Protein AF-0000000081340442 (afdb_homodimer)

InterPro domains:
  IPR001853 DSBA-like thioredoxin domain [PF01323] (5-209)
  IPR014440 HCCA isomerase/glutathione S-transferase kappa [PIRSF006386] (2-216)
  IPR036249 Thioredoxin-like superfamily [SSF52833] (1-214)
  IPR051924 Glutathione S-transferase Kappa/NadH [PTHR42943] (3-218)

Solvent-accessible surface area (backbone atoms only — not comparable to full-atom values): 23574 Å² total; per-residue (Å²): 135,61,54,34,35,40,41,34,31,28,81,79,35,66,45,14,50,51,26,47,59,51,51,60,55,40,53,77,68,43,86,54,52,67,44,80,40,56,28,47,58,72,58,33,40,65,73,42,63,52,79,51,45,44,84,74,33,72,59,47,35,59,48,44,69,57,43,50,54,56,53,28,55,56,63,70,45,74,66,40,81,52,91,58,44,68,62,48,64,74,72,54,58,56,62,47,47,40,24,40,41,49,23,34,29,71,74,66,30,63,71,52,22,51,53,48,52,51,50,51,38,41,37,38,32,47,64,58,37,78,49,54,43,70,70,42,43,47,51,53,39,57,75,67,62,50,75,68,51,67,57,45,56,55,40,28,70,31,69,68,26,51,49,50,38,50,49,43,32,47,54,42,44,78,66,60,36,54,65,58,14,33,33,39,35,27,36,61,88,77,67,41,74,77,45,68,45,77,48,50,58,46,56,61,51,53,22,54,73,73,74,45,83,65,75,67,62,89,105,133,61,53,33,34,41,39,34,30,29,80,79,35,66,45,15,50,51,26,47,58,52,50,58,55,41,54,76,70,44,86,53,51,66,44,81,40,56,26,46,59,71,58,32,41,65,72,42,63,52,79,51,45,45,86,75,34,71,58,45,36,59,47,44,68,58,42,50,55,55,53,27,56,56,63,69,46,74,65,41,81,52,93,57,45,70,63,46,64,74,73,53,59,54,62,47,47,40,24,41,40,49,24,34,29,72,75,67,29,62,70,53,20,50,54,51,50,51,51,50,39,40,37,38,30,46,65,59,39,78,48,56,43,71,70,44,42,49,52,53,39,56,76,68,61,49,76,68,51,68,57,44,56,54,41,29,70,31,67,67,26,51,49,50,39,49,48,43,34,48,55,42,44,77,67,61,35,54,64,58,14,32,32,39,34,27,35,61,86,77,67,41,74,76,44,68,44,79,48,51,57,45,55,62,52,52,22,55,74,72,75,46,84,65,74,67,63,92,107

pLDDT: mean 95.09, std 5.8, range [53.75, 98.94]

Sequence (438 aa):
MSKSIRFFFDVISPYSYFGFSGITKQKNLWKTPIELKPILFGGIVKGSGNKGMPLAIPVKEKYMKKDLPFSAQYWGIPFRMPKDYTKLMMTTSSIVPQKFLVATKIRDGEDKMIELTSALCHRFYAYNKPIFTIEQVEEVLRDLQISNSEELVKLSKSDEVKEVLKQNTKEALDNGCFGAPWTHIIDDSTGNVIQTVFGSDRFPQIAHFVGEEFHGPKNMSKSIRFFFDVISPYSYFGFSGITKQKNLWKTPIELKPILFGGIVKGSGNKGMPLAIPVKEKYMKKDLPFSAQYWGIPFRMPKDYTKLMMTTSSIVPQKFLVATKIRDGEDKMIELTSALCHRFYAYNKPIFTIEQVEEVLRDLQISNSEELVKLSKSDEVKEVLKQNTKEALDNGCFGAPWTHIIDDSTGNVIQTVFGSDRFPQIAHFVGEEFHGPKN

Organism: NCBI:txid860376

Nearest PDB structures (foldseek):
  1yzx-assembly1_B  TM=9.259E-01  e=6.769E-16  Homo sapiens
  1r4w-assembly2_D  TM=9.282E-01  e=1.841E-15  Rattus norvegicus
  6ghb-assembly1_B  TM=7.391E-01  e=7.670E-07  Geobacillus kaustophilus HTA426
  6ghb-assembly2_D  TM=7.273E-01  e=1.013E-06  Geobacillus kaustophilus HTA426
  3hz8-assembly1_A  TM=7.567E-01  e=2.570E-03  Neisseria meningitidis MC58

Foldseek 3Di:
DAKAKEKEFFLLDLLSVLLLLQVVVVCVVDPHHYHYAYAWFVLLQVLLVDCVPQLNPVVSVVVCVVVSVVSCVQQVHAFDQAPPSSVCSVPAGRLQVSLLLLLCCVPPNNVVSSVLSNLQSCCCGRVVHDCRDLVNSVVSCVVVVPPPVVVSSVSSPDPVSVVRNVVSHVVCVVVNRRGPTKMFMADPVVRDGPDIDDTSPCVCVVQVVNVHDDDTNPD/DAKAKEKEFFLLDLLSVLLLLQVVVVCVVDPHHYHYAYAWFVLLQVLLVDCVPQLNPVVSVVVCVVVSVVSCVQQVHAFDQAPPSSVCSVPAGRLQVSLLLLLCCVPPNNVVSSVLSNLQSCCCGRVVHDCRDLVNSVVSCVVVVPPPVVVSSVSSPDPVSVVSNVVSHVVCVVVNRRGPTKMFMADPVVRDGPDIDDTSPCVCVVQVVNVHHDDTNPD

Radius of gyration: 23.08 Å; Cα contacts (8 Å, |Δi|>4): 719; chains: 2; bounding box: 46×71×48 Å

Structure (mmCIF, N/CA/C/O backbone):
data_AF-0000000081340442-model_v1
#
loop_
_entity.id
_entity.type
_entity.pdbx_description
1 polymer 'Glutathione S-transferase kappa'
#
loop_
_atom_site.group_PDB
_atom_site.id
_atom_site.type_symbol
_atom_site.label_atom_id
_atom_site.label_alt_id
_atom_site.label_comp_id
_atom_site.label_asym_id
_atom_site.label_entity_id
_atom_site.label_seq_id
_atom_site.pdbx_PDB_ins_code
_atom_site.Cartn_x
_atom_site.Cartn_y
_atom_site.Cartn_z
_atom_site.occupancy
_atom_site.B_iso_or_equiv
_atom_site.auth_seq_id
_atom_site.auth_comp_id
_atom_site.auth_asym_id
_atom_site.auth_atom_id
_atom_site.pdbx_PDB_model_num
ATOM 1 N N . MET A 1 1 ? 23.969 4.375 12.609 1 75.06 1 MET A N 1
ATOM 2 C CA . MET A 1 1 ? 23.625 5.793 12.531 1 75.06 1 MET A CA 1
ATOM 3 C C . MET A 1 1 ? 22.188 6.031 12.969 1 75.06 1 MET A C 1
ATOM 5 O O . MET A 1 1 ? 21.344 5.148 12.828 1 75.06 1 MET A O 1
ATOM 9 N N . SER A 1 2 ? 21.922 7.145 13.727 1 92.75 2 SER A N 1
ATOM 10 C CA . SER A 1 2 ? 20.609 7.457 14.25 1 92.75 2 SER A CA 1
ATOM 11 C C . SER A 1 2 ? 19.656 7.914 13.141 1 92.75 2 SER A C 1
ATOM 13 O O . SER A 1 2 ? 20.109 8.492 12.148 1 92.75 2 SER A O 1
ATOM 15 N N . LYS A 1 3 ? 18.438 7.527 13.125 1 97.5 3 LYS A N 1
ATOM 16 C CA . LYS A 1 3 ? 17.438 7.859 12.117 1 97.5 3 LYS A CA 1
ATOM 17 C C . LYS A 1 3 ? 16.266 8.617 12.734 1 97.5 3 LYS A C 1
ATOM 19 O O . LYS A 1 3 ? 16 8.484 13.93 1 97.5 3 LYS A O 1
ATOM 24 N N . SER A 1 4 ? 15.617 9.422 11.93 1 98.62 4 SER A N 1
ATOM 25 C CA . SER A 1 4 ? 14.359 10.07 12.289 1 98.62 4 SER A CA 1
ATOM 26 C C . SER A 1 4 ? 13.344 9.992 11.148 1 98.62 4 SER A C 1
ATOM 28 O O . SER A 1 4 ? 13.695 9.602 10.031 1 98.62 4 SER A O 1
ATOM 30 N N . ILE A 1 5 ? 12.117 10.32 11.469 1 98.75 5 ILE A N 1
ATOM 31 C CA . ILE A 1 5 ? 11.023 10.18 10.508 1 98.75 5 ILE A CA 1
ATOM 32 C C . ILE A 1 5 ? 10.273 11.508 10.383 1 98.75 5 ILE A C 1
ATOM 34 O O . ILE A 1 5 ? 10.031 12.188 11.383 1 98.75 5 ILE A O 1
ATOM 38 N N . ARG A 1 6 ? 10 11.938 9.172 1 98.88 6 ARG A N 1
ATOM 39 C CA . ARG A 1 6 ? 9.031 12.992 8.883 1 98.88 6 ARG A CA 1
ATOM 40 C C . ARG A 1 6 ? 7.816 12.43 8.148 1 98.88 6 ARG A C 1
ATOM 42 O O . ARG A 1 6 ? 7.961 11.75 7.129 1 98.88 6 ARG A O 1
ATOM 49 N N . PHE A 1 7 ? 6.707 12.641 8.727 1 98.88 7 PHE A N 1
ATOM 50 C CA . PHE A 1 7 ? 5.449 12.148 8.18 1 98.88 7 PHE A CA 1
ATOM 51 C C . PHE A 1 7 ? 4.621 13.297 7.605 1 98.88 7 PHE A C 1
ATOM 53 O O . PHE A 1 7 ? 4.211 14.195 8.336 1 98.88 7 PHE A O 1
ATOM 60 N N . PHE A 1 8 ? 4.348 13.289 6.324 1 98.94 8 PHE A N 1
ATOM 61 C CA . PHE A 1 8 ? 3.631 14.336 5.602 1 98.94 8 PHE A CA 1
ATOM 62 C C . PHE A 1 8 ? 2.186 13.922 5.352 1 98.94 8 PHE A C 1
ATOM 64 O O . PHE A 1 8 ? 1.924 12.812 4.879 1 98.94 8 PHE A O 1
ATOM 71 N N . PHE A 1 9 ? 1.266 14.844 5.629 1 98.88 9 PHE A N 1
ATOM 72 C CA . PHE A 1 9 ? -0.134 14.445 5.559 1 98.88 9 PHE A CA 1
ATOM 73 C C . PHE A 1 9 ? -1.025 15.641 5.242 1 98.88 9 PHE A C 1
ATOM 75 O O . PHE A 1 9 ? -0.603 16.781 5.379 1 98.88 9 PHE A O 1
ATOM 82 N N . ASP A 1 10 ? -2.164 15.414 4.746 1 98.56 10 ASP A N 1
ATOM 83 C CA . ASP A 1 10 ? -3.26 16.344 4.508 1 98.56 10 ASP A CA 1
ATOM 84 C C . ASP A 1 10 ? -4.594 15.758 4.949 1 98.56 10 ASP A C 1
ATOM 86 O O . ASP A 1 10 ? -4.93 14.625 4.582 1 98.56 10 ASP A O 1
ATOM 90 N N . VAL A 1 11 ? -5.387 16.531 5.668 1 97 11 VAL A N 1
ATOM 91 C CA . VAL A 1 11 ? -6.609 16.016 6.281 1 97 11 VAL A CA 1
ATOM 92 C C . VAL A 1 11 ? -7.637 15.695 5.199 1 97 11 VAL A C 1
ATOM 94 O O . VAL A 1 11 ? -8.625 15 5.457 1 97 11 VAL A O 1
ATOM 97 N N . ILE A 1 12 ? -7.406 16.125 4.02 1 94.56 12 ILE A N 1
ATOM 98 C CA . ILE A 1 12 ? -8.383 15.875 2.963 1 94.56 12 ILE A CA 1
ATOM 99 C C . ILE A 1 12 ? -8.234 14.445 2.461 1 94.56 12 ILE A C 1
ATOM 101 O O . ILE A 1 12 ? -9.172 13.891 1.876 1 94.56 12 ILE A O 1
ATOM 105 N N . SER A 1 13 ? -7.078 13.852 2.625 1 94.62 13 SER A N 1
ATOM 106 C CA . SER A 1 13 ? -6.828 12.477 2.213 1 94.62 13 SER A CA 1
ATOM 107 C C . SER A 1 13 ? -7.277 11.484 3.285 1 94.62 13 SER A C 1
ATOM 109 O O . SER A 1 13 ? -6.777 11.523 4.414 1 94.62 13 SER A O 1
ATOM 111 N N . PRO A 1 14 ? -8.133 10.586 2.957 1 94.81 14 PRO A N 1
ATOM 112 C CA . PRO A 1 14 ? -8.523 9.578 3.949 1 94.81 14 PRO A CA 1
ATOM 113 C C . PRO A 1 14 ? -7.359 8.688 4.375 1 94.81 14 PRO A C 1
ATOM 115 O O . PRO A 1 14 ? -7.293 8.266 5.531 1 94.81 14 PRO A O 1
ATOM 118 N N . TYR A 1 15 ? -6.492 8.391 3.488 1 96.75 15 TYR A N 1
ATOM 119 C CA . TYR A 1 15 ? -5.344 7.562 3.836 1 96.75 15 TYR A CA 1
ATOM 120 C C . TYR A 1 15 ? -4.406 8.297 4.785 1 96.75 15 TYR A C 1
ATOM 122 O O . TYR A 1 15 ? -3.74 7.68 5.617 1 96.75 15 TYR A O 1
ATOM 130 N N . SER A 1 16 ? -4.375 9.641 4.633 1 97.56 16 SER A N 1
ATOM 131 C CA . SER A 1 16 ? -3.658 10.414 5.645 1 97.56 16 SER A CA 1
ATOM 132 C C . SER A 1 16 ? -4.293 10.25 7.02 1 97.56 16 SER A C 1
ATOM 134 O O . SER A 1 16 ? -3.594 10.211 8.031 1 97.56 16 SER A O 1
ATOM 136 N N . TYR A 1 17 ? -5.648 10.195 7.055 1 96.62 17 TYR A N 1
ATOM 137 C CA . TYR A 1 17 ? -6.359 9.953 8.305 1 96.62 17 TYR A CA 1
ATOM 138 C C . TYR A 1 17 ? -5.926 8.641 8.938 1 96.62 17 TYR A C 1
ATOM 140 O O . TYR A 1 17 ? -5.594 8.594 10.125 1 96.62 17 TYR A O 1
ATOM 148 N N . PHE A 1 18 ? -5.816 7.539 8.148 1 97.38 18 PHE A N 1
ATOM 149 C CA . PHE A 1 18 ? -5.391 6.234 8.633 1 97.38 18 PHE A CA 1
ATOM 150 C C . PHE A 1 18 ? -3.932 6.266 9.07 1 97.38 18 PHE A C 1
ATOM 152 O O . PHE A 1 18 ? -3.592 5.797 10.156 1 97.38 18 PHE A O 1
ATOM 159 N N . GLY A 1 19 ? -3.102 6.84 8.164 1 97.88 19 GLY A N 1
ATOM 160 C CA . GLY A 1 19 ? -1.687 6.949 8.484 1 97.88 19 GLY A CA 1
ATOM 161 C C . GLY A 1 19 ? -1.417 7.75 9.742 1 97.88 19 GLY A C 1
ATOM 162 O O . GLY A 1 19 ? -0.533 7.402 10.531 1 97.88 19 GLY A O 1
ATOM 163 N N . PHE A 1 20 ? -2.152 8.828 9.898 1 97.69 20 PHE A N 1
ATOM 164 C CA . PHE A 1 20 ? -2.006 9.688 11.062 1 97.69 20 PHE A CA 1
ATOM 165 C C . PHE A 1 20 ? -2.373 8.945 12.344 1 97.69 20 PHE A C 1
ATOM 167 O O . PHE A 1 20 ? -1.694 9.078 13.359 1 97.69 20 PHE A O 1
ATOM 174 N N . SER A 1 21 ? -3.424 8.148 12.305 1 95.06 21 SER A N 1
ATOM 175 C CA . SER A 1 21 ? -3.807 7.324 13.445 1 95.06 21 SER A CA 1
ATOM 176 C C . SER A 1 21 ? -2.684 6.371 13.844 1 95.06 21 SER A C 1
ATOM 178 O O . SER A 1 21 ? -2.391 6.203 15.023 1 95.06 21 SER A O 1
ATOM 180 N N . GLY A 1 22 ? -2.074 5.816 12.883 1 96 22 GLY A N 1
ATOM 181 C CA . GLY A 1 22 ? -0.995 4.875 13.133 1 96 22 GLY A CA 1
ATOM 182 C C . GLY A 1 22 ? 0.275 5.539 13.625 1 96 22 GLY A C 1
ATOM 183 O O . GLY A 1 22 ? 0.853 5.117 14.625 1 96 22 GLY A O 1
ATOM 184 N N . 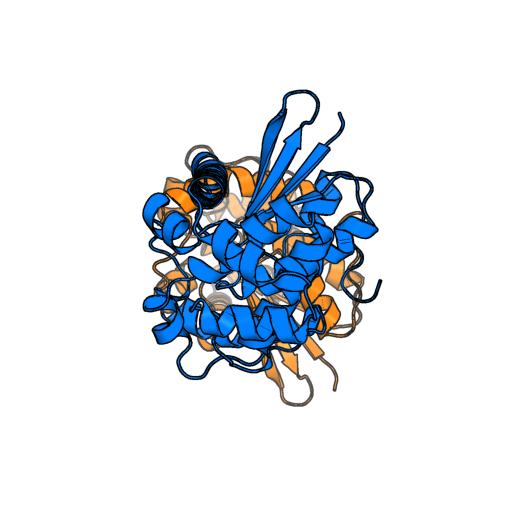ILE A 1 23 ? 0.661 6.625 12.961 1 97.81 23 ILE A N 1
ATOM 185 C CA . ILE A 1 23 ? 1.971 7.219 13.219 1 97.81 23 ILE A CA 1
ATOM 186 C C . ILE A 1 23 ? 1.973 7.902 14.578 1 97.81 23 ILE A C 1
ATOM 188 O O . ILE A 1 23 ? 2.996 7.93 15.266 1 97.81 23 ILE A O 1
ATOM 192 N N . THR A 1 24 ? 0.855 8.484 14.992 1 96.94 24 THR A N 1
ATOM 193 C CA . THR A 1 24 ? 0.795 9.164 16.281 1 96.94 24 THR A CA 1
ATOM 194 C C . THR A 1 24 ? 0.896 8.156 17.422 1 96.94 24 THR A C 1
ATOM 196 O O . THR A 1 24 ? 1.453 8.453 18.484 1 96.94 24 THR A O 1
ATOM 199 N N . LYS A 1 25 ? 0.346 6.965 17.203 1 94.56 25 LYS A N 1
ATOM 200 C CA . LYS A 1 25 ? 0.537 5.898 18.188 1 94.56 25 LYS A CA 1
ATOM 201 C C . LYS A 1 25 ? 2.008 5.508 18.297 1 94.56 25 LYS A C 1
ATOM 203 O O . LYS A 1 25 ? 2.523 5.305 19.391 1 94.56 25 LYS A O 1
ATOM 208 N N . GLN A 1 26 ? 2.67 5.43 17.141 1 96 26 GLN A N 1
ATOM 209 C CA . GLN A 1 26 ? 4.07 5.027 17.125 1 96 26 GLN A CA 1
ATOM 210 C C . GLN A 1 26 ? 4.957 6.098 17.766 1 96 26 GLN A C 1
ATOM 212 O O . GLN A 1 26 ? 6 5.785 18.344 1 96 26 GLN A O 1
ATOM 217 N N . LYS A 1 27 ? 4.551 7.348 17.641 1 95.38 27 LYS A N 1
ATOM 218 C CA . LYS A 1 27 ? 5.312 8.453 18.219 1 95.38 27 LYS A CA 1
ATOM 219 C C . LYS A 1 27 ? 5.547 8.234 19.703 1 95.38 27 LYS A C 1
ATOM 221 O O . LYS A 1 27 ? 6.59 8.617 20.234 1 95.38 27 LYS A O 1
ATOM 226 N N . ASN A 1 28 ? 4.652 7.562 20.344 1 91.94 28 ASN A N 1
ATOM 227 C CA . ASN A 1 28 ? 4.746 7.305 21.781 1 91.94 28 ASN A CA 1
ATOM 228 C C . ASN A 1 28 ? 5.465 5.988 22.062 1 91.94 28 ASN A C 1
ATOM 230 O O . ASN A 1 28 ? 5.93 5.762 23.188 1 91.94 28 ASN A O 1
ATOM 234 N N . LEU A 1 29 ? 5.629 5.156 21.109 1 95.12 29 LEU A N 1
ATOM 235 C CA . LEU A 1 29 ? 6.125 3.803 21.328 1 95.12 29 LEU A CA 1
ATOM 236 C C . LEU A 1 29 ? 7.555 3.656 20.812 1 95.12 29 LEU A C 1
ATOM 238 O O . LEU A 1 29 ? 8.359 2.934 21.391 1 95.12 29 LEU A O 1
ATOM 242 N N . TRP A 1 30 ? 7.836 4.336 19.688 1 96.81 30 TRP A N 1
ATOM 243 C CA . TRP A 1 30 ? 9.141 4.191 19.062 1 96.81 30 TRP A CA 1
ATOM 244 C C . TRP A 1 30 ? 10.164 5.117 19.703 1 96.81 30 TRP A C 1
ATOM 246 O O . TRP A 1 30 ? 9.82 6.207 20.172 1 96.81 30 TRP A O 1
ATOM 256 N N . LYS A 1 31 ? 11.406 4.719 19.719 1 97.31 31 LYS A N 1
ATOM 257 C CA . LYS A 1 31 ? 12.523 5.578 20.109 1 97.31 31 LYS A CA 1
ATOM 258 C C . LYS A 1 31 ? 12.906 6.543 19 1 97.31 31 LYS A C 1
ATOM 260 O O . LYS A 1 31 ? 13.43 7.629 19.25 1 97.31 31 LYS A O 1
ATOM 265 N N . THR A 1 32 ? 12.648 6.137 17.812 1 98 32 THR A N 1
ATOM 266 C CA . THR A 1 32 ? 12.93 6.957 16.641 1 98 32 THR A CA 1
ATOM 267 C C . THR A 1 32 ? 12.086 8.227 16.656 1 98 32 THR A C 1
ATOM 269 O O . THR A 1 32 ? 10.859 8.164 16.703 1 98 32 THR A O 1
ATOM 272 N N . PRO A 1 33 ? 12.75 9.43 16.625 1 98.12 33 PRO A N 1
ATOM 273 C CA . PRO A 1 33 ? 11.961 10.664 16.594 1 98.12 33 PRO A CA 1
ATOM 274 C C . PRO A 1 33 ? 11.062 10.758 15.359 1 98.12 33 PRO A C 1
ATOM 276 O O . PRO A 1 33 ? 11.477 10.398 14.258 1 98.12 33 PRO A O 1
ATOM 279 N N . ILE A 1 34 ? 9.867 11.25 15.57 1 98.56 34 ILE A N 1
ATOM 280 C CA . ILE A 1 34 ? 8.883 11.406 14.5 1 98.56 34 ILE A CA 1
ATOM 281 C C . ILE A 1 34 ? 8.367 12.844 14.484 1 98.56 34 ILE A C 1
ATOM 283 O O . ILE A 1 34 ? 7.887 13.352 15.5 1 98.56 34 ILE A O 1
ATOM 287 N N . GLU A 1 35 ? 8.484 13.5 13.359 1 98.62 35 GLU A N 1
ATOM 288 C CA . GLU A 1 35 ? 7.902 14.82 13.148 1 98.62 35 GLU A CA 1
ATOM 289 C C . GLU A 1 35 ? 6.734 14.758 12.172 1 98.62 35 GLU A C 1
ATOM 291 O O . GLU A 1 35 ? 6.84 14.148 11.109 1 98.62 35 GLU A O 1
ATOM 296 N N . LEU A 1 36 ? 5.66 15.344 12.539 1 98.81 36 LEU A N 1
ATOM 297 C CA . LEU A 1 36 ? 4.477 15.414 11.688 1 98.81 36 LEU A CA 1
ATOM 298 C C . LEU A 1 36 ? 4.438 16.734 10.914 1 98.81 36 LEU A C 1
ATOM 300 O O . LEU A 1 36 ? 4.594 17.797 11.508 1 98.81 36 LEU A O 1
ATOM 304 N N . LYS A 1 37 ? 4.223 16.656 9.609 1 98.88 37 LYS A N 1
ATOM 305 C CA . LYS A 1 37 ? 4.309 17.844 8.758 1 98.88 37 LYS A CA 1
ATOM 306 C C . LYS A 1 37 ? 3.078 17.969 7.867 1 98.88 37 LYS A C 1
ATOM 308 O O . LYS A 1 37 ? 2.957 17.25 6.867 1 98.88 37 LYS A O 1
ATOM 313 N N . PRO A 1 38 ? 2.18 18.922 8.156 1 98.94 38 PRO A N 1
ATOM 314 C CA . PRO A 1 38 ? 1.076 19.188 7.227 1 98.94 38 PRO A CA 1
ATOM 315 C C . PRO A 1 38 ? 1.557 19.641 5.855 1 98.94 38 PRO A C 1
ATOM 317 O O . PRO A 1 38 ? 2.484 20.453 5.762 1 98.94 38 PRO A O 1
ATOM 320 N N . ILE A 1 39 ? 0.99 19.078 4.805 1 98.88 39 ILE A N 1
ATOM 321 C CA . ILE A 1 39 ? 1.241 19.516 3.434 1 98.88 39 ILE A CA 1
ATOM 322 C C . ILE A 1 39 ? -0.084 19.828 2.738 1 98.88 39 ILE A C 1
ATOM 324 O O . ILE A 1 39 ? -1.155 19.531 3.275 1 98.88 39 ILE A O 1
ATOM 328 N N . LEU A 1 40 ? 0.087 20.5 1.613 1 98.25 40 LEU A N 1
ATOM 329 C CA . LEU A 1 40 ? -1.094 20.734 0.792 1 98.25 40 LEU A CA 1
ATOM 330 C C . LEU A 1 40 ? -1.199 19.703 -0.326 1 98.25 40 LEU A C 1
ATOM 332 O O . LEU A 1 40 ? -0.481 19.797 -1.325 1 98.25 40 LEU A O 1
ATOM 336 N N . PHE A 1 41 ? -2.207 18.812 -0.234 1 96.44 41 PHE A N 1
ATOM 337 C CA . PHE A 1 41 ? -2.365 17.703 -1.18 1 96.44 41 PHE A CA 1
ATOM 338 C C . PHE A 1 41 ? -2.584 18.234 -2.592 1 96.44 41 PHE A C 1
ATOM 340 O O . PHE A 1 41 ? -2.033 17.703 -3.555 1 96.44 41 PHE A O 1
ATOM 347 N N . GLY A 1 42 ? -3.461 19.266 -2.74 1 94.12 42 GLY A N 1
ATOM 348 C CA . GLY A 1 42 ? -3.65 19.859 -4.051 1 94.12 42 GLY A CA 1
ATOM 349 C C . GLY A 1 42 ? -2.352 20.328 -4.691 1 94.12 42 GLY A C 1
ATOM 350 O O . GLY A 1 42 ? -2.17 20.188 -5.902 1 94.12 42 GLY A O 1
ATOM 351 N N . GLY A 1 43 ? -1.48 20.938 -3.867 1 96 43 GLY A N 1
ATOM 352 C CA . GLY A 1 43 ? -0.166 21.312 -4.359 1 96 43 GLY A CA 1
ATOM 353 C C . GLY A 1 43 ? 0.677 20.141 -4.793 1 96 43 GLY A C 1
ATOM 354 O O . GLY A 1 43 ? 1.419 20.219 -5.773 1 96 43 GLY A O 1
ATOM 355 N N . ILE A 1 44 ? 0.6 19 -4.051 1 97.12 44 ILE A N 1
ATOM 356 C CA . ILE A 1 44 ? 1.331 17.781 -4.395 1 97.12 44 ILE A CA 1
ATOM 357 C C . ILE A 1 44 ? 0.861 17.266 -5.75 1 97.12 44 ILE A C 1
ATOM 359 O O . ILE A 1 44 ? 1.679 16.906 -6.605 1 97.12 44 ILE A O 1
ATOM 363 N N . VAL A 1 45 ? -0.478 17.172 -5.891 1 93.19 45 VAL A N 1
ATOM 364 C CA . VAL A 1 45 ? -1.047 16.656 -7.137 1 93.19 45 VAL A CA 1
ATOM 365 C C . VAL A 1 45 ? -0.587 17.531 -8.305 1 93.19 45 VAL A C 1
ATOM 367 O O . VAL A 1 45 ? -0.13 17.016 -9.328 1 93.19 45 VAL A O 1
ATOM 370 N N . LYS A 1 46 ? -0.653 18.781 -8.195 1 93.44 46 LYS A N 1
ATOM 371 C CA . LYS A 1 46 ? -0.24 19.719 -9.242 1 93.44 46 LYS A CA 1
ATOM 372 C C . LYS A 1 46 ? 1.261 19.609 -9.508 1 93.44 46 LYS A C 1
ATOM 374 O O . LYS A 1 46 ? 1.693 19.578 -10.664 1 93.44 46 LYS A O 1
ATOM 379 N N . GLY A 1 47 ? 2.023 19.625 -8.516 1 96.44 47 GLY A N 1
ATOM 380 C CA . GLY A 1 47 ? 3.471 19.672 -8.633 1 96.44 47 GLY A CA 1
ATOM 381 C C . GLY A 1 47 ? 4.07 18.359 -9.125 1 96.44 47 GLY A C 1
ATOM 382 O O . GLY A 1 47 ? 5.109 18.359 -9.797 1 96.44 47 GLY A O 1
ATOM 383 N N . SER A 1 48 ? 3.488 17.203 -8.734 1 95.44 48 SER A N 1
ATOM 384 C CA . SER A 1 48 ? 4.031 15.898 -9.094 1 95.44 48 SER A CA 1
ATOM 385 C C . SER A 1 48 ? 3.621 15.5 -10.508 1 95.44 48 SER A C 1
ATOM 387 O O . SER A 1 48 ? 4.266 14.656 -11.125 1 95.44 48 SER A O 1
ATOM 389 N N . GLY A 1 49 ? 2.5 16.078 -10.984 1 90.38 49 GLY A N 1
ATOM 390 C CA . GLY A 1 49 ? 1.964 15.672 -12.273 1 90.38 49 GLY A CA 1
ATOM 391 C C . GLY A 1 49 ? 1.404 14.266 -12.273 1 90.38 49 GLY A C 1
ATOM 392 O O . GLY A 1 49 ? 1.359 13.609 -13.32 1 90.38 49 GLY A O 1
ATOM 393 N N . ASN A 1 50 ? 1.063 13.789 -11.117 1 88.94 50 ASN A N 1
ATOM 394 C CA . ASN A 1 50 ? 0.554 12.43 -11.008 1 88.94 50 ASN A CA 1
ATOM 395 C C . ASN A 1 50 ? -0.827 12.289 -11.641 1 88.94 50 ASN A C 1
ATOM 397 O O . ASN A 1 50 ? -1.823 12.742 -11.078 1 88.94 50 ASN A O 1
ATOM 401 N N . LYS A 1 51 ? -0.933 11.633 -12.695 1 83.31 51 LYS A N 1
ATOM 402 C CA . LYS A 1 51 ? -2.199 11.422 -13.391 1 83.31 51 LYS A CA 1
ATOM 403 C C . LYS A 1 51 ? -2.867 10.125 -12.945 1 83.31 51 LYS A C 1
ATOM 405 O O . LYS A 1 51 ? -3.945 9.781 -13.422 1 83.31 51 LYS A O 1
ATOM 410 N N . GLY A 1 52 ? -2.32 9.445 -12.031 1 81.81 52 GLY A N 1
ATOM 411 C CA . GLY A 1 52 ? -2.801 8.125 -11.633 1 81.81 52 GLY A CA 1
ATOM 412 C C . GLY A 1 52 ? -3.484 8.125 -10.281 1 81.81 52 GLY A C 1
ATOM 413 O O . GLY A 1 52 ? -3.498 7.102 -9.586 1 81.81 52 GLY A O 1
ATOM 414 N N . MET A 1 53 ? -3.971 9.305 -9.906 1 85.94 53 MET A N 1
ATOM 415 C CA . MET A 1 53 ? -4.703 9.344 -8.641 1 85.94 53 MET A CA 1
ATOM 416 C C . MET A 1 53 ? -5.91 8.414 -8.688 1 85.94 53 MET A C 1
ATOM 418 O O . MET A 1 53 ? -6.602 8.328 -9.703 1 85.94 53 MET A O 1
ATOM 422 N N . PRO A 1 54 ? -6.152 7.738 -7.566 1 85.69 54 PRO A N 1
ATOM 423 C CA . PRO A 1 54 ? -7.238 6.762 -7.555 1 85.69 54 PRO A CA 1
ATOM 424 C C . PRO A 1 54 ? -8.57 7.355 -8 1 85.69 54 PRO A C 1
ATOM 426 O O . PRO A 1 54 ? -9.32 6.715 -8.742 1 85.69 54 PRO A O 1
ATOM 429 N N . LEU A 1 55 ? -8.867 8.539 -7.668 1 84.81 55 LEU A N 1
ATOM 430 C CA . LEU A 1 55 ? -10.156 9.141 -7.98 1 84.81 55 LEU A CA 1
ATOM 431 C C . LEU A 1 55 ? -10.281 9.422 -9.477 1 84.81 55 LEU A C 1
ATOM 433 O O . LEU A 1 55 ? -11.383 9.641 -9.984 1 84.81 55 LEU A O 1
ATOM 437 N N . ALA A 1 56 ? -9.125 9.453 -10.18 1 83.81 56 ALA A N 1
ATOM 438 C CA . ALA A 1 56 ? -9.125 9.727 -11.617 1 83.81 56 ALA A CA 1
ATOM 439 C C . ALA A 1 56 ? -9.203 8.438 -12.43 1 83.81 56 ALA A C 1
ATOM 441 O O . ALA A 1 56 ? -9.289 8.469 -13.656 1 83.81 56 ALA A O 1
ATOM 442 N N . ILE A 1 57 ? -9.148 7.262 -11.789 1 89.12 57 ILE A N 1
ATOM 443 C CA . ILE A 1 57 ? -9.148 5.945 -12.422 1 89.12 57 ILE A CA 1
ATOM 444 C C . ILE A 1 57 ? -10.344 5.137 -11.922 1 89.12 57 ILE A C 1
ATOM 446 O O . ILE A 1 57 ? -10.344 4.656 -10.781 1 89.12 57 ILE A O 1
ATOM 450 N N . PRO A 1 58 ? -11.312 4.867 -12.828 1 90.88 58 PRO A N 1
ATOM 451 C CA . PRO A 1 58 ? -12.594 4.297 -12.383 1 90.88 58 PRO A CA 1
ATOM 452 C C . PRO A 1 58 ? -12.414 3.016 -11.578 1 90.88 58 PRO A C 1
ATOM 454 O O . PRO A 1 58 ? -13.023 2.869 -10.508 1 90.88 58 PRO A O 1
ATOM 457 N N . VAL A 1 59 ? -11.594 2.082 -12 1 93.38 59 VAL A N 1
ATOM 458 C CA . VAL A 1 59 ? -11.445 0.805 -11.305 1 93.38 59 VAL A CA 1
ATOM 459 C C . VAL A 1 59 ? -10.805 1.029 -9.938 1 93.38 59 VAL A C 1
ATOM 461 O O . VAL A 1 59 ? -11.117 0.33 -8.977 1 93.38 59 VAL A O 1
ATOM 464 N N . LYS A 1 60 ? -9.898 1.984 -9.844 1 93.75 60 LYS A N 1
ATOM 465 C CA . LYS A 1 60 ? -9.258 2.291 -8.57 1 93.75 60 LYS A CA 1
ATOM 466 C C . LYS A 1 60 ? -10.211 3.045 -7.648 1 93.75 60 LYS A C 1
ATOM 468 O O . LYS A 1 60 ? -10.188 2.85 -6.43 1 93.75 60 LYS A O 1
ATOM 473 N N . GLU A 1 61 ? -11.016 3.939 -8.211 1 92.25 61 GLU A N 1
ATOM 474 C CA . GLU A 1 61 ? -12.031 4.633 -7.422 1 92.25 61 GLU A CA 1
ATOM 475 C C . GLU A 1 61 ? -13 3.645 -6.785 1 92.25 61 GLU A C 1
ATOM 477 O O . GLU A 1 61 ? -13.344 3.773 -5.605 1 92.25 61 GLU A O 1
ATOM 482 N N . LYS A 1 62 ? -13.469 2.709 -7.621 1 93.25 62 LYS A N 1
ATOM 483 C CA . LYS A 1 62 ? -14.375 1.679 -7.121 1 93.25 62 LYS A CA 1
ATOM 484 C C . LYS A 1 62 ? -13.719 0.877 -5.996 1 93.25 62 LYS A C 1
ATOM 486 O O . LYS A 1 62 ? -14.359 0.585 -4.984 1 93.25 62 LYS A O 1
ATOM 491 N N . TYR A 1 63 ? -12.461 0.505 -6.137 1 95.88 63 TYR A N 1
ATOM 492 C CA . TYR A 1 63 ? -11.727 -0.231 -5.113 1 95.88 63 TYR A CA 1
ATOM 493 C C . TYR A 1 63 ? -11.617 0.583 -3.832 1 95.88 63 TYR A C 1
ATOM 495 O O . TYR A 1 63 ? -11.734 0.038 -2.73 1 95.88 63 TYR A O 1
ATOM 503 N N . MET A 1 64 ? -11.336 1.886 -3.996 1 94.12 64 MET A N 1
ATOM 504 C CA . MET A 1 64 ? -11.141 2.771 -2.854 1 94.12 64 MET A CA 1
ATOM 505 C C . MET A 1 64 ? -12.359 2.766 -1.941 1 94.12 64 MET A C 1
ATOM 507 O O . MET A 1 64 ? -12.227 2.828 -0.718 1 94.12 64 MET A O 1
ATOM 511 N N . LYS A 1 65 ? -13.523 2.699 -2.494 1 91.88 65 LYS A N 1
ATOM 512 C CA . LYS A 1 65 ? -14.758 2.719 -1.714 1 91.88 65 LYS A CA 1
ATOM 513 C C . LYS A 1 65 ? -14.82 1.529 -0.762 1 91.88 65 LYS A C 1
ATOM 515 O O . LYS A 1 65 ? -15.391 1.631 0.328 1 91.88 65 LYS A O 1
ATOM 520 N N . LYS A 1 66 ? -14.203 0.41 -1.129 1 94.38 66 LYS A N 1
ATOM 521 C CA . LYS A 1 66 ? -14.164 -0.778 -0.282 1 94.38 66 LYS A CA 1
ATOM 522 C C . LYS A 1 66 ? -12.953 -0.751 0.648 1 94.38 66 LYS A C 1
ATOM 524 O O . LYS A 1 66 ? -13.031 -1.219 1.786 1 94.38 66 LYS A O 1
ATOM 529 N N . ASP A 1 67 ? -11.922 -0.197 0.151 1 96.94 67 ASP A N 1
ATOM 530 C CA . ASP A 1 67 ? -10.664 -0.216 0.883 1 96.94 67 ASP A CA 1
ATOM 531 C C . ASP A 1 67 ? -10.703 0.751 2.064 1 96.94 67 ASP A C 1
ATOM 533 O O . ASP A 1 67 ? -10.055 0.513 3.088 1 96.94 67 ASP A O 1
ATOM 537 N N . LEU A 1 68 ? -11.422 1.879 1.947 1 95.88 68 LEU A N 1
ATOM 538 C CA . LEU A 1 68 ? -11.406 2.916 2.973 1 95.88 68 LEU A CA 1
ATOM 539 C C . LEU A 1 68 ? -12.016 2.404 4.273 1 95.88 68 LEU A C 1
ATOM 541 O O . LEU A 1 68 ? -11.375 2.439 5.324 1 95.88 68 LEU A O 1
ATOM 545 N N . PRO A 1 69 ? -13.242 1.827 4.223 1 95.44 69 PRO A N 1
ATOM 546 C CA . PRO A 1 69 ? -13.75 1.263 5.473 1 95.44 69 PRO A CA 1
ATOM 547 C C . PRO A 1 69 ? -12.891 0.123 6.004 1 95.44 69 PRO A C 1
ATOM 549 O O . PRO A 1 69 ? -12.75 -0.038 7.219 1 95.44 69 PRO A O 1
ATOM 552 N N . PHE A 1 70 ? -12.305 -0.708 5.148 1 97.38 70 PHE A N 1
ATOM 553 C CA . PHE A 1 70 ? -11.406 -1.793 5.527 1 97.38 70 PHE A CA 1
ATOM 554 C C . PHE A 1 70 ? -10.219 -1.259 6.312 1 97.38 70 PHE A C 1
ATOM 556 O O . PHE A 1 70 ? -9.859 -1.812 7.355 1 97.38 70 PHE A O 1
ATOM 563 N N . SER A 1 71 ? -9.617 -0.151 5.832 1 97.12 71 SER A N 1
ATOM 564 C CA . SER A 1 71 ? -8.461 0.475 6.469 1 97.12 71 SER A CA 1
ATOM 565 C C . SER A 1 71 ? -8.852 1.132 7.789 1 97.12 71 SER A C 1
ATOM 567 O O . SER A 1 71 ? -8.094 1.063 8.766 1 97.12 71 SER A O 1
ATOM 569 N N . ALA A 1 72 ? -10.008 1.77 7.844 1 96.25 72 ALA A N 1
ATOM 570 C CA . ALA A 1 72 ? -10.484 2.393 9.07 1 96.25 72 ALA A CA 1
ATOM 571 C C . ALA A 1 72 ? -10.742 1.348 10.156 1 96.25 72 ALA A C 1
ATOM 573 O O . ALA A 1 72 ? -10.445 1.574 11.328 1 96.25 72 ALA A O 1
ATOM 574 N N . GLN A 1 73 ? -11.273 0.221 9.719 1 95.75 73 GLN A N 1
ATOM 575 C CA . GLN A 1 73 ? -11.57 -0.861 10.648 1 95.75 73 GLN A CA 1
ATOM 576 C C . GLN A 1 73 ? -10.305 -1.366 11.328 1 95.75 73 GLN A C 1
ATOM 578 O O . GLN A 1 73 ? -10.32 -1.714 12.516 1 95.75 73 GLN A O 1
ATOM 583 N N . TYR A 1 74 ? -9.242 -1.442 10.609 1 96.88 74 TYR A N 1
ATOM 584 C CA . TYR A 1 74 ? -7.973 -1.918 11.148 1 96.88 74 TYR A CA 1
ATOM 585 C C . TYR A 1 74 ? -7.543 -1.084 12.344 1 96.88 74 TYR A C 1
ATOM 587 O O . TYR A 1 74 ? -7.094 -1.627 13.359 1 96.88 74 TYR A O 1
ATOM 595 N N . TRP A 1 75 ? -7.723 0.226 12.25 1 96.06 75 TRP A N 1
ATOM 596 C CA . TRP A 1 75 ? -7.258 1.123 13.305 1 96.06 75 TRP A CA 1
ATOM 597 C C . TRP A 1 75 ? -8.352 1.364 14.336 1 96.06 75 TRP A C 1
ATOM 599 O O . TRP A 1 75 ? -8.125 2.035 15.344 1 96.06 75 TRP A O 1
ATOM 609 N N . GLY A 1 76 ? -9.539 0.87 14.062 1 95.5 76 GLY A N 1
ATOM 610 C CA . GLY A 1 76 ? -10.648 1.071 14.977 1 95.5 76 GLY A CA 1
ATOM 611 C C . GLY A 1 76 ? -11.125 2.51 15.031 1 95.5 76 GLY A C 1
ATOM 612 O O . GLY A 1 76 ? -11.492 3.01 16.094 1 95.5 76 GLY A O 1
ATOM 613 N N . ILE A 1 77 ? -11.031 3.195 13.953 1 94.31 77 ILE A N 1
ATOM 614 C CA . ILE A 1 77 ? -11.469 4.586 13.945 1 94.31 77 ILE A CA 1
ATOM 615 C C . ILE A 1 77 ? -12.766 4.719 13.156 1 94.31 77 ILE A C 1
ATOM 617 O O . ILE A 1 77 ? -13.008 3.955 12.219 1 94.31 77 ILE A O 1
ATOM 621 N N . PRO A 1 78 ? -13.562 5.648 13.531 1 94.12 78 PRO A N 1
ATOM 622 C CA . PRO A 1 78 ? -14.82 5.836 12.805 1 94.12 78 PRO A CA 1
ATOM 623 C C . PRO A 1 78 ? -14.609 6.383 11.398 1 94.12 78 PRO A C 1
ATOM 625 O O . PRO A 1 78 ? -13.742 7.23 11.18 1 94.12 78 PRO A O 1
ATOM 628 N N . PHE A 1 79 ? -15.336 5.844 10.477 1 95.38 79 PHE A N 1
ATOM 629 C CA . PHE A 1 79 ? -15.219 6.277 9.094 1 95.38 79 PHE A CA 1
ATOM 630 C C . PHE A 1 79 ? -16.547 6.098 8.352 1 95.38 79 PHE A C 1
ATOM 632 O O . PHE A 1 79 ? -17.109 5 8.328 1 95.38 79 PHE A O 1
ATOM 639 N N . ARG A 1 80 ? -17.078 7.16 7.848 1 91.75 80 ARG A N 1
ATOM 640 C CA . ARG A 1 80 ? -18.219 7.176 6.949 1 91.75 80 ARG A CA 1
ATOM 641 C C . ARG A 1 80 ? -17.891 7.906 5.648 1 91.75 80 ARG A C 1
ATOM 643 O O . ARG A 1 80 ? -17.453 9.062 5.676 1 91.75 80 ARG A O 1
ATOM 650 N N . MET A 1 81 ? -18.047 7.238 4.594 1 83.25 81 MET A N 1
ATOM 651 C CA . MET A 1 81 ? -17.781 7.867 3.303 1 83.25 81 MET A CA 1
ATOM 652 C C . MET A 1 81 ? -18.734 9.023 3.049 1 83.25 81 MET A C 1
ATOM 654 O O . MET A 1 81 ? -19.953 8.852 3.121 1 83.25 81 MET A O 1
ATOM 658 N N . PRO A 1 82 ? -18.125 10.078 2.822 1 77.56 82 PRO A N 1
ATOM 659 C CA . PRO A 1 82 ? -19.047 11.148 2.453 1 77.56 82 PRO A CA 1
ATOM 660 C C . PRO A 1 82 ? -19.844 10.828 1.189 1 77.56 82 PRO A C 1
ATOM 662 O O . PRO A 1 82 ? -19.344 10.117 0.308 1 77.56 82 PRO A O 1
ATOM 665 N N . LYS A 1 83 ? -21.156 11.18 1.034 1 75.12 83 LYS A N 1
ATOM 666 C CA . LYS A 1 83 ? -22.031 10.883 -0.091 1 75.12 83 LYS A CA 1
ATOM 667 C C . LYS A 1 83 ? -21.406 11.336 -1.41 1 75.12 83 LYS A C 1
ATOM 669 O O . LYS A 1 83 ? -21.438 10.594 -2.398 1 75.12 83 LYS A O 1
ATOM 674 N N . ASP A 1 84 ? -20.953 12.5 -1.623 1 82.06 84 ASP A N 1
ATOM 675 C CA . ASP A 1 84 ? -20.344 13.031 -2.836 1 82.06 84 ASP A CA 1
ATOM 676 C C . ASP A 1 84 ? -18.828 13.219 -2.656 1 82.06 84 ASP A C 1
ATOM 678 O O . ASP A 1 84 ? -18.297 14.289 -2.93 1 82.06 84 ASP A O 1
ATOM 682 N N . TYR A 1 85 ? -18.266 12.055 -2.32 1 83.31 85 TYR A N 1
ATOM 683 C CA . TYR A 1 85 ? -16.859 12.086 -1.943 1 83.31 85 TYR A CA 1
ATOM 684 C C . TYR A 1 85 ? -15.992 12.57 -3.1 1 83.31 85 TYR A C 1
ATOM 686 O O . TYR A 1 85 ? -15.188 13.492 -2.938 1 83.31 85 TYR A O 1
ATOM 694 N N . THR A 1 86 ? -16.188 11.945 -4.273 1 79.5 86 THR A N 1
ATOM 695 C CA . THR A 1 86 ? -15.375 12.297 -5.43 1 79.5 86 THR A CA 1
ATOM 696 C C . THR A 1 86 ? -15.555 13.766 -5.797 1 79.5 86 THR A C 1
ATOM 698 O O . THR A 1 86 ? -14.578 14.492 -5.984 1 79.5 86 THR A O 1
ATOM 701 N N . LYS A 1 87 ? -16.75 14.219 -5.863 1 81.94 87 LYS A N 1
ATOM 702 C CA . LYS A 1 87 ? -17.031 15.617 -6.176 1 81.94 87 LYS A CA 1
ATOM 703 C C . LYS A 1 87 ? -16.453 16.547 -5.113 1 81.94 87 LYS A C 1
ATOM 705 O O . LYS A 1 87 ? -15.867 17.578 -5.441 1 81.94 87 LYS A O 1
ATOM 710 N N . LEU A 1 88 ? -16.578 16.156 -3.91 1 83.19 88 LEU A N 1
ATOM 711 C CA . LEU A 1 88 ? -16.094 16.953 -2.795 1 83.19 88 LEU A CA 1
ATOM 712 C C . LEU A 1 88 ? -14.57 17.109 -2.865 1 83.19 88 LEU A C 1
ATOM 714 O O . LEU A 1 88 ? -14.047 18.219 -2.727 1 83.19 88 LEU A O 1
ATOM 718 N N . MET A 1 89 ? -13.93 16 -3.162 1 82.06 89 MET A N 1
ATOM 719 C CA . MET A 1 89 ? -12.469 15.992 -3.197 1 82.06 89 MET A CA 1
ATOM 720 C C . MET A 1 89 ? -11.945 16.797 -4.383 1 82.06 89 MET A C 1
ATOM 722 O O . MET A 1 89 ? -10.867 17.391 -4.309 1 82.06 89 MET A O 1
ATOM 726 N N . MET A 1 90 ? -12.711 16.922 -5.395 1 79.44 90 MET A N 1
ATOM 727 C CA . MET A 1 90 ? -12.281 17.594 -6.613 1 79.44 90 MET A CA 1
ATOM 728 C C . MET A 1 90 ? -12.602 19.078 -6.547 1 79.44 90 MET A C 1
ATOM 730 O O . MET A 1 90 ? -12.023 19.891 -7.285 1 79.44 90 MET A O 1
ATOM 734 N N . THR A 1 91 ? -13.406 19.5 -5.613 1 84.88 91 THR A N 1
ATOM 735 C CA . THR A 1 91 ? -13.883 20.891 -5.656 1 84.88 91 THR A CA 1
ATOM 736 C C . THR A 1 91 ? -13.523 21.625 -4.371 1 84.88 91 THR A C 1
ATOM 738 O O . THR A 1 91 ? -13.758 22.828 -4.25 1 84.88 91 THR A O 1
ATOM 741 N N . THR A 1 92 ? -13 20.922 -3.479 1 89.62 92 THR A N 1
ATOM 742 C CA . THR A 1 92 ? -12.703 21.547 -2.191 1 89.62 92 THR A CA 1
ATOM 743 C C . THR A 1 92 ? -11.195 21.656 -1.978 1 89.62 92 THR A C 1
ATOM 745 O O . THR A 1 92 ? -10.43 20.859 -2.504 1 89.62 92 THR A O 1
ATOM 748 N N . SER A 1 93 ? -10.867 22.75 -1.272 1 94.94 93 SER A N 1
ATOM 749 C CA . SER A 1 93 ? -9.469 22.953 -0.917 1 94.94 93 SER A CA 1
ATOM 750 C C . SER A 1 93 ? -9.242 22.766 0.579 1 94.94 93 SER A C 1
ATOM 752 O O . SER A 1 93 ? -10.039 23.234 1.397 1 94.94 93 SER A O 1
ATOM 754 N N . SER A 1 94 ? -8.195 22.031 0.871 1 97.44 94 SER A N 1
ATOM 755 C CA . SER A 1 94 ? -7.848 21.828 2.273 1 97.44 94 SER A CA 1
ATOM 756 C C . SER A 1 94 ? -6.938 22.922 2.791 1 97.44 94 SER A C 1
ATOM 758 O O . SER A 1 94 ? -6.355 22.812 3.871 1 97.44 94 SER A O 1
ATOM 760 N N . ILE A 1 95 ? -6.785 24.031 2.084 1 98.38 95 ILE A N 1
ATOM 761 C CA . ILE A 1 95 ? -5.812 25.062 2.424 1 98.38 95 ILE A CA 1
ATOM 762 C C . ILE A 1 95 ? -6.121 25.625 3.809 1 98.38 95 ILE A C 1
ATOM 764 O O . ILE A 1 95 ? -5.211 25.844 4.609 1 98.38 95 ILE A O 1
ATOM 768 N N . VAL A 1 96 ? -7.312 25.797 4.164 1 98.62 96 VAL A N 1
ATOM 769 C CA . VAL A 1 96 ? -7.691 26.438 5.426 1 98.62 96 VAL A CA 1
ATOM 770 C C . VAL A 1 96 ? -7.344 25.516 6.594 1 98.62 96 VAL A C 1
ATOM 772 O O . VAL A 1 96 ? -6.559 25.875 7.469 1 98.62 96 VAL A O 1
ATOM 775 N N . PRO A 1 97 ? -7.875 24.266 6.609 1 98.75 97 PRO A N 1
ATOM 776 C CA . PRO A 1 97 ? -7.508 23.406 7.746 1 98.75 97 PRO A CA 1
ATOM 777 C C . PRO A 1 97 ? -6.008 23.156 7.828 1 98.75 97 PRO A C 1
ATOM 779 O O . PRO A 1 97 ? -5.445 23.078 8.922 1 98.75 97 PRO A O 1
ATOM 782 N N . GLN A 1 98 ? -5.344 23.031 6.73 1 98.88 98 GLN A N 1
ATOM 783 C CA . GLN A 1 98 ? -3.906 22.781 6.758 1 98.88 98 GLN A CA 1
ATOM 784 C C . GLN A 1 98 ? -3.154 23.953 7.355 1 98.88 98 GLN A C 1
ATOM 786 O O . GLN A 1 98 ? -2.186 23.781 8.094 1 98.88 98 GLN A O 1
ATOM 791 N N . LYS A 1 99 ? -3.576 25.172 7.012 1 98.94 99 LYS A N 1
ATOM 792 C CA . LYS A 1 99 ? -2.963 26.359 7.609 1 98.94 99 LYS A CA 1
ATOM 793 C C . LYS A 1 99 ? -3.209 26.406 9.117 1 98.94 99 LYS A C 1
ATOM 795 O O . LYS A 1 99 ? -2.328 26.812 9.883 1 98.94 99 LYS A O 1
ATOM 800 N N . PHE A 1 100 ? -4.402 26.016 9.531 1 98.88 100 PHE A N 1
ATOM 801 C CA . PHE A 1 100 ? -4.695 25.969 10.961 1 98.88 100 PHE A CA 1
ATOM 802 C C . PHE A 1 100 ? -3.799 24.969 11.672 1 98.88 100 PHE A C 1
ATOM 804 O O . PHE A 1 100 ? -3.387 25.188 12.812 1 98.88 100 PHE A O 1
ATOM 811 N N . LEU A 1 101 ? -3.516 23.844 11.062 1 98.88 101 LEU A N 1
ATOM 812 C CA . LEU A 1 101 ? -2.627 22.844 11.672 1 98.88 101 LEU A CA 1
ATOM 813 C C . LEU A 1 101 ? -1.228 23.422 11.859 1 98.88 101 LEU A C 1
ATOM 815 O O . LEU A 1 101 ? -0.632 23.266 12.93 1 98.88 101 LEU A O 1
ATOM 819 N N . VAL A 1 102 ? -0.703 24.078 10.805 1 98.88 102 VAL A N 1
ATOM 820 C CA . VAL A 1 102 ? 0.612 24.703 10.906 1 98.88 102 VAL A CA 1
ATOM 821 C C . VAL A 1 102 ? 0.597 25.766 12 1 98.88 102 VAL A C 1
ATOM 823 O O . VAL A 1 102 ? 1.502 25.812 12.836 1 98.88 102 VAL A O 1
ATOM 826 N N . ALA A 1 103 ? -0.434 26.609 12 1 98.88 103 ALA A N 1
ATOM 827 C CA . ALA A 1 103 ? -0.559 27.672 13.008 1 98.88 103 ALA A CA 1
ATOM 828 C C . ALA A 1 103 ? -0.581 27.094 14.414 1 98.88 103 ALA A C 1
ATOM 830 O O . ALA A 1 103 ? 0.095 27.594 15.312 1 98.88 103 ALA A O 1
ATOM 831 N N . THR A 1 104 ? -1.369 26.031 14.609 1 98.69 104 THR A N 1
ATOM 832 C CA . THR A 1 104 ? -1.49 25.391 15.914 1 98.69 104 THR A CA 1
ATOM 833 C C . THR A 1 104 ? -0.148 24.812 16.359 1 98.69 104 THR A C 1
ATOM 835 O O . THR A 1 104 ? 0.222 24.922 17.531 1 98.69 104 THR A O 1
ATOM 838 N N . LYS A 1 105 ? 0.537 24.219 15.414 1 98.56 105 LYS A N 1
ATOM 839 C CA . LYS A 1 105 ? 1.853 23.672 15.742 1 98.56 105 LYS A CA 1
ATOM 840 C C . LYS A 1 105 ? 2.811 24.781 16.188 1 98.56 105 LYS A C 1
ATOM 842 O O . LYS A 1 105 ? 3.561 24.609 17.141 1 98.56 105 LYS A O 1
ATOM 847 N N . ILE A 1 106 ? 2.824 25.906 15.5 1 98.38 106 ILE A N 1
ATOM 848 C CA . ILE A 1 106 ? 3.699 27.031 15.789 1 98.38 106 ILE A CA 1
ATOM 849 C C . ILE A 1 106 ? 3.359 27.609 17.172 1 98.38 106 ILE A C 1
ATOM 851 O O . ILE A 1 106 ? 4.246 27.797 18 1 98.38 106 ILE A O 1
ATOM 855 N N . ARG A 1 107 ? 2.123 27.797 17.375 1 98.06 107 ARG A N 1
ATOM 856 C CA . ARG A 1 107 ? 1.705 28.516 18.578 1 98.06 107 ARG A CA 1
ATOM 857 C C . ARG A 1 107 ? 1.684 27.578 19.781 1 98.06 107 ARG A C 1
ATOM 859 O O . ARG A 1 107 ? 2.109 27.969 20.875 1 98.06 107 ARG A O 1
ATOM 866 N N . ASP A 1 108 ? 1.101 26.359 19.672 1 97.75 108 ASP A N 1
ATOM 867 C CA . ASP A 1 108 ? 0.753 25.531 20.828 1 97.75 108 ASP A CA 1
ATOM 868 C C . ASP A 1 108 ? 1.571 24.234 20.859 1 97.75 108 ASP A C 1
ATOM 870 O O . ASP A 1 108 ? 1.494 23.469 21.812 1 97.75 108 ASP A O 1
ATOM 874 N N . GLY A 1 109 ? 2.361 23.969 19.812 1 97.75 109 GLY A N 1
ATOM 875 C CA . GLY A 1 109 ? 3.199 22.766 19.781 1 97.75 109 GLY A CA 1
ATOM 876 C C . GLY A 1 109 ? 2.561 21.625 19.031 1 97.75 109 GLY A C 1
ATOM 877 O O . GLY A 1 109 ? 1.397 21.703 18.625 1 97.75 109 GLY A O 1
ATOM 878 N N . GLU A 1 110 ? 3.328 20.562 18.844 1 97.88 110 GLU A N 1
ATOM 879 C CA . GLU A 1 110 ? 2.928 19.438 17.984 1 97.88 110 GLU A CA 1
ATOM 880 C C . GLU A 1 110 ? 1.802 18.641 18.625 1 97.88 110 GLU A C 1
ATOM 882 O O . GLU A 1 110 ? 0.926 18.125 17.922 1 97.88 110 GLU A O 1
ATOM 887 N N . ASP A 1 111 ? 1.79 18.5 19.922 1 97.06 111 ASP A N 1
ATOM 888 C CA . ASP A 1 111 ? 0.752 17.719 20.594 1 97.06 111 ASP A CA 1
ATOM 889 C C . ASP A 1 111 ? -0.628 18.328 20.359 1 97.06 111 ASP A C 1
ATOM 891 O O . ASP A 1 111 ? -1.604 17.609 20.156 1 97.06 111 ASP A O 1
ATOM 895 N N . LYS A 1 112 ? -0.682 19.641 20.453 1 97.69 112 LYS A N 1
ATOM 896 C CA . LYS A 1 112 ? -1.96 20.297 20.203 1 97.69 112 LYS A CA 1
ATOM 897 C C . LYS A 1 112 ? -2.363 20.172 18.734 1 97.69 112 LYS A C 1
ATOM 899 O O . LYS A 1 112 ? -3.551 20.047 18.422 1 97.69 112 LYS A O 1
ATOM 904 N N . MET A 1 113 ? -1.365 20.266 17.844 1 98.5 113 MET A N 1
ATOM 905 C CA . MET A 1 113 ? -1.646 20.062 16.438 1 98.5 113 MET A CA 1
ATOM 906 C C . MET A 1 113 ? -2.201 18.656 16.203 1 98.5 113 MET A C 1
ATOM 908 O O . MET A 1 113 ? -3.107 18.469 15.383 1 98.5 113 MET A O 1
ATOM 912 N N . ILE A 1 114 ? -1.655 17.641 16.906 1 98.56 114 ILE A N 1
ATOM 913 C CA . ILE A 1 114 ? -2.148 16.266 16.797 1 98.56 114 ILE A CA 1
ATOM 914 C C . ILE A 1 114 ? -3.611 16.219 17.234 1 98.56 114 ILE A C 1
ATOM 916 O O . ILE A 1 114 ? -4.445 15.609 16.547 1 98.56 114 ILE A O 1
ATOM 920 N N . GLU A 1 115 ? -3.932 16.875 18.328 1 98.12 115 GLU A N 1
ATOM 921 C CA . GLU A 1 115 ? -5.309 16.922 18.812 1 98.12 115 GLU A CA 1
ATOM 922 C C . GLU A 1 115 ? -6.234 17.562 17.766 1 98.12 115 GLU A C 1
ATOM 924 O O . GLU A 1 115 ? -7.32 17.031 17.5 1 98.12 115 GLU A O 1
ATOM 929 N N . LEU A 1 116 ? -5.816 18.656 17.25 1 98.56 116 LEU A N 1
ATOM 930 C CA . LEU A 1 116 ? -6.629 19.344 16.25 1 98.56 116 LEU A CA 1
ATOM 931 C C . LEU A 1 116 ? -6.797 18.484 15 1 98.56 116 LEU A C 1
ATOM 933 O O . LEU A 1 116 ? -7.887 18.422 14.43 1 98.56 116 LEU A O 1
ATOM 937 N N . THR A 1 117 ? -5.684 17.859 14.523 1 98.69 117 THR A N 1
ATOM 938 C CA . THR A 1 117 ? -5.746 17 13.344 1 98.69 117 THR A CA 1
ATOM 939 C C . THR A 1 117 ? -6.77 15.883 13.539 1 98.69 117 THR A C 1
ATOM 941 O O . THR A 1 117 ? -7.609 15.641 12.672 1 98.69 117 THR A O 1
ATOM 944 N N . SER A 1 118 ? -6.684 15.234 14.656 1 97.75 118 SER A N 1
ATOM 945 C CA . SER A 1 118 ? -7.617 14.156 14.969 1 97.75 118 SER A CA 1
ATOM 946 C C . SER A 1 118 ? -9.055 14.656 14.961 1 97.75 118 SER A C 1
ATOM 948 O O . SER A 1 118 ? -9.945 13.992 14.422 1 97.75 118 SER A O 1
ATOM 950 N N . ALA A 1 119 ? -9.305 15.781 15.547 1 98.19 119 ALA A N 1
ATOM 951 C CA . ALA A 1 119 ? -10.648 16.344 15.633 1 98.19 119 ALA A CA 1
ATOM 952 C C . ALA A 1 119 ? -11.18 16.703 14.242 1 98.19 119 ALA A C 1
ATOM 954 O O . ALA A 1 119 ? -12.359 16.484 13.953 1 98.19 119 ALA A O 1
ATOM 955 N N . LEU A 1 120 ? -10.352 17.297 13.43 1 98.19 120 LEU A N 1
ATOM 956 C CA . LEU A 1 120 ? -10.758 17.656 12.07 1 98.19 120 LEU A CA 1
ATOM 957 C C . LEU A 1 120 ? -11.086 16.406 11.266 1 98.19 120 LEU A C 1
ATOM 959 O O . LEU A 1 120 ? -12.109 16.359 10.578 1 98.19 120 LEU A O 1
ATOM 963 N N . CYS A 1 121 ? -10.188 15.398 11.344 1 96.56 121 CYS A N 1
ATOM 964 C CA . CYS A 1 121 ? -10.438 14.148 10.633 1 96.56 121 CYS A CA 1
ATOM 965 C C . CYS A 1 121 ? -11.727 13.5 11.109 1 96.56 121 CYS A C 1
ATOM 967 O O . CYS A 1 121 ? -12.516 13 10.297 1 96.56 121 CYS A O 1
ATOM 969 N N . HIS A 1 122 ? -11.922 13.492 12.375 1 95.31 122 HIS A N 1
ATOM 970 C CA . HIS A 1 122 ? -13.141 12.93 12.938 1 95.31 122 HIS A CA 1
ATOM 971 C C . HIS A 1 122 ? -14.383 13.648 12.414 1 95.31 122 HIS A C 1
ATOM 973 O O . HIS A 1 122 ? -15.352 13.008 12.008 1 95.31 122 HIS A O 1
ATOM 979 N N . ARG A 1 123 ? -14.344 14.914 12.492 1 96.12 123 ARG A N 1
ATOM 980 C CA . ARG A 1 123 ? -15.469 15.711 12.008 1 96.12 123 ARG A CA 1
ATOM 981 C C . ARG A 1 123 ? -15.773 15.406 10.547 1 96.12 123 ARG A C 1
ATOM 983 O O . ARG A 1 123 ? -16.938 15.219 10.172 1 96.12 123 ARG A O 1
ATOM 990 N N . PHE A 1 124 ? -14.742 15.359 9.758 1 94.56 124 PHE A N 1
ATOM 991 C CA . PHE A 1 124 ? -14.898 15.211 8.32 1 94.56 124 PHE A CA 1
ATOM 992 C C . PHE A 1 124 ? -15.281 13.781 7.953 1 94.56 124 PHE A C 1
ATOM 994 O O . PHE A 1 124 ? -16.234 13.562 7.199 1 94.56 124 PHE A O 1
ATOM 1001 N N . TYR A 1 125 ? -14.641 12.766 8.516 1 94.56 125 TYR A N 1
ATOM 1002 C CA . TYR A 1 125 ? -14.773 11.391 8.039 1 94.56 125 TYR A CA 1
ATOM 1003 C C . TYR A 1 125 ? -15.742 10.602 8.914 1 94.56 125 TYR A C 1
ATOM 1005 O O . TYR A 1 125 ? -16.312 9.602 8.477 1 94.56 125 TYR A O 1
ATOM 1013 N N . ALA A 1 126 ? -15.867 10.953 10.133 1 92.44 126 ALA A N 1
ATOM 1014 C CA . ALA A 1 126 ? -16.781 10.219 11.016 1 92.44 126 ALA A CA 1
ATOM 1015 C C . ALA A 1 126 ? -18.172 10.828 10.992 1 92.44 126 ALA A C 1
ATOM 1017 O O . ALA A 1 126 ? -19.172 10.109 10.922 1 92.44 126 ALA A O 1
ATOM 1018 N N . TYR A 1 127 ? -18.25 12.18 11 1 92.12 127 TYR A N 1
ATOM 1019 C CA . TYR A 1 127 ? -19.531 12.859 11.133 1 92.12 127 TYR A CA 1
ATOM 1020 C C . TYR A 1 127 ? -19.984 13.445 9.797 1 92.12 127 TYR A C 1
ATOM 1022 O O . TYR A 1 127 ? -21.094 13.953 9.68 1 92.12 127 TYR A O 1
ATOM 1030 N N . ASN A 1 128 ? -19.156 13.398 8.82 1 93.06 128 ASN A N 1
ATOM 1031 C CA . ASN A 1 128 ? -19.453 13.953 7.508 1 93.06 128 ASN A CA 1
ATOM 1032 C C . ASN A 1 128 ? -19.828 15.43 7.59 1 93.06 128 ASN A C 1
ATOM 1034 O O . ASN A 1 128 ? -20.844 15.852 7.02 1 93.06 128 ASN A O 1
ATOM 1038 N N . LYS A 1 129 ? -19.125 16.156 8.406 1 93.94 129 LYS A N 1
ATOM 1039 C CA . LYS A 1 129 ? -19.25 17.609 8.5 1 93.94 129 LYS A CA 1
ATOM 1040 C C . LYS A 1 129 ? -18.047 18.297 7.863 1 93.94 129 LYS A C 1
ATOM 1042 O O . LYS A 1 129 ? -16.906 17.828 7.988 1 93.94 129 LYS A O 1
ATOM 1047 N N . PRO A 1 130 ? -18.297 19.422 7.211 1 94.06 130 PRO A N 1
ATOM 1048 C CA . PRO A 1 130 ? -17.203 20.078 6.469 1 94.06 130 PRO A CA 1
ATOM 1049 C C . PRO A 1 130 ? -16.188 20.75 7.387 1 94.06 130 PRO A C 1
ATOM 1051 O O . PRO A 1 130 ? -16.516 21.109 8.516 1 94.06 130 PRO A O 1
ATOM 1054 N N . ILE A 1 131 ? -14.969 20.906 6.887 1 96.5 131 ILE A N 1
ATOM 1055 C CA . ILE A 1 131 ? -13.867 21.5 7.652 1 96.5 131 ILE A CA 1
ATOM 1056 C C . ILE A 1 131 ? -13.117 22.5 6.785 1 96.5 131 ILE A C 1
ATOM 1058 O O . ILE A 1 131 ? -11.961 22.828 7.062 1 96.5 131 ILE A O 1
ATOM 1062 N N . PHE A 1 132 ? -13.664 23.109 5.754 1 96.5 132 PHE A N 1
ATOM 1063 C CA . PHE A 1 132 ? -12.898 23.719 4.672 1 96.5 132 PHE A CA 1
ATOM 1064 C C . PHE A 1 132 ? -12.953 25.234 4.746 1 96.5 132 PHE A C 1
ATOM 1066 O O . PHE A 1 132 ? -12.273 25.938 3.988 1 96.5 132 PHE A O 1
ATOM 1073 N N . THR A 1 133 ? -13.727 25.828 5.605 1 97.25 133 THR A N 1
ATOM 1074 C CA . THR A 1 133 ? -13.766 27.266 5.816 1 97.25 133 THR A CA 1
ATOM 1075 C C . THR A 1 133 ? -13.273 27.625 7.215 1 97.25 133 THR A C 1
ATOM 1077 O O . THR A 1 133 ? -13.188 26.766 8.086 1 97.25 133 THR A O 1
ATOM 1080 N N . ILE A 1 134 ? -12.93 28.922 7.359 1 98.19 134 ILE A N 1
ATOM 1081 C CA . ILE A 1 134 ? -12.445 29.391 8.656 1 98.19 134 ILE A CA 1
ATOM 1082 C C . ILE A 1 134 ? -13.516 29.156 9.719 1 98.19 134 ILE A C 1
ATOM 1084 O O . ILE A 1 134 ? -13.211 28.672 10.812 1 98.19 134 ILE A O 1
ATOM 1088 N N . GLU A 1 135 ? -14.766 29.438 9.367 1 97.81 135 GLU A N 1
ATOM 1089 C CA . GLU A 1 135 ? -15.875 29.266 10.305 1 97.81 135 GLU A CA 1
ATOM 1090 C C . GLU A 1 135 ? -16.016 27.812 10.734 1 97.81 135 GLU A C 1
ATOM 1092 O O . GLU A 1 135 ? -16.266 27.516 11.906 1 97.81 135 GLU A O 1
ATOM 1097 N N . GLN A 1 136 ? -15.859 26.906 9.836 1 97.88 136 GLN A N 1
ATOM 1098 C CA . GLN A 1 136 ? -15.984 25.484 10.109 1 97.88 136 GLN A CA 1
ATOM 1099 C C . GLN A 1 136 ? -14.859 25 11.023 1 97.88 136 GLN A C 1
ATOM 1101 O O . GLN A 1 136 ? -15.094 24.203 11.945 1 97.88 136 GLN A O 1
ATOM 1106 N N . VAL A 1 137 ? -13.625 25.422 10.812 1 98.56 137 VAL A N 1
ATOM 1107 C CA . VAL A 1 137 ? -12.5 25.047 11.664 1 98.56 137 VAL A CA 1
ATOM 1108 C C . VAL A 1 137 ? -12.68 25.656 13.047 1 98.56 137 VAL A C 1
ATOM 1110 O O . VAL A 1 137 ? -12.352 25.031 14.062 1 98.56 137 VAL A O 1
ATOM 1113 N N . GLU A 1 138 ? -13.195 26.875 13.078 1 97.81 138 GLU A N 1
ATOM 1114 C CA . GLU A 1 138 ? -13.445 27.547 14.352 1 97.81 138 GLU A CA 1
ATOM 1115 C C . GLU A 1 138 ? -14.406 26.734 15.219 1 97.81 138 GLU A C 1
ATOM 1117 O O . GLU A 1 138 ? -14.273 26.703 16.453 1 97.81 138 GLU A O 1
ATOM 1122 N N . GLU A 1 139 ? -15.359 26.109 14.617 1 97.81 139 GLU A N 1
ATOM 1123 C CA . GLU A 1 139 ? -16.266 25.234 15.367 1 97.81 139 GLU A CA 1
ATOM 1124 C C . GLU A 1 139 ? -15.5 24.109 16.047 1 97.81 139 GLU A C 1
ATOM 1126 O O . GLU A 1 139 ? -15.789 23.766 17.203 1 97.81 139 GLU A O 1
ATOM 1131 N N . VAL A 1 140 ? -14.531 23.562 15.359 1 98.12 140 VAL A N 1
ATOM 1132 C CA . VAL A 1 140 ? -13.727 22.484 15.914 1 98.12 140 VAL A CA 1
ATOM 1133 C C . VAL A 1 140 ? -12.867 23.016 17.062 1 98.12 140 VAL A C 1
ATOM 1135 O O . VAL A 1 140 ? -12.719 22.344 18.094 1 98.12 140 VAL A O 1
ATOM 1138 N N . LEU A 1 141 ? -12.312 24.234 16.891 1 97.94 141 LEU A N 1
ATOM 1139 C CA . LEU A 1 141 ? -11.5 24.859 17.938 1 97.94 141 LEU A CA 1
ATOM 1140 C C . LEU A 1 141 ? -12.32 25.078 19.203 1 97.94 141 LEU A C 1
ATOM 1142 O O . LEU A 1 141 ? -11.828 24.859 20.312 1 97.94 141 LEU A O 1
ATOM 1146 N N . ARG A 1 142 ? -13.539 25.484 18.984 1 96.44 142 ARG A N 1
ATOM 1147 C CA . ARG A 1 142 ? -14.438 25.703 20.109 1 96.44 142 ARG A CA 1
ATOM 1148 C C . ARG A 1 142 ? -14.742 24.391 20.828 1 96.44 142 ARG A C 1
ATOM 1150 O O . ARG A 1 142 ? -14.711 24.328 22.047 1 96.44 142 ARG A O 1
ATOM 1157 N N . ASP A 1 143 ? -15.008 23.328 20.062 1 96 143 ASP A N 1
ATOM 1158 C CA . ASP A 1 143 ? -15.297 22.016 20.625 1 96 143 ASP A CA 1
ATOM 1159 C C . ASP A 1 143 ? -14.117 21.5 21.438 1 96 143 ASP A C 1
ATOM 1161 O O . ASP A 1 143 ? -14.305 20.812 22.453 1 96 143 ASP A O 1
ATOM 1165 N N . LEU A 1 144 ? -12.898 21.859 21 1 96.75 144 LEU A N 1
ATOM 1166 C CA . LEU A 1 144 ? -11.68 21.422 21.672 1 96.75 144 LEU A CA 1
ATOM 1167 C C . LEU A 1 144 ? -11.32 22.344 22.812 1 96.75 144 LEU A C 1
ATOM 1169 O O . LEU A 1 144 ? -10.367 22.094 23.547 1 96.75 144 LEU A O 1
ATOM 1173 N N . GLN A 1 145 ? -12.062 23.438 22.953 1 96.12 145 GLN A N 1
ATOM 1174 C CA . GLN A 1 145 ? -11.828 24.453 23.984 1 96.12 145 GLN A CA 1
ATOM 1175 C C . GLN A 1 145 ? -10.414 25.016 23.891 1 96.12 145 GLN A C 1
ATOM 1177 O O . GLN A 1 145 ? -9.727 25.156 24.906 1 96.12 145 GLN A O 1
ATOM 1182 N N . ILE A 1 146 ? -10.023 25.234 22.672 1 94.25 146 ILE A N 1
ATOM 1183 C CA . ILE A 1 146 ? -8.711 25.844 22.469 1 94.25 146 ILE A CA 1
ATOM 1184 C C . ILE A 1 146 ? -8.766 27.312 22.875 1 94.25 146 ILE A C 1
ATOM 1186 O O . ILE A 1 146 ? -9.609 28.078 22.391 1 94.25 146 ILE A O 1
ATOM 1190 N N . SER A 1 147 ? -7.91 27.656 23.75 1 92.12 147 SER A N 1
ATOM 1191 C CA . SER A 1 147 ? -7.875 29.031 24.25 1 92.12 147 SER A CA 1
ATOM 1192 C C . SER A 1 147 ? -7.387 30 23.172 1 92.12 147 SER A C 1
ATOM 1194 O O . SER A 1 147 ? -6.539 29.641 22.359 1 92.12 147 SER A O 1
ATOM 1196 N N . ASN A 1 148 ? -7.867 31.234 23.203 1 93.06 148 ASN A N 1
ATOM 1197 C CA . ASN A 1 148 ? -7.461 32.312 22.312 1 93.06 148 ASN A CA 1
ATOM 1198 C C . ASN A 1 148 ? -7.508 31.875 20.859 1 93.06 148 ASN A C 1
ATOM 1200 O O . ASN A 1 148 ? -6.531 32.031 20.125 1 93.06 148 ASN A O 1
ATOM 1204 N N . SER A 1 149 ? -8.57 31.266 20.484 1 93.62 149 SER A N 1
ATOM 1205 C CA . SER A 1 149 ? -8.742 30.75 19.125 1 93.62 149 SER A CA 1
ATOM 1206 C C . SER A 1 149 ? -8.664 31.875 18.109 1 93.62 149 SER A C 1
ATOM 1208 O O . SER A 1 149 ? -8.281 31.656 16.953 1 93.62 149 SER A O 1
ATOM 1210 N N . GLU A 1 150 ? -9.062 33.094 18.469 1 94.88 150 GLU A N 1
ATOM 1211 C CA . GLU A 1 150 ? -8.977 34.219 17.562 1 94.88 150 GLU A CA 1
ATOM 1212 C C . GLU A 1 150 ? -7.543 34.469 17.109 1 94.88 150 GLU A C 1
ATOM 1214 O O . GLU A 1 150 ? -7.305 34.875 15.961 1 94.88 150 GLU A O 1
ATOM 1219 N N . GLU A 1 151 ? -6.617 34.281 18 1 96.44 151 GLU A N 1
ATOM 1220 C CA . GLU A 1 151 ? -5.207 34.406 17.656 1 96.44 151 GLU A CA 1
ATOM 1221 C C . GLU A 1 151 ? -4.777 33.344 16.656 1 96.44 151 GLU A C 1
ATOM 1223 O O . GLU A 1 151 ? -3.93 33.594 15.805 1 96.44 151 GLU A O 1
ATOM 1228 N N . LEU A 1 152 ? -5.297 32.219 16.875 1 97.31 152 LEU A N 1
ATOM 1229 C CA . LEU A 1 152 ? -4.992 31.125 15.945 1 97.31 152 LEU A CA 1
ATOM 1230 C C . LEU A 1 152 ? -5.547 31.422 14.555 1 97.31 152 LEU A C 1
ATOM 1232 O O . LEU A 1 152 ? -4.914 31.109 13.547 1 97.31 152 LEU A O 1
ATOM 1236 N N . VAL A 1 153 ? -6.738 31.953 14.461 1 97.75 153 VAL A N 1
ATOM 1237 C CA . VAL A 1 153 ? -7.34 32.344 13.195 1 97.75 153 VAL A CA 1
ATOM 1238 C C . VAL A 1 153 ? -6.449 33.375 12.5 1 97.75 153 VAL A C 1
ATOM 1240 O O . VAL A 1 153 ? -6.168 33.25 11.305 1 97.75 153 VAL A O 1
ATOM 1243 N N . LYS A 1 154 ? -6.055 34.406 13.273 1 98.06 154 LYS A N 1
ATOM 1244 C CA . LYS A 1 154 ? -5.18 35.406 12.727 1 98.06 154 LYS A CA 1
ATOM 1245 C C . LYS A 1 154 ? -3.863 34.812 12.242 1 98.06 154 LYS A C 1
ATOM 1247 O O . LYS A 1 154 ? -3.393 35.156 11.148 1 98.06 154 LYS A O 1
ATOM 1252 N N . LEU A 1 155 ? -3.258 33.969 13.062 1 98.44 155 LEU A N 1
ATOM 1253 C CA . LEU A 1 155 ? -1.99 33.312 12.727 1 98.44 155 LEU A CA 1
ATOM 1254 C C . LEU A 1 155 ? -2.135 32.469 11.477 1 98.44 155 LEU A C 1
ATOM 1256 O O . LEU A 1 155 ? -1.226 32.406 10.641 1 98.44 155 LEU A O 1
ATOM 1260 N N . SER A 1 156 ? -3.225 31.781 11.32 1 98.44 156 SER A N 1
ATOM 1261 C CA . SER A 1 156 ? -3.451 30.891 10.18 1 98.44 156 SER A CA 1
ATOM 1262 C C . SER A 1 156 ? -3.441 31.672 8.867 1 98.44 156 SER A C 1
ATOM 1264 O O . SER A 1 156 ? -3.199 31.094 7.805 1 98.44 156 SER A O 1
ATOM 1266 N N . LYS A 1 157 ? -3.684 33 8.922 1 98.25 157 LYS A N 1
ATOM 1267 C CA . LYS A 1 157 ? -3.729 33.844 7.742 1 98.25 157 LYS A CA 1
ATOM 1268 C C . LYS A 1 157 ? -2.383 34.531 7.5 1 98.25 157 LYS A C 1
ATOM 1270 O O . LYS A 1 157 ? -2.213 35.25 6.516 1 98.25 157 LYS A O 1
ATOM 1275 N N . SER A 1 158 ? -1.438 34.281 8.359 1 98.62 158 SER A N 1
ATOM 1276 C CA . SER A 1 158 ? -0.163 35 8.312 1 98.62 158 SER A CA 1
ATOM 1277 C C . SER A 1 158 ? 0.73 34.469 7.199 1 98.62 158 SER A C 1
ATOM 1279 O O . SER A 1 158 ? 0.565 33.312 6.762 1 98.62 158 SER A O 1
ATOM 1281 N N . ASP A 1 159 ? 1.675 35.281 6.781 1 98.44 159 ASP A N 1
ATOM 1282 C CA . ASP A 1 159 ? 2.676 34.875 5.801 1 98.44 159 ASP A CA 1
ATOM 1283 C C . ASP A 1 159 ? 3.574 33.75 6.352 1 98.44 159 ASP A C 1
ATOM 1285 O O . ASP A 1 159 ? 4.027 32.906 5.602 1 98.44 159 ASP A O 1
ATOM 1289 N N . GLU A 1 160 ? 3.822 33.812 7.605 1 98.56 160 GLU A N 1
ATOM 1290 C CA . GLU A 1 160 ? 4.648 32.781 8.242 1 98.56 160 GLU A CA 1
ATOM 1291 C C . GLU A 1 160 ? 4.055 31.391 8.047 1 98.56 160 GLU A C 1
ATOM 1293 O O . GLU A 1 160 ? 4.75 30.469 7.625 1 98.56 160 GLU A O 1
ATOM 1298 N N . VAL A 1 161 ? 2.77 31.266 8.359 1 98.81 161 VAL A N 1
ATOM 1299 C CA . VAL A 1 161 ? 2.08 29.984 8.242 1 98.81 161 VAL A CA 1
ATOM 1300 C C . VAL A 1 161 ? 2.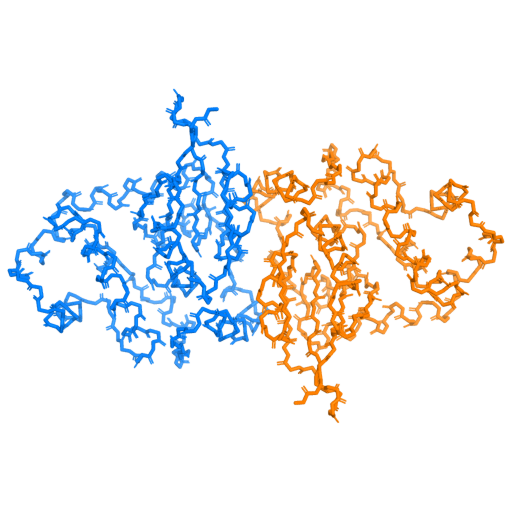035 29.562 6.777 1 98.81 161 VAL A C 1
ATOM 1302 O O . VAL A 1 161 ? 2.291 28.391 6.453 1 98.81 161 VAL A O 1
ATOM 1305 N N . LYS A 1 162 ? 1.671 30.516 5.934 1 98.69 162 LYS A N 1
ATOM 1306 C CA . LYS A 1 162 ? 1.644 30.25 4.5 1 98.69 162 LYS A CA 1
ATOM 1307 C C . LYS A 1 162 ? 2.988 29.719 4.016 1 98.69 162 LYS A C 1
ATOM 1309 O O . LYS A 1 162 ? 3.037 28.75 3.25 1 98.69 162 LYS A O 1
ATOM 1314 N N . GLU A 1 163 ? 4.062 30.328 4.406 1 98.69 163 GLU A N 1
ATOM 1315 C CA . GLU A 1 163 ? 5.398 29.938 3.967 1 98.69 163 GLU A CA 1
ATOM 1316 C C . GLU A 1 163 ? 5.789 28.578 4.516 1 98.69 163 GLU A C 1
ATOM 1318 O O . GLU A 1 163 ? 6.414 27.766 3.812 1 98.69 163 GLU A O 1
ATOM 1323 N N . VAL A 1 164 ? 5.453 28.281 5.766 1 98.88 164 VAL A N 1
ATOM 1324 C CA . VAL A 1 164 ? 5.758 26.984 6.359 1 98.88 164 VAL A CA 1
ATOM 1325 C C . VAL A 1 164 ? 5.035 25.875 5.586 1 98.88 164 VAL A C 1
ATOM 1327 O O . VAL A 1 164 ? 5.633 24.844 5.25 1 98.88 164 VAL A O 1
ATOM 1330 N N . LEU A 1 165 ? 3.732 26.062 5.328 1 98.88 165 LEU A N 1
ATOM 1331 C CA . LEU A 1 165 ? 2.963 25.078 4.586 1 98.88 165 LEU A CA 1
ATOM 1332 C C . LEU A 1 165 ? 3.545 24.875 3.191 1 98.88 165 LEU A C 1
ATOM 1334 O O . LEU A 1 165 ? 3.641 23.734 2.715 1 98.88 165 LEU A O 1
ATOM 1338 N N . LYS A 1 166 ? 3.92 25.984 2.537 1 98.75 166 LYS A N 1
ATOM 1339 C CA . LYS A 1 166 ? 4.551 25.922 1.222 1 98.75 166 LYS A CA 1
ATOM 1340 C C . LYS A 1 166 ? 5.867 25.141 1.275 1 98.75 166 LYS A C 1
ATOM 1342 O O . LYS A 1 166 ? 6.141 24.328 0.404 1 98.75 166 LYS A O 1
ATOM 1347 N N . GLN A 1 167 ? 6.652 25.422 2.242 1 98.81 167 GLN A N 1
ATOM 1348 C CA . GLN A 1 167 ? 7.949 24.766 2.383 1 98.81 167 GLN A CA 1
ATOM 1349 C C . GLN A 1 167 ? 7.785 23.281 2.676 1 98.81 167 GLN A C 1
ATOM 1351 O O . GLN A 1 167 ? 8.547 22.453 2.174 1 98.81 167 GLN A O 1
ATOM 1356 N N . ASN A 1 168 ? 6.844 22.938 3.58 1 98.88 168 ASN A N 1
ATOM 1357 C CA . ASN A 1 168 ? 6.547 21.516 3.812 1 98.88 168 ASN A CA 1
ATOM 1358 C C . ASN A 1 168 ? 6.195 20.797 2.514 1 98.88 168 ASN A C 1
ATOM 1360 O O . ASN A 1 168 ? 6.703 19.703 2.248 1 98.88 168 ASN A O 1
ATOM 1364 N N . THR A 1 169 ? 5.297 21.438 1.756 1 98.88 169 THR A N 1
ATOM 1365 C CA . THR A 1 169 ? 4.824 20.859 0.503 1 98.88 169 THR A CA 1
ATOM 1366 C C . THR A 1 169 ? 5.973 20.719 -0.493 1 98.88 169 THR A C 1
ATOM 1368 O O . THR A 1 169 ? 6.113 19.672 -1.14 1 98.88 169 THR A O 1
ATOM 1371 N N . LYS A 1 170 ? 6.797 21.734 -0.585 1 98.75 170 LYS A N 1
ATOM 1372 C CA . LYS A 1 170 ? 7.953 21.719 -1.477 1 98.75 170 LYS A CA 1
ATOM 1373 C C . LYS A 1 170 ? 8.953 20.641 -1.062 1 98.75 170 LYS A C 1
ATOM 1375 O O . LYS A 1 170 ? 9.539 19.969 -1.914 1 98.75 170 LYS A O 1
ATOM 1380 N N . GLU A 1 171 ? 9.211 20.516 0.232 1 98.75 171 GLU A N 1
ATOM 1381 C CA . GLU A 1 171 ? 10.125 19.5 0.74 1 98.75 171 GLU A CA 1
ATOM 1382 C C . GLU A 1 171 ? 9.68 18.094 0.309 1 98.75 171 GLU A C 1
ATOM 1384 O O . GLU A 1 171 ? 10.5 17.281 -0.124 1 98.75 171 GLU A O 1
ATOM 1389 N N . ALA A 1 172 ? 8.391 17.781 0.471 1 98.81 172 ALA A N 1
ATOM 1390 C CA . ALA A 1 172 ? 7.848 16.484 0.052 1 98.81 172 ALA A CA 1
ATOM 1391 C C . ALA A 1 172 ? 8 16.281 -1.454 1 98.81 172 ALA A C 1
ATOM 1393 O O . ALA A 1 172 ? 8.453 15.234 -1.905 1 98.81 172 ALA A O 1
ATOM 1394 N N . LEU A 1 173 ? 7.633 17.328 -2.242 1 98.62 173 LEU A N 1
ATOM 1395 C CA . LEU A 1 173 ? 7.723 17.266 -3.697 1 98.62 173 LEU A CA 1
ATOM 1396 C C . LEU A 1 173 ? 9.164 17.031 -4.145 1 98.62 173 LEU A C 1
ATOM 1398 O O . LEU A 1 173 ? 9.414 16.219 -5.039 1 98.62 173 LEU A O 1
ATOM 1402 N N . ASP A 1 174 ? 10.094 17.766 -3.525 1 98.38 174 ASP A N 1
ATOM 1403 C CA . ASP A 1 174 ? 11.5 17.672 -3.891 1 98.38 174 ASP A CA 1
ATOM 1404 C C . ASP A 1 174 ? 12.039 16.266 -3.666 1 98.38 174 ASP A C 1
ATOM 1406 O O . ASP A 1 174 ? 13.078 15.898 -4.223 1 98.38 174 ASP A O 1
ATOM 1410 N N . ASN A 1 175 ? 11.328 15.508 -2.875 1 98.19 175 ASN A N 1
ATOM 1411 C CA . ASN A 1 175 ? 11.75 14.141 -2.604 1 98.19 175 ASN A CA 1
ATOM 1412 C C . ASN A 1 175 ? 10.805 13.125 -3.232 1 98.19 175 ASN A C 1
ATOM 1414 O O . ASN A 1 175 ? 10.656 12.008 -2.727 1 98.19 175 ASN A O 1
ATOM 1418 N N . GLY A 1 176 ? 10.102 13.523 -4.277 1 97.75 176 GLY A N 1
ATOM 1419 C CA . GLY A 1 176 ? 9.414 12.594 -5.156 1 97.75 176 GLY A CA 1
ATOM 1420 C C . GLY A 1 176 ? 7.957 12.383 -4.777 1 97.75 176 GLY A C 1
ATOM 1421 O O . GLY A 1 176 ? 7.27 11.555 -5.371 1 97.75 176 GLY A O 1
ATOM 1422 N N . CYS A 1 177 ? 7.422 13.117 -3.857 1 98.5 177 CYS A N 1
ATOM 1423 C CA . CYS A 1 177 ? 6.07 12.922 -3.344 1 98.5 177 CYS A CA 1
ATOM 1424 C C . CYS A 1 177 ? 5.035 13.094 -4.449 1 98.5 177 CYS A C 1
ATOM 1426 O O . CYS A 1 177 ? 5.09 14.062 -5.211 1 98.5 177 CYS A O 1
ATOM 1428 N N . PHE A 1 178 ? 4.055 12.148 -4.512 1 97.44 178 PHE A N 1
ATOM 1429 C CA . PHE A 1 178 ? 3.006 12.227 -5.523 1 97.44 178 PHE A CA 1
ATOM 1430 C C . PHE A 1 178 ? 1.643 11.922 -4.91 1 97.44 178 PHE A C 1
ATOM 1432 O O . PHE A 1 178 ? 0.642 11.828 -5.625 1 97.44 178 PHE A O 1
ATOM 1439 N N . GLY A 1 179 ? 1.582 11.695 -3.66 1 96.44 179 GLY A N 1
ATOM 1440 C CA . GLY A 1 179 ? 0.37 11.359 -2.932 1 96.44 179 GLY A CA 1
ATOM 1441 C C . GLY A 1 179 ? 0.51 11.523 -1.43 1 96.44 179 GLY A C 1
ATOM 1442 O O . GLY A 1 179 ? 1.544 11.984 -0.945 1 96.44 179 GLY A O 1
ATOM 1443 N N . ALA A 1 180 ? -0.513 11.234 -0.685 1 97.38 180 ALA A N 1
ATOM 1444 C CA . ALA A 1 180 ? -0.519 11.359 0.771 1 97.38 180 ALA A CA 1
ATOM 1445 C C . ALA A 1 180 ? -1.151 10.133 1.422 1 97.38 180 ALA A C 1
ATOM 1447 O O . ALA A 1 180 ? -2.119 9.57 0.899 1 97.38 180 ALA A O 1
ATOM 1448 N N . PRO A 1 181 ? -0.629 9.703 2.502 1 98.56 181 PRO A N 1
ATOM 1449 C CA . PRO A 1 181 ? 0.51 10.281 3.223 1 98.56 181 PRO A CA 1
ATOM 1450 C C . PRO A 1 181 ? 1.854 9.875 2.621 1 98.56 181 PRO A C 1
ATOM 1452 O O . PRO A 1 181 ? 1.907 8.992 1.763 1 98.56 181 PRO A O 1
ATOM 1455 N N . TRP A 1 182 ? 2.828 10.562 2.986 1 98.88 182 TRP A N 1
ATOM 1456 C CA . TRP A 1 182 ? 4.207 10.391 2.541 1 98.88 182 TRP A CA 1
ATOM 1457 C C . TRP A 1 182 ? 5.172 10.422 3.723 1 98.88 182 TRP A C 1
ATOM 1459 O O . TRP A 1 182 ? 4.984 11.195 4.664 1 98.88 182 TRP A O 1
ATOM 1469 N N . THR A 1 183 ? 6.227 9.57 3.701 1 98.94 183 THR A N 1
ATOM 1470 C CA . THR A 1 183 ? 7.156 9.492 4.82 1 98.94 183 THR A CA 1
ATOM 1471 C C . THR A 1 183 ? 8.594 9.633 4.336 1 98.94 183 THR A C 1
ATOM 1473 O O . THR A 1 183 ? 8.992 9.008 3.348 1 98.94 183 THR A O 1
ATOM 1476 N N . HIS A 1 184 ? 9.344 10.461 5 1 98.88 184 HIS A N 1
ATOM 1477 C CA . HIS A 1 184 ? 10.797 10.5 4.879 1 98.88 184 HIS A CA 1
ATOM 1478 C C . HIS A 1 184 ? 11.461 9.734 6.023 1 98.88 184 HIS A C 1
ATOM 1480 O O . HIS A 1 184 ? 11.086 9.898 7.184 1 98.88 184 HIS A O 1
ATOM 1486 N N . ILE A 1 185 ? 12.375 8.922 5.73 1 98.81 185 ILE A N 1
ATOM 1487 C CA . ILE A 1 185 ? 13.336 8.422 6.703 1 98.81 185 ILE A CA 1
ATOM 1488 C C . ILE A 1 185 ? 14.68 9.117 6.516 1 98.81 185 ILE A C 1
ATOM 1490 O O . ILE A 1 185 ? 15.242 9.109 5.418 1 98.81 185 ILE A O 1
ATOM 1494 N N . ILE A 1 186 ? 15.109 9.727 7.562 1 98.62 186 ILE A N 1
ATOM 1495 C CA . ILE A 1 186 ? 16.25 10.641 7.484 1 98.62 186 ILE A CA 1
ATOM 1496 C C . ILE A 1 186 ? 17.422 10.062 8.266 1 98.62 186 ILE A C 1
ATOM 1498 O O . ILE A 1 186 ? 17.25 9.523 9.359 1 98.62 186 ILE A O 1
ATOM 1502 N N . ASP A 1 187 ? 18.609 10.109 7.691 1 97.88 187 ASP A N 1
ATOM 1503 C CA . ASP A 1 187 ? 19.859 9.898 8.414 1 97.88 187 ASP A CA 1
ATOM 1504 C C . ASP A 1 187 ? 20.266 11.148 9.195 1 97.88 187 ASP A C 1
ATOM 1506 O O . ASP A 1 187 ? 20.719 12.133 8.609 1 97.88 187 ASP A O 1
ATOM 1510 N N . ASP A 1 188 ? 20.203 11.023 10.5 1 96.56 188 ASP A N 1
ATOM 1511 C CA . ASP A 1 188 ? 20.375 12.203 11.336 1 96.56 188 ASP A CA 1
ATOM 1512 C C . ASP A 1 188 ? 21.812 12.727 11.25 1 96.56 188 ASP A C 1
ATOM 1514 O O . ASP A 1 188 ? 22.062 13.906 11.492 1 96.56 188 ASP A O 1
ATOM 1518 N N . SER A 1 189 ? 22.781 11.883 10.953 1 96.81 189 SER A N 1
ATOM 1519 C CA . SER A 1 189 ? 24.172 12.297 10.867 1 96.81 189 SER A CA 1
ATOM 1520 C C . SER A 1 189 ? 24.406 13.195 9.656 1 96.81 189 SER A C 1
ATOM 1522 O O . SER A 1 189 ? 25.219 14.125 9.719 1 96.81 189 SER A O 1
ATOM 1524 N N . THR A 1 190 ? 23.688 13.062 8.586 1 96.56 190 THR A N 1
ATOM 1525 C CA . THR A 1 190 ? 23.891 13.82 7.355 1 96.56 190 THR A CA 1
ATOM 1526 C C . THR A 1 190 ? 22.734 14.766 7.094 1 96.56 190 THR A C 1
ATOM 1528 O O . THR A 1 190 ? 22.875 15.734 6.348 1 96.56 190 THR A O 1
ATOM 1531 N N . GLY A 1 191 ? 21.609 14.453 7.707 1 96.19 191 GLY A N 1
ATOM 1532 C CA . GLY A 1 191 ? 20.406 15.219 7.434 1 96.19 191 GLY A CA 1
ATOM 1533 C C . GLY A 1 191 ? 19.75 14.844 6.121 1 96.19 191 GLY A C 1
ATOM 1534 O O . GLY A 1 191 ? 18.75 15.445 5.723 1 96.19 191 GLY A O 1
ATOM 1535 N N . ASN A 1 192 ? 20.234 13.805 5.516 1 97.5 192 ASN A N 1
ATOM 1536 C CA . ASN A 1 192 ? 19.734 13.398 4.203 1 97.5 192 ASN A CA 1
ATOM 1537 C C . ASN A 1 192 ? 18.562 12.422 4.316 1 97.5 192 ASN A C 1
ATOM 1539 O O . ASN A 1 192 ? 18.547 11.57 5.207 1 97.5 192 ASN A O 1
ATOM 1543 N N . VAL A 1 193 ? 17.672 12.617 3.428 1 98.5 193 VAL A N 1
ATOM 1544 C CA . VAL A 1 193 ? 16.625 11.609 3.273 1 98.5 193 VAL A CA 1
ATOM 1545 C C . VAL A 1 193 ? 17.203 10.352 2.641 1 98.5 193 VAL A C 1
ATOM 1547 O O . VAL A 1 193 ? 17.734 10.391 1.522 1 98.5 193 VAL A O 1
ATOM 1550 N N . ILE A 1 194 ? 17.078 9.219 3.318 1 97.88 194 ILE A N 1
ATOM 1551 C CA . ILE A 1 194 ? 17.719 8.008 2.812 1 97.88 194 ILE A CA 1
ATOM 1552 C C . ILE A 1 194 ? 16.656 7.051 2.268 1 97.88 194 ILE A C 1
ATOM 1554 O O . ILE A 1 194 ? 16.984 6.082 1.579 1 97.88 194 ILE A O 1
ATOM 1558 N N . GLN A 1 195 ? 15.391 7.27 2.59 1 98.5 195 GLN A N 1
ATOM 1559 C CA . GLN A 1 195 ? 14.266 6.492 2.07 1 98.5 195 GLN A CA 1
ATOM 1560 C C . GLN A 1 195 ? 12.969 7.289 2.148 1 98.5 195 GLN A C 1
ATOM 1562 O O . GLN A 1 195 ? 12.711 7.977 3.141 1 98.5 195 GLN A O 1
ATOM 1567 N N . THR A 1 196 ? 12.195 7.281 1.082 1 98.81 196 THR A N 1
ATOM 1568 C CA . THR A 1 196 ? 10.828 7.777 1.106 1 98.81 196 THR A CA 1
ATOM 1569 C C . THR A 1 196 ? 9.828 6.629 1.008 1 98.81 196 THR A C 1
ATOM 1571 O O . THR A 1 196 ? 10.133 5.59 0.418 1 98.81 196 THR A O 1
ATOM 1574 N N . VAL A 1 197 ? 8.727 6.766 1.645 1 98.81 197 VAL A N 1
ATOM 1575 C CA . VAL A 1 197 ? 7.715 5.715 1.657 1 98.81 197 VAL A CA 1
ATOM 1576 C C . VAL A 1 197 ? 6.336 6.324 1.415 1 98.81 197 VAL A C 1
ATOM 1578 O O . VAL A 1 197 ? 5.918 7.238 2.131 1 98.81 197 VAL A O 1
ATOM 1581 N N . PHE A 1 198 ? 5.656 5.82 0.43 1 98.31 198 PHE A N 1
ATOM 1582 C CA . PHE A 1 198 ? 4.305 6.258 0.107 1 98.31 198 PHE A CA 1
ATOM 1583 C C . PHE A 1 198 ? 3.268 5.355 0.767 1 98.31 198 PHE A C 1
ATOM 1585 O O . PHE A 1 198 ? 3.346 4.129 0.656 1 98.31 198 PHE A O 1
ATOM 1592 N N . GLY A 1 199 ? 2.287 6.027 1.452 1 97.12 199 GLY A N 1
ATOM 1593 C CA . GLY A 1 199 ? 1.117 5.266 1.858 1 97.12 199 GLY A CA 1
ATOM 1594 C C . GLY A 1 199 ? 0.987 5.129 3.363 1 97.12 199 GLY A C 1
ATOM 1595 O O . GLY A 1 199 ? 1.917 5.457 4.105 1 97.12 199 GLY A O 1
ATOM 1596 N N . SER A 1 200 ? -0.19 4.641 3.824 1 97.44 200 SER A N 1
ATOM 1597 C CA . SER A 1 200 ? -0.525 4.512 5.238 1 97.44 200 SER A CA 1
ATOM 1598 C C . SER A 1 200 ? -0.358 3.074 5.719 1 97.44 200 SER A C 1
ATOM 1600 O O . SER A 1 200 ? -0.536 2.785 6.902 1 97.44 200 SER A O 1
ATOM 1602 N N . ASP A 1 201 ? 0.02 2.158 4.844 1 95.81 201 ASP A N 1
ATOM 1603 C CA . ASP A 1 201 ? 0.012 0.729 5.141 1 95.81 201 ASP A CA 1
ATOM 1604 C C . ASP A 1 201 ? 1.434 0.182 5.242 1 95.81 201 ASP A C 1
ATOM 1606 O O . ASP A 1 201 ? 1.64 -1.033 5.215 1 95.81 201 ASP A O 1
ATOM 1610 N N . ARG A 1 202 ? 2.4 1.07 5.363 1 97.75 202 ARG A N 1
ATOM 1611 C CA . ARG A 1 202 ? 3.795 0.666 5.223 1 97.75 202 ARG A CA 1
ATOM 1612 C C . ARG A 1 202 ? 4.508 0.669 6.57 1 97.75 202 ARG A C 1
ATOM 1614 O O . ARG A 1 202 ? 5.73 0.542 6.633 1 97.75 202 ARG A O 1
ATOM 1621 N N . PHE A 1 203 ? 3.787 0.778 7.68 1 97.25 203 PHE A N 1
ATOM 1622 C CA . PHE A 1 203 ? 4.375 0.942 9 1 97.25 203 PHE A CA 1
ATOM 1623 C C . PHE A 1 203 ? 5.246 -0.256 9.359 1 97.25 203 PHE A C 1
ATOM 1625 O O . PHE A 1 203 ? 6.316 -0.099 9.953 1 97.25 203 PHE A O 1
ATOM 1632 N N . PRO A 1 204 ? 4.867 -1.519 9.023 1 97 204 PRO A N 1
ATOM 1633 C CA . PRO A 1 204 ? 5.773 -2.627 9.328 1 97 204 PRO A CA 1
ATOM 1634 C C . PRO A 1 204 ? 7.141 -2.473 8.672 1 97 204 PRO A C 1
ATOM 1636 O O . PRO A 1 204 ? 8.164 -2.717 9.312 1 97 204 PRO A O 1
ATOM 1639 N N . GLN A 1 205 ? 7.145 -2.064 7.438 1 97.69 205 GLN A N 1
ATOM 1640 C CA . GLN A 1 205 ? 8.398 -1.891 6.715 1 97.69 205 GLN A CA 1
ATOM 1641 C C . GLN A 1 205 ? 9.211 -0.735 7.289 1 97.69 205 GLN A C 1
ATOM 1643 O O . GLN A 1 205 ? 10.43 -0.834 7.422 1 97.69 205 GLN A O 1
ATOM 1648 N N . ILE A 1 206 ? 8.508 0.385 7.562 1 98.25 206 ILE A N 1
ATOM 1649 C CA . ILE A 1 206 ? 9.18 1.544 8.148 1 98.25 206 ILE A CA 1
ATOM 1650 C C . ILE A 1 206 ? 9.812 1.155 9.484 1 98.25 206 ILE A C 1
ATOM 1652 O O . ILE A 1 206 ? 10.984 1.441 9.727 1 98.25 206 ILE A O 1
ATOM 1656 N N . ALA A 1 207 ? 9.023 0.476 10.328 1 97.38 207 ALA A N 1
ATOM 1657 C CA . ALA A 1 207 ? 9.516 0.044 11.641 1 97.38 207 ALA A CA 1
ATOM 1658 C C . ALA A 1 207 ? 10.766 -0.822 11.5 1 97.38 207 ALA A C 1
ATOM 1660 O O . ALA A 1 207 ? 11.766 -0.592 12.18 1 97.38 207 ALA A O 1
ATOM 1661 N N . HIS A 1 208 ? 10.68 -1.761 10.648 1 96.88 208 HIS A N 1
ATOM 1662 C CA . HIS A 1 208 ? 11.812 -2.652 10.422 1 96.88 208 HIS A CA 1
ATOM 1663 C C . HIS A 1 208 ? 13.055 -1.873 9.984 1 96.88 208 HIS A C 1
ATOM 1665 O O . HIS A 1 208 ? 14.156 -2.123 10.477 1 96.88 208 HIS A O 1
ATOM 1671 N N . PHE A 1 209 ? 12.859 -0.958 9.062 1 97.25 209 PHE A N 1
ATOM 1672 C CA . PHE A 1 209 ? 13.953 -0.198 8.469 1 97.25 209 PHE A CA 1
ATOM 1673 C C . PHE A 1 209 ? 14.648 0.662 9.516 1 97.25 209 PHE A C 1
ATOM 1675 O O . PHE A 1 209 ? 15.867 0.853 9.469 1 97.25 209 PHE A O 1
ATOM 1682 N N . VAL A 1 210 ? 13.906 1.146 10.492 1 97.69 210 VAL A N 1
ATOM 1683 C CA . VAL A 1 210 ? 14.5 2.066 11.453 1 97.69 210 VAL A CA 1
ATOM 1684 C C . VAL A 1 210 ? 14.812 1.324 12.75 1 97.69 210 VAL A C 1
ATOM 1686 O O . VAL A 1 210 ? 15.18 1.942 13.758 1 97.69 210 VAL A O 1
ATOM 1689 N N . GLY A 1 211 ? 14.656 0.024 12.82 1 95.94 211 GLY A N 1
ATOM 1690 C CA . GLY A 1 211 ? 15.031 -0.788 13.969 1 95.94 211 GLY A CA 1
ATOM 1691 C C . GLY A 1 211 ? 14.016 -0.74 15.094 1 95.94 211 GLY A C 1
ATOM 1692 O O . GLY A 1 211 ? 14.375 -0.791 16.266 1 95.94 211 GLY A O 1
ATOM 1693 N N . GLU A 1 212 ? 12.727 -0.504 14.742 1 96.44 212 GLU A N 1
ATOM 1694 C CA . GLU A 1 212 ? 11.609 -0.49 15.688 1 96.44 212 GLU A CA 1
ATOM 1695 C C . GLU A 1 212 ? 10.703 -1.699 15.492 1 96.44 212 GLU A C 1
ATOM 1697 O O . GLU A 1 212 ? 10.883 -2.473 14.547 1 96.44 212 GLU A O 1
ATOM 1702 N N . GLU A 1 213 ? 9.797 -1.896 16.359 1 93.06 213 GLU A N 1
ATOM 1703 C CA . GLU A 1 213 ? 8.75 -2.908 16.25 1 93.06 213 GLU A CA 1
ATOM 1704 C C . GLU A 1 213 ? 7.391 -2.271 15.961 1 93.06 213 GLU A C 1
ATOM 1706 O O . GLU A 1 213 ? 7.09 -1.188 16.469 1 93.06 213 GLU A O 1
ATOM 1711 N N . PHE A 1 214 ? 6.664 -2.92 15.156 1 94.25 214 PHE A N 1
ATOM 1712 C CA . PHE A 1 214 ? 5.297 -2.494 14.883 1 94.25 214 PHE A CA 1
ATOM 1713 C C . PHE A 1 214 ? 4.297 -3.525 15.383 1 94.25 214 PHE A C 1
ATOM 1715 O O . PHE A 1 214 ? 4.336 -4.688 14.977 1 94.25 214 PHE A O 1
ATOM 1722 N N . HIS A 1 215 ? 3.334 -3.084 16.203 1 89.25 215 HIS A N 1
ATOM 1723 C CA . HIS A 1 215 ? 2.43 -4.027 16.844 1 89.25 215 HIS A CA 1
ATOM 1724 C C . HIS A 1 215 ? 0.986 -3.787 16.406 1 89.25 215 HIS A C 1
ATOM 1726 O O . HIS A 1 215 ? 0.066 -4.43 16.922 1 89.25 215 HIS A O 1
ATOM 1732 N N . GLY A 1 216 ? 0.764 -2.92 15.547 1 89.81 216 GLY A N 1
ATOM 1733 C CA . GLY A 1 216 ? -0.589 -2.684 15.07 1 89.81 216 GLY A CA 1
ATOM 1734 C C . GLY A 1 216 ? -1.428 -1.862 16.031 1 89.81 216 GLY A C 1
ATOM 1735 O O . GLY A 1 216 ? -0.893 -1.063 16.797 1 89.81 216 GLY A O 1
ATOM 1736 N N . PRO A 1 217 ? -2.768 -1.905 15.828 1 86.75 217 PRO A N 1
ATOM 1737 C CA . PRO A 1 217 ? -3.656 -1.008 16.562 1 86.75 217 PRO A CA 1
ATOM 1738 C C . PRO A 1 217 ? -3.789 -1.396 18.047 1 86.75 217 PRO A C 1
ATOM 1740 O O . PRO A 1 217 ? -4.18 -0.567 18.875 1 86.75 217 PRO A O 1
ATOM 1743 N N . LYS A 1 218 ? -3.961 -2.689 18.516 1 71.06 218 LYS A N 1
ATOM 1744 C CA . LYS A 1 218 ? -4.285 -3.119 19.875 1 71.06 218 LYS A CA 1
ATOM 1745 C C . LYS A 1 218 ? -3.188 -2.715 20.859 1 71.06 218 LYS A C 1
ATOM 1747 O O . LYS A 1 218 ? -3.441 -2.562 22.047 1 71.06 218 LYS A O 1
ATOM 1752 N N . ASN A 1 219 ? -1.898 -2.344 20.438 1 53.84 219 ASN A N 1
ATOM 1753 C CA . ASN A 1 219 ? -1.013 -2.041 21.547 1 53.84 219 ASN A CA 1
ATOM 1754 C C . ASN A 1 219 ? -0.983 -0.546 21.859 1 53.84 219 ASN A C 1
ATOM 1756 O O . ASN A 1 219 ? -1.07 0.278 20.938 1 53.84 219 ASN A O 1
ATOM 1760 N N . MET B 1 1 ? -18.156 -16.641 11.773 1 75.31 1 MET B N 1
ATOM 1761 C CA . MET B 1 1 ? -18.094 -17.406 10.531 1 75.31 1 MET B CA 1
ATOM 1762 C C . MET B 1 1 ? -16.656 -17.625 10.094 1 75.31 1 MET B C 1
ATOM 1764 O O . MET B 1 1 ? -15.781 -16.828 10.398 1 75.31 1 MET B O 1
ATOM 1768 N N . SER B 1 2 ? -16.328 -18.859 9.57 1 92.69 2 SER B N 1
ATOM 1769 C CA . SER B 1 2 ? -14.969 -19.203 9.164 1 92.69 2 SER B CA 1
ATOM 1770 C C . SER B 1 2 ? -14.57 -18.484 7.883 1 92.69 2 SER B C 1
ATOM 1772 O O . SER B 1 2 ? -15.422 -18.172 7.047 1 92.69 2 SER B O 1
ATOM 1774 N N . LYS B 1 3 ? -13.383 -18.016 7.773 1 97.44 3 LYS B N 1
ATOM 1775 C CA . LYS B 1 3 ? -12.867 -17.281 6.625 1 97.44 3 LYS B CA 1
ATOM 1776 C C . LYS B 1 3 ? -11.703 -18.016 5.977 1 97.44 3 LYS B C 1
ATOM 1778 O O . LYS B 1 3 ? -11.008 -18.797 6.637 1 97.44 3 LYS B O 1
ATOM 1783 N N . SER B 1 4 ? -11.523 -17.797 4.688 1 98.62 4 SER B N 1
ATOM 1784 C CA . SER B 1 4 ? -10.359 -18.266 3.947 1 98.62 4 SER B CA 1
ATOM 1785 C C . SER B 1 4 ? -9.812 -17.172 3.031 1 98.62 4 SER B C 1
ATOM 1787 O O . SER B 1 4 ? -10.445 -16.125 2.844 1 98.62 4 SER B O 1
ATOM 1789 N N . ILE B 1 5 ? -8.625 -17.406 2.523 1 98.75 5 ILE B N 1
ATOM 1790 C CA . ILE B 1 5 ? -7.934 -16.406 1.726 1 98.75 5 ILE B CA 1
ATOM 1791 C C . ILE B 1 5 ? -7.516 -17.016 0.387 1 98.75 5 ILE B C 1
ATOM 1793 O O . ILE B 1 5 ? -7.055 -18.156 0.332 1 98.75 5 ILE B O 1
ATOM 1797 N N . ARG B 1 6 ? -7.766 -16.312 -0.693 1 98.88 6 ARG B N 1
ATOM 1798 C CA . ARG B 1 6 ? -7.148 -16.578 -1.988 1 98.88 6 ARG B CA 1
ATOM 1799 C C . ARG B 1 6 ? -6.191 -15.461 -2.383 1 98.88 6 ARG B C 1
ATOM 1801 O O . ARG B 1 6 ? -6.566 -14.281 -2.369 1 98.88 6 ARG B O 1
ATOM 1808 N N . PHE B 1 7 ? -5.004 -15.836 -2.627 1 98.88 7 PHE B N 1
ATOM 1809 C CA . PHE B 1 7 ? -3.953 -14.898 -2.994 1 98.88 7 PHE B CA 1
ATOM 1810 C C . PHE B 1 7 ? -3.592 -15.039 -4.469 1 98.88 7 PHE B C 1
ATOM 1812 O O . PHE B 1 7 ? -3.107 -16.094 -4.898 1 98.88 7 PHE B O 1
ATOM 1819 N N . PHE B 1 8 ? -3.799 -14.016 -5.262 1 98.94 8 PHE B N 1
ATOM 1820 C CA . PHE B 1 8 ? -3.572 -14 -6.699 1 98.94 8 PHE B CA 1
ATOM 1821 C C . PHE B 1 8 ? -2.26 -13.297 -7.031 1 98.94 8 PHE B C 1
ATOM 1823 O O . PHE B 1 8 ? -1.992 -12.203 -6.539 1 98.94 8 PHE B O 1
ATOM 1830 N N . PHE B 1 9 ? -1.466 -13.93 -7.906 1 98.88 9 PHE B N 1
ATOM 1831 C CA . PHE B 1 9 ? -0.132 -13.383 -8.125 1 98.88 9 PHE B CA 1
ATOM 1832 C C . PHE B 1 9 ? 0.372 -13.734 -9.523 1 98.88 9 PHE B C 1
ATOM 1834 O O . PHE B 1 9 ? -0.168 -14.633 -10.172 1 98.88 9 PHE B O 1
ATOM 1841 N N . ASP B 1 10 ? 1.279 -13.023 -10.016 1 98.5 10 ASP B N 1
ATOM 1842 C CA . ASP B 1 10 ? 2.041 -13.234 -11.242 1 98.5 10 ASP B CA 1
ATOM 1843 C C . ASP B 1 10 ? 3.529 -12.969 -11.016 1 98.5 10 ASP B C 1
ATOM 1845 O O . ASP B 1 10 ? 3.904 -11.93 -10.477 1 98.5 10 ASP B O 1
ATOM 1849 N N . VAL B 1 11 ? 4.387 -13.859 -11.492 1 96.94 11 VAL B N 1
ATOM 1850 C CA . VAL B 1 11 ? 5.816 -13.797 -11.203 1 96.94 11 VAL B CA 1
ATOM 1851 C C . VAL B 1 11 ? 6.434 -12.594 -11.906 1 96.94 11 VAL B C 1
ATOM 1853 O O . VAL B 1 11 ? 7.551 -12.18 -11.586 1 96.94 11 VAL B O 1
ATOM 1856 N N . ILE B 1 12 ? 5.73 -12.008 -12.797 1 94.5 12 ILE B N 1
ATOM 1857 C CA . ILE B 1 12 ? 6.301 -10.875 -13.531 1 94.5 12 ILE B CA 1
ATOM 1858 C C . ILE B 1 12 ? 6.23 -9.617 -12.664 1 94.5 12 ILE B C 1
ATOM 1860 O O . ILE B 1 12 ? 6.969 -8.656 -12.898 1 94.5 12 ILE B O 1
ATOM 1864 N N . SER B 1 13 ? 5.324 -9.578 -11.711 1 94.62 13 SER B N 1
ATOM 1865 C CA . SER B 1 13 ? 5.188 -8.445 -10.805 1 94.62 13 SER B CA 1
ATOM 1866 C C . SER B 1 13 ? 6.145 -8.57 -9.625 1 94.62 13 SER B C 1
ATOM 1868 O O . SER B 1 13 ? 6.074 -9.531 -8.859 1 94.62 13 SER B O 1
ATOM 1870 N N . PRO B 1 14 ? 6.988 -7.605 -9.422 1 94.75 14 PRO B N 1
ATOM 1871 C CA . PRO B 1 14 ? 7.867 -7.668 -8.25 1 94.75 14 PRO B CA 1
ATOM 1872 C C . PRO B 1 14 ? 7.098 -7.629 -6.934 1 94.75 14 PRO B C 1
ATOM 1874 O O . PRO B 1 14 ? 7.516 -8.258 -5.953 1 94.75 14 PRO B O 1
ATOM 1877 N N . TYR B 1 15 ? 6.039 -6.922 -6.887 1 96.75 15 TYR B N 1
ATOM 1878 C CA . TYR B 1 15 ? 5.242 -6.867 -5.668 1 96.75 15 TYR B CA 1
ATOM 1879 C C . TYR B 1 15 ? 4.586 -8.211 -5.383 1 96.75 15 TYR B C 1
ATOM 1881 O O . TYR B 1 15 ? 4.375 -8.57 -4.223 1 96.75 15 TYR B O 1
ATOM 1889 N N . SER B 1 16 ? 4.27 -8.938 -6.469 1 97.56 16 SER B N 1
ATOM 1890 C CA . SER B 1 16 ? 3.83 -10.312 -6.254 1 97.56 16 SER B CA 1
ATOM 1891 C C . SER B 1 16 ? 4.926 -11.141 -5.598 1 97.56 16 SER B C 1
ATOM 1893 O O . SER B 1 16 ? 4.645 -12.008 -4.766 1 97.56 16 SER B O 1
ATOM 1895 N N . TYR B 1 17 ? 6.191 -10.906 -6.012 1 96.62 17 TYR B N 1
ATOM 1896 C CA . TYR B 1 17 ? 7.328 -11.586 -5.402 1 96.62 17 TYR B CA 1
ATOM 1897 C C . TYR B 1 17 ? 7.375 -11.32 -3.9 1 96.62 17 TYR B C 1
ATOM 1899 O O . TYR B 1 17 ? 7.5 -12.258 -3.104 1 96.62 17 TYR B O 1
ATOM 1907 N N . PHE B 1 18 ? 7.195 -10.047 -3.463 1 97.38 18 PHE B N 1
ATOM 1908 C CA . PHE B 1 18 ? 7.203 -9.68 -2.053 1 97.38 18 PHE B CA 1
ATOM 1909 C C . PHE B 1 18 ? 6.004 -10.281 -1.328 1 97.38 18 PHE B C 1
ATOM 1911 O O . PHE B 1 18 ? 6.152 -10.875 -0.257 1 97.38 18 PHE B O 1
ATOM 1918 N N . GLY B 1 19 ? 4.828 -10.102 -1.969 1 97.88 19 GLY B N 1
ATOM 1919 C CA . GLY B 1 19 ? 3.617 -10.648 -1.381 1 97.88 19 GLY B CA 1
ATOM 1920 C C . GLY B 1 19 ? 3.67 -12.156 -1.209 1 97.88 19 GLY B C 1
ATOM 1921 O O . GLY B 1 19 ? 3.191 -12.688 -0.205 1 97.88 19 GLY B O 1
ATOM 1922 N N . PHE B 1 20 ? 4.211 -12.82 -2.197 1 97.69 20 PHE B N 1
ATOM 1923 C CA . PHE B 1 20 ? 4.336 -14.273 -2.168 1 97.69 20 PHE B CA 1
ATOM 1924 C C . PHE B 1 20 ? 5.25 -14.711 -1.033 1 97.69 20 PHE B C 1
ATOM 1926 O O . PHE B 1 20 ? 4.957 -15.688 -0.337 1 97.69 20 PHE B O 1
ATOM 1933 N N . SER B 1 21 ? 6.348 -14.008 -0.822 1 95.12 21 SER B N 1
ATOM 1934 C CA . SER B 1 21 ? 7.242 -14.297 0.295 1 95.12 21 SER B CA 1
ATOM 1935 C C . SER B 1 21 ? 6.512 -14.195 1.63 1 95.12 21 SER B C 1
ATOM 1937 O O . SER B 1 21 ? 6.684 -15.047 2.506 1 95.12 21 SER B O 1
ATOM 1939 N N . GLY B 1 22 ? 5.711 -13.211 1.751 1 95.94 22 GLY B N 1
ATOM 1940 C CA . GLY B 1 22 ? 4.969 -13 2.984 1 95.94 22 GLY B CA 1
ATOM 1941 C C . GLY B 1 22 ? 3.854 -14.016 3.191 1 95.94 22 GLY B C 1
ATOM 1942 O O . GLY B 1 22 ? 3.744 -14.609 4.266 1 95.94 22 GLY B O 1
ATOM 1943 N N . ILE B 1 23 ? 3.084 -14.258 2.139 1 97.81 23 ILE B N 1
ATOM 1944 C CA . ILE B 1 23 ? 1.864 -15.047 2.285 1 97.81 23 ILE B CA 1
ATOM 1945 C C . ILE B 1 23 ? 2.221 -16.516 2.512 1 97.81 23 ILE B C 1
ATOM 1947 O O . ILE B 1 23 ? 1.514 -17.219 3.229 1 97.81 23 ILE B O 1
ATOM 1951 N N . THR B 1 24 ? 3.285 -17 1.901 1 97 24 THR B N 1
ATOM 1952 C CA . THR B 1 24 ? 3.674 -18.391 2.076 1 97 24 THR B CA 1
ATOM 1953 C C . THR B 1 24 ? 4.156 -18.641 3.502 1 97 24 THR B C 1
ATOM 1955 O O . THR B 1 24 ? 3.961 -19.734 4.047 1 97 24 THR B O 1
ATOM 1958 N N . LYS B 1 25 ? 4.801 -17.641 4.09 1 94.56 25 LYS B N 1
ATOM 1959 C CA . LYS B 1 25 ? 5.152 -17.734 5.504 1 94.56 25 LYS B CA 1
ATOM 1960 C C . LYS B 1 25 ? 3.904 -17.828 6.375 1 94.56 25 LYS B C 1
ATOM 1962 O O . LYS B 1 25 ? 3.852 -18.625 7.312 1 94.56 25 LYS B O 1
ATOM 1967 N N . GLN B 1 26 ? 2.898 -17.031 6.043 1 96.06 26 GLN B N 1
ATOM 1968 C CA . GLN B 1 26 ? 1.673 -17 6.832 1 96.06 26 GLN B CA 1
ATOM 1969 C C . GLN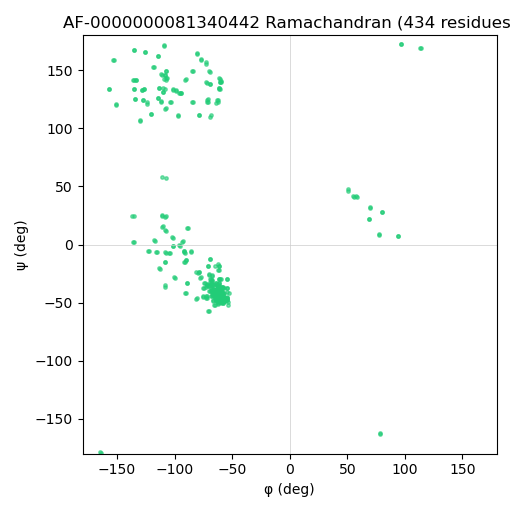 B 1 26 ? 0.896 -18.312 6.68 1 96.06 26 GLN B C 1
ATOM 1971 O O . GLN B 1 26 ? 0.194 -18.734 7.602 1 96.06 26 GLN B O 1
ATOM 1976 N N . LYS B 1 27 ? 1.014 -18.906 5.508 1 95.44 27 LYS B N 1
ATOM 1977 C CA . LYS B 1 27 ? 0.323 -20.172 5.254 1 95.44 27 LYS B CA 1
ATOM 1978 C C . LYS B 1 27 ? 0.669 -21.219 6.316 1 95.44 27 LYS B C 1
ATOM 1980 O O . LYS B 1 27 ? -0.171 -22.031 6.684 1 95.44 27 LYS B O 1
ATOM 1985 N N . ASN B 1 28 ? 1.835 -21.125 6.848 1 92 28 ASN B N 1
ATOM 1986 C CA . ASN B 1 28 ? 2.295 -22.078 7.859 1 92 28 ASN B CA 1
ATOM 1987 C C . ASN B 1 28 ? 1.961 -21.594 9.266 1 92 28 ASN B C 1
ATOM 1989 O O . ASN B 1 28 ? 1.957 -22.391 10.211 1 92 28 ASN B O 1
ATOM 1993 N N . LEU B 1 29 ? 1.621 -20.391 9.438 1 95.12 29 LEU B N 1
ATOM 1994 C CA . LEU B 1 29 ? 1.475 -19.797 10.766 1 95.12 29 LEU B CA 1
ATOM 1995 C C . LEU B 1 29 ? 0.005 -19.547 11.094 1 95.12 29 LEU B C 1
ATOM 1997 O O . LEU B 1 29 ? -0.404 -19.688 12.25 1 95.12 29 LEU B O 1
ATOM 2001 N N . TRP B 1 30 ? -0.763 -19.188 10.07 1 96.81 30 TRP B N 1
ATOM 2002 C CA . TRP B 1 30 ? -2.162 -18.844 10.289 1 96.81 30 TRP B CA 1
ATOM 2003 C C . TRP B 1 30 ? -3.041 -20.078 10.289 1 96.81 30 TRP B C 1
ATOM 2005 O O . TRP B 1 30 ? -2.748 -21.062 9.594 1 96.81 30 TRP B O 1
ATOM 2015 N N . LYS B 1 31 ? -4.102 -20.047 11.039 1 97.31 31 LYS B N 1
ATOM 2016 C CA . LYS B 1 31 ? -5.129 -21.078 11 1 97.31 31 LYS B CA 1
ATOM 2017 C C . LYS B 1 31 ? -6.039 -20.906 9.781 1 97.31 31 LYS B C 1
ATOM 2019 O O . LYS B 1 31 ? -6.613 -21.875 9.281 1 97.31 31 LYS B O 1
ATOM 2024 N N . THR B 1 32 ? -6.172 -19.703 9.352 1 98 32 THR B N 1
ATOM 2025 C CA . THR B 1 32 ? -6.984 -19.375 8.188 1 98 32 THR B CA 1
ATOM 2026 C C . THR B 1 32 ? -6.422 -20.047 6.934 1 98 32 THR B C 1
ATOM 2028 O O . THR B 1 32 ? -5.262 -19.828 6.578 1 98 32 THR B O 1
ATOM 2031 N N . PRO B 1 33 ? -7.238 -20.875 6.242 1 98.12 33 PRO B N 1
ATOM 2032 C CA . PRO B 1 33 ? -6.738 -21.484 5.012 1 98.12 33 PRO B CA 1
ATOM 2033 C C . PRO B 1 33 ? -6.359 -20.469 3.947 1 98.12 33 PRO B C 1
ATOM 2035 O O . PRO B 1 33 ? -7.066 -19.469 3.766 1 98.12 33 PRO B O 1
ATOM 2038 N N . ILE B 1 34 ? -5.273 -20.719 3.271 1 98.56 34 ILE B N 1
ATOM 2039 C CA . ILE B 1 34 ? -4.773 -19.828 2.225 1 98.56 34 ILE B CA 1
ATOM 2040 C C . ILE B 1 34 ? -4.547 -20.625 0.942 1 98.56 34 ILE B C 1
ATOM 2042 O O . ILE B 1 34 ? -3.832 -21.641 0.948 1 98.56 34 ILE B O 1
ATOM 2046 N N . GLU B 1 35 ? -5.164 -20.203 -0.123 1 98.62 35 GLU B N 1
ATOM 2047 C CA . GLU B 1 35 ? -4.93 -20.781 -1.446 1 98.62 35 GLU B CA 1
ATOM 2048 C C . GLU B 1 35 ? -4.188 -19.797 -2.346 1 98.62 35 GLU B C 1
ATOM 2050 O O . GLU B 1 35 ? -4.562 -18.625 -2.432 1 98.62 35 GLU B O 1
ATOM 2055 N N . LEU B 1 36 ? -3.166 -20.25 -2.967 1 98.81 36 LEU B N 1
ATOM 2056 C CA . LEU B 1 36 ? -2.393 -19.438 -3.9 1 98.81 36 LEU B CA 1
ATOM 2057 C C . LEU B 1 36 ? -2.855 -19.672 -5.336 1 98.81 36 LEU B C 1
ATOM 2059 O O . LEU B 1 36 ? -2.984 -20.812 -5.773 1 98.81 36 LEU B O 1
ATOM 2063 N N . LYS B 1 37 ? -3.109 -18.594 -6.062 1 98.88 37 LYS B N 1
ATOM 2064 C CA . LYS B 1 37 ? -3.693 -18.703 -7.398 1 98.88 37 LYS B CA 1
ATOM 2065 C C . LYS B 1 37 ? -2.898 -17.891 -8.414 1 98.88 37 LYS B C 1
ATOM 2067 O O . LYS B 1 37 ? -3.023 -16.672 -8.469 1 98.88 37 LYS B O 1
ATOM 2072 N N . PRO B 1 38 ? -2.119 -18.562 -9.305 1 98.94 38 PRO B N 1
ATOM 2073 C CA . PRO B 1 38 ? -1.474 -17.828 -10.391 1 98.94 38 PRO B CA 1
ATOM 2074 C C . PRO B 1 38 ? -2.477 -17.156 -11.328 1 98.94 38 PRO B C 1
ATOM 2076 O O . PRO B 1 38 ? -3.502 -17.75 -11.664 1 98.94 38 PRO B O 1
ATOM 2079 N N . ILE B 1 39 ? -2.234 -15.898 -11.672 1 98.88 39 ILE B N 1
ATOM 2080 C CA . ILE B 1 39 ? -3.02 -15.172 -12.656 1 98.88 39 ILE B CA 1
ATOM 2081 C C . ILE B 1 39 ? -2.094 -14.609 -13.742 1 98.88 39 ILE B C 1
ATOM 2083 O O . ILE B 1 39 ? -0.87 -14.648 -13.602 1 98.88 39 ILE B O 1
ATOM 2087 N N . LEU B 1 40 ? -2.762 -14.203 -14.805 1 98.25 40 LEU B N 1
ATOM 2088 C CA . LEU B 1 40 ? -2.004 -13.531 -15.859 1 98.25 40 LEU B CA 1
ATOM 2089 C C . LEU B 1 40 ? -2.117 -12.016 -15.719 1 98.25 40 LEU B C 1
ATOM 2091 O O . LEU B 1 40 ? -3.143 -11.43 -16.078 1 98.25 40 LEU B O 1
ATOM 2095 N N . PHE B 1 41 ? -1.001 -11.359 -15.336 1 96.44 41 PHE B N 1
ATOM 2096 C CA . PHE B 1 41 ? -0.996 -9.922 -15.078 1 96.44 41 PHE B CA 1
ATOM 2097 C C . PHE B 1 41 ? -1.383 -9.141 -16.328 1 96.44 41 PHE B C 1
ATOM 2099 O O . PHE B 1 41 ? -2.135 -8.164 -16.25 1 96.44 41 PHE B O 1
ATOM 2106 N N . GLY B 1 42 ? -0.797 -9.516 -17.484 1 94.19 42 GLY B N 1
ATOM 2107 C CA . GLY B 1 42 ? -1.187 -8.867 -18.734 1 94.19 42 GLY B CA 1
ATOM 2108 C C . GLY B 1 42 ? -2.684 -8.891 -18.969 1 94.19 42 GLY B C 1
ATOM 2109 O O . GLY B 1 42 ? -3.252 -7.914 -19.469 1 94.19 42 GLY B O 1
ATOM 2110 N N . GLY B 1 43 ? -3.305 -10.047 -18.672 1 96 43 GLY B N 1
ATOM 2111 C CA . GLY B 1 43 ? -4.754 -10.141 -18.781 1 96 43 GLY B CA 1
ATOM 2112 C C . GLY B 1 43 ? -5.477 -9.211 -17.812 1 96 43 GLY B C 1
ATOM 2113 O O . GLY B 1 43 ? -6.516 -8.648 -18.156 1 96 43 GLY B O 1
ATOM 2114 N N . ILE B 1 44 ? -4.953 -9.055 -16.578 1 97.12 44 ILE B N 1
ATOM 2115 C CA . ILE B 1 44 ? -5.535 -8.164 -15.586 1 97.12 44 ILE B CA 1
ATOM 2116 C C . ILE B 1 44 ? -5.488 -6.727 -16.094 1 97.12 44 ILE B C 1
ATOM 2118 O O . ILE B 1 44 ? -6.477 -5.996 -16 1 97.12 44 ILE B O 1
ATOM 2122 N N . VAL B 1 45 ? -4.293 -6.328 -16.578 1 93.25 45 VAL B N 1
ATOM 2123 C CA . VAL B 1 45 ? -4.117 -4.965 -17.078 1 93.25 45 VAL B CA 1
ATOM 2124 C C . VAL B 1 45 ? -5.102 -4.695 -18.203 1 93.25 45 VAL B C 1
ATOM 2126 O O . VAL B 1 45 ? -5.789 -3.674 -18.219 1 93.25 45 VAL B O 1
ATOM 2129 N N . LYS B 1 46 ? -5.223 -5.543 -19.141 1 93.56 46 LYS B N 1
ATOM 2130 C CA . LYS B 1 46 ? -6.133 -5.398 -20.266 1 93.56 46 LYS B CA 1
ATOM 2131 C C . LYS B 1 46 ? -7.586 -5.395 -19.812 1 93.56 46 LYS B C 1
ATOM 2133 O O . LYS B 1 46 ? -8.383 -4.566 -20.25 1 93.56 46 LYS B O 1
ATOM 2138 N N . GLY B 1 47 ? -7.941 -6.285 -18.984 1 96.5 47 GLY B N 1
ATOM 2139 C CA . GLY B 1 47 ? -9.328 -6.469 -18.578 1 96.5 47 GLY B CA 1
ATOM 2140 C C . GLY B 1 47 ? -9.82 -5.375 -17.656 1 96.5 47 GLY B C 1
ATOM 2141 O O . GLY B 1 47 ? -11.008 -5.043 -17.656 1 96.5 47 GLY B O 1
ATOM 2142 N N . SER B 1 48 ? -8.953 -4.867 -16.75 1 95.5 48 SER B N 1
ATOM 2143 C CA . SER B 1 48 ? -9.352 -3.871 -15.766 1 95.5 48 SER B CA 1
ATOM 2144 C C . SER B 1 48 ? -9.398 -2.475 -16.375 1 95.5 48 SER B C 1
ATOM 2146 O O . SER B 1 48 ? -10.062 -1.58 -15.852 1 95.5 48 SER B O 1
ATOM 2148 N N . GLY B 1 49 ? -8.625 -2.268 -17.469 1 90.5 49 GLY B N 1
ATOM 2149 C CA . GLY B 1 49 ? -8.508 -0.941 -18.047 1 90.5 49 GLY B CA 1
ATOM 2150 C C . GLY B 1 49 ? -7.754 0.039 -17.172 1 90.5 49 GLY B C 1
ATOM 2151 O O . GLY B 1 49 ? -7.961 1.251 -17.266 1 90.5 49 GLY B O 1
ATOM 2152 N N . ASN B 1 50 ? -6.957 -0.499 -16.297 1 89.25 50 ASN B N 1
ATOM 2153 C CA . ASN B 1 50 ? -6.215 0.362 -15.383 1 89.25 50 ASN B CA 1
ATOM 2154 C C . ASN B 1 50 ? -5.152 1.176 -16.125 1 89.25 50 ASN B C 1
ATOM 2156 O O . ASN B 1 50 ? -4.109 0.643 -16.5 1 89.25 50 ASN B O 1
ATOM 2160 N N . LYS B 1 51 ? -5.316 2.42 -16.219 1 83.38 51 LYS B N 1
ATOM 2161 C CA . LYS B 1 51 ? -4.371 3.307 -16.891 1 83.38 51 LYS B CA 1
ATOM 2162 C C . LYS B 1 51 ? -3.363 3.891 -15.898 1 83.38 51 LYS B C 1
ATOM 2164 O O . LYS B 1 51 ? -2.488 4.668 -16.281 1 83.38 51 LYS B O 1
ATOM 2169 N N . GLY B 1 52 ? -3.434 3.533 -14.688 1 82.56 52 GLY B N 1
ATOM 2170 C CA . GLY B 1 52 ? -2.611 4.137 -13.648 1 82.56 52 GLY B CA 1
ATOM 2171 C C . GLY B 1 52 ? -1.508 3.221 -13.156 1 82.56 52 GLY B C 1
ATOM 2172 O O . GLY B 1 52 ? -1.074 3.326 -12.008 1 82.56 52 GLY B O 1
ATOM 2173 N N . MET B 1 53 ? -1.129 2.283 -14.031 1 86.19 53 MET B N 1
ATOM 2174 C CA . MET B 1 53 ? -0.017 1.422 -13.641 1 86.19 53 MET B CA 1
ATOM 2175 C C . MET B 1 53 ? 1.239 2.244 -13.375 1 86.19 53 MET B C 1
ATOM 2177 O O . MET B 1 53 ? 1.532 3.193 -14.102 1 86.19 53 MET B O 1
ATOM 2181 N N . PRO B 1 54 ? 1.967 1.849 -12.328 1 85.81 54 PRO B N 1
ATOM 2182 C CA . PRO B 1 54 ? 3.141 2.641 -11.953 1 85.81 54 PRO B CA 1
ATOM 2183 C C . PRO B 1 54 ? 4.117 2.836 -13.109 1 85.81 54 PRO B C 1
ATOM 2185 O O . PRO B 1 54 ? 4.664 3.928 -13.289 1 85.81 54 PRO B O 1
ATOM 2188 N N . LEU B 1 55 ? 4.305 1.902 -13.922 1 84.88 55 LEU B N 1
ATOM 2189 C CA . LEU B 1 55 ? 5.281 1.984 -15 1 84.88 55 LEU B CA 1
ATOM 2190 C C . LEU B 1 55 ? 4.828 2.967 -16.078 1 84.88 55 LEU B C 1
ATOM 2192 O O . LEU B 1 55 ? 5.629 3.406 -16.906 1 84.88 55 LEU B O 1
ATOM 2196 N N . ALA B 1 56 ? 3.51 3.297 -16.094 1 83.69 56 ALA B N 1
ATOM 2197 C CA . ALA B 1 56 ? 2.967 4.219 -17.078 1 83.69 56 ALA B CA 1
ATOM 2198 C C . ALA B 1 56 ? 2.971 5.652 -16.562 1 83.69 56 ALA B C 1
ATOM 2200 O O . ALA B 1 56 ? 2.615 6.582 -17.297 1 83.69 56 ALA B O 1
ATOM 2201 N N . ILE B 1 57 ? 3.336 5.895 -15.305 1 89.12 57 ILE B N 1
ATOM 2202 C CA . ILE B 1 57 ? 3.344 7.195 -14.648 1 89.12 57 ILE B CA 1
ATOM 2203 C C . ILE B 1 57 ? 4.754 7.523 -14.172 1 89.12 57 ILE B C 1
ATOM 2205 O O . ILE B 1 57 ? 5.23 6.957 -13.18 1 89.12 57 ILE B O 1
ATOM 2209 N N . PRO B 1 58 ? 5.383 8.555 -14.805 1 90.69 58 PRO B N 1
ATOM 2210 C CA . PRO B 1 58 ? 6.809 8.789 -14.578 1 90.69 58 PRO B CA 1
ATOM 2211 C C . PRO B 1 58 ? 7.152 8.938 -13.094 1 90.69 58 PRO B C 1
ATOM 2213 O O . PRO B 1 58 ? 8.109 8.32 -12.609 1 90.69 58 PRO B O 1
ATOM 2216 N N . VAL B 1 59 ? 6.406 9.695 -12.32 1 93.25 59 VAL B N 1
ATOM 2217 C CA . VAL B 1 59 ? 6.73 9.938 -10.922 1 93.25 59 VAL B CA 1
ATOM 2218 C C . VAL B 1 59 ? 6.574 8.648 -10.125 1 93.25 59 VAL B C 1
ATOM 2220 O O . VAL B 1 59 ? 7.324 8.406 -9.172 1 93.25 59 VAL B O 1
ATOM 2223 N N . LYS B 1 60 ? 5.613 7.82 -10.492 1 93.69 60 LYS B N 1
ATOM 2224 C CA . LYS B 1 60 ? 5.422 6.543 -9.805 1 93.69 60 LYS B CA 1
ATOM 2225 C C . LYS B 1 60 ? 6.492 5.535 -10.211 1 93.69 60 LYS B C 1
ATOM 2227 O O . LYS B 1 60 ? 6.93 4.727 -9.391 1 93.69 60 LYS B O 1
ATOM 2232 N N . GLU B 1 61 ? 6.879 5.551 -11.477 1 92.25 61 GLU B N 1
ATOM 2233 C CA . GLU B 1 61 ? 7.973 4.695 -11.922 1 92.25 61 GLU B CA 1
ATOM 2234 C C . GLU B 1 61 ? 9.258 4.996 -11.164 1 92.25 61 GLU B C 1
ATOM 2236 O O . GLU B 1 61 ? 9.961 4.078 -10.734 1 92.25 61 GLU B O 1
ATOM 2241 N N . LYS B 1 62 ? 9.555 6.301 -11.07 1 93.12 62 LYS B N 1
ATOM 2242 C CA . LYS B 1 62 ? 10.742 6.719 -10.328 1 93.12 62 LYS B CA 1
ATOM 2243 C C . LYS B 1 62 ? 10.672 6.25 -8.875 1 93.12 62 LYS B C 1
ATOM 2245 O O . LYS B 1 62 ? 11.664 5.773 -8.32 1 93.12 62 LYS B O 1
ATOM 2250 N N . TYR B 1 63 ? 9.523 6.363 -8.234 1 95.81 63 TYR B N 1
ATOM 2251 C CA . TYR B 1 63 ? 9.328 5.918 -6.855 1 95.81 63 TYR B CA 1
ATOM 2252 C C . TYR B 1 63 ? 9.539 4.414 -6.734 1 95.81 63 TYR B C 1
ATOM 2254 O O . TYR B 1 63 ? 10.125 3.938 -5.762 1 95.81 63 TYR B O 1
ATOM 2262 N N . MET B 1 64 ? 9.008 3.674 -7.723 1 94.06 64 MET B N 1
ATOM 2263 C CA . MET B 1 64 ? 9.078 2.215 -7.703 1 94.06 64 MET B CA 1
ATOM 2264 C C . MET B 1 64 ? 10.531 1.744 -7.625 1 94.06 64 MET B C 1
ATOM 2266 O O . MET B 1 64 ? 10.828 0.751 -6.957 1 94.06 64 MET B O 1
ATOM 2270 N N . LYS B 1 65 ? 11.414 2.418 -8.273 1 91.69 65 LYS B N 1
ATOM 2271 C CA . LYS B 1 65 ? 12.82 2.033 -8.289 1 91.69 65 LYS B CA 1
ATOM 2272 C C . LYS B 1 65 ? 13.414 2.062 -6.887 1 91.69 65 LYS B C 1
ATOM 2274 O O . LYS B 1 65 ? 14.305 1.272 -6.566 1 91.69 65 LYS B O 1
ATOM 2279 N N . LYS B 1 66 ? 12.906 2.928 -6.016 1 94.25 66 LYS B N 1
ATOM 2280 C CA . LYS B 1 66 ? 13.367 3.018 -4.629 1 94.25 66 LYS B CA 1
ATOM 2281 C C . LYS B 1 66 ? 12.57 2.078 -3.727 1 94.25 66 LYS B C 1
ATOM 2283 O O . LYS B 1 66 ? 13.117 1.515 -2.775 1 94.25 66 LYS B O 1
ATOM 2288 N N . ASP B 1 67 ? 11.359 1.927 -4.066 1 96.88 67 ASP B N 1
ATOM 2289 C CA . ASP B 1 67 ? 10.453 1.16 -3.215 1 96.88 67 ASP B CA 1
ATOM 2290 C C . ASP B 1 67 ? 10.734 -0.337 -3.32 1 96.88 67 ASP B C 1
ATOM 2292 O O . ASP B 1 67 ? 10.539 -1.08 -2.357 1 96.88 67 ASP B O 1
ATOM 2296 N N . LEU B 1 68 ? 11.164 -0.826 -4.492 1 95.81 68 LEU B N 1
ATOM 2297 C CA . LEU B 1 68 ? 11.328 -2.258 -4.719 1 95.81 68 LEU B CA 1
ATOM 2298 C C . LEU B 1 68 ? 12.43 -2.82 -3.832 1 95.81 68 LEU B C 1
ATOM 2300 O O . LEU B 1 68 ? 12.203 -3.754 -3.061 1 95.81 68 LEU B O 1
ATOM 2304 N N . PRO B 1 69 ? 13.641 -2.209 -3.855 1 95.31 69 PRO B N 1
ATOM 2305 C CA . PRO B 1 69 ? 14.648 -2.723 -2.924 1 95.31 69 PRO B CA 1
ATOM 2306 C C . PRO B 1 69 ? 14.234 -2.566 -1.462 1 95.31 69 PRO B C 1
ATOM 2308 O O . PRO B 1 69 ? 14.562 -3.418 -0.63 1 95.31 69 PRO B O 1
ATOM 2311 N N . PHE B 1 70 ? 13.547 -1.501 -1.101 1 97.31 70 PHE B N 1
ATOM 2312 C CA . PHE B 1 70 ? 13.047 -1.269 0.247 1 97.31 70 PHE B CA 1
ATOM 2313 C C . PHE B 1 70 ? 12.133 -2.404 0.687 1 97.31 70 PHE B C 1
ATOM 2315 O O . PHE B 1 70 ? 12.258 -2.916 1.801 1 97.31 70 PHE B O 1
ATOM 2322 N N . SER B 1 71 ? 11.211 -2.836 -0.198 1 97.12 71 SER B N 1
ATOM 2323 C CA . SER B 1 71 ? 10.258 -3.908 0.078 1 97.12 71 SER B CA 1
ATOM 2324 C C . SER B 1 71 ? 10.969 -5.258 0.165 1 97.12 71 SER B C 1
ATOM 2326 O O . SER B 1 71 ? 10.625 -6.086 1.014 1 97.12 71 SER B O 1
ATOM 2328 N N . ALA B 1 72 ? 11.945 -5.496 -0.696 1 96.19 72 ALA B N 1
ATOM 2329 C CA . ALA B 1 72 ? 12.703 -6.738 -0.666 1 96.19 72 ALA B CA 1
ATOM 2330 C C . ALA B 1 72 ? 13.5 -6.867 0.631 1 96.19 72 ALA B C 1
ATOM 2332 O O . ALA B 1 72 ? 13.594 -7.953 1.207 1 96.19 72 ALA B O 1
ATOM 2333 N N . GLN B 1 73 ? 14.039 -5.734 1.057 1 95.69 73 GLN B N 1
ATOM 2334 C CA . GLN B 1 73 ? 14.82 -5.719 2.283 1 95.69 73 GLN B CA 1
ATOM 2335 C C . GLN B 1 73 ? 13.984 -6.137 3.484 1 95.69 73 GLN B C 1
ATOM 2337 O O . GLN B 1 73 ? 14.477 -6.812 4.391 1 95.69 73 GLN B O 1
ATOM 2342 N N . TYR B 1 74 ? 12.75 -5.727 3.518 1 96.88 74 TYR B N 1
ATOM 2343 C CA . TYR B 1 74 ? 11.852 -6.051 4.621 1 96.88 74 TYR B CA 1
ATOM 2344 C C . TYR B 1 74 ? 11.734 -7.562 4.793 1 96.88 74 TYR B C 1
ATOM 2346 O O . TYR B 1 74 ? 11.773 -8.07 5.918 1 96.88 74 TYR B O 1
ATOM 2354 N N . TRP B 1 75 ? 11.633 -8.273 3.686 1 96.06 75 TRP B N 1
ATOM 2355 C CA . TRP B 1 75 ? 11.422 -9.719 3.742 1 96.06 75 TRP B CA 1
ATOM 2356 C C . TRP B 1 75 ? 12.75 -10.461 3.742 1 96.06 75 TRP B C 1
ATOM 2358 O O . TRP B 1 75 ? 12.773 -11.688 3.865 1 96.06 75 TRP B O 1
ATOM 2368 N N . GLY B 1 76 ? 13.836 -9.742 3.549 1 95.38 76 GLY B N 1
ATOM 2369 C CA . GLY B 1 76 ? 15.141 -10.375 3.508 1 95.38 76 GLY B CA 1
ATOM 2370 C C . GLY B 1 76 ? 15.352 -11.234 2.273 1 95.38 76 GLY B C 1
ATOM 2371 O O . GLY B 1 76 ? 15.984 -12.289 2.346 1 95.38 76 GLY B O 1
ATOM 2372 N N . ILE B 1 77 ? 14.758 -10.867 1.204 1 94.19 77 ILE B N 1
ATOM 2373 C CA . ILE B 1 77 ? 14.914 -11.656 -0.014 1 94.19 77 ILE B CA 1
ATOM 2374 C C . ILE B 1 77 ? 15.812 -10.906 -1 1 94.19 77 ILE B C 1
ATOM 2376 O O . ILE B 1 77 ? 15.836 -9.672 -1.012 1 94.19 77 ILE B O 1
ATOM 2380 N N . PRO B 1 78 ? 16.516 -11.633 -1.787 1 94 78 PRO B N 1
ATOM 2381 C CA . PRO B 1 78 ? 17.391 -10.984 -2.764 1 94 78 PRO B CA 1
ATOM 2382 C C . PRO B 1 78 ? 16.609 -10.281 -3.875 1 94 78 PRO B C 1
ATOM 2384 O O . PRO B 1 78 ? 15.586 -10.789 -4.332 1 94 78 PRO B O 1
ATOM 2387 N N . PHE B 1 79 ? 17.062 -9.117 -4.223 1 95.31 79 PHE B N 1
ATOM 2388 C CA . PHE B 1 79 ? 16.406 -8.352 -5.273 1 95.31 79 PHE B CA 1
ATOM 2389 C C . PHE B 1 79 ? 17.406 -7.453 -5.996 1 95.31 79 PHE B C 1
ATOM 2391 O O . PHE B 1 79 ? 18.094 -6.652 -5.363 1 95.31 79 PHE B O 1
ATOM 2398 N N . ARG B 1 80 ? 17.547 -7.641 -7.266 1 91.81 80 ARG B N 1
ATOM 2399 C CA . ARG B 1 80 ? 18.297 -6.77 -8.164 1 91.81 80 ARG B CA 1
ATOM 2400 C C . ARG B 1 80 ? 17.422 -6.281 -9.312 1 91.81 80 ARG B C 1
ATOM 2402 O O . ARG B 1 80 ? 16.828 -7.09 -10.031 1 91.81 80 ARG B O 1
ATOM 2409 N N . MET B 1 81 ? 17.297 -5.023 -9.414 1 82.88 81 MET B N 1
ATOM 2410 C CA . MET B 1 81 ? 16.5 -4.473 -10.508 1 82.88 81 MET B CA 1
ATOM 2411 C C . MET B 1 81 ? 17.094 -4.84 -11.859 1 82.88 81 MET B C 1
ATOM 2413 O O . MET B 1 81 ? 18.281 -4.582 -12.117 1 82.88 81 MET B O 1
ATOM 2417 N N . PRO B 1 82 ? 16.266 -5.414 -12.578 1 76.94 82 PRO B N 1
ATOM 2418 C CA . PRO B 1 82 ? 16.797 -5.648 -13.922 1 76.94 82 PRO B CA 1
ATOM 2419 C C . PRO B 1 82 ? 17.141 -4.355 -14.656 1 76.94 82 PRO B C 1
ATOM 2421 O O . PRO B 1 82 ? 16.5 -3.324 -14.43 1 76.94 82 PRO B O 1
ATOM 2424 N N . LYS B 1 83 ? 18.219 -4.238 -15.477 1 74.38 83 LYS B N 1
ATOM 2425 C CA . LYS B 1 83 ? 18.688 -3.049 -16.188 1 74.38 83 LYS B CA 1
ATOM 2426 C C . LYS B 1 83 ? 17.562 -2.443 -17.031 1 74.38 83 LYS B C 1
ATOM 2428 O O . LYS B 1 83 ? 17.375 -1.225 -17.031 1 74.38 83 LYS B O 1
ATOM 2433 N N . ASP B 1 84 ? 16.812 -3.113 -17.844 1 81.75 84 ASP B N 1
ATOM 2434 C CA . ASP B 1 84 ? 15.742 -2.639 -18.703 1 81.75 84 ASP B CA 1
ATOM 2435 C C . ASP B 1 84 ? 14.383 -3.148 -18.203 1 81.75 84 ASP B C 1
ATOM 2437 O O . ASP B 1 84 ? 13.602 -3.699 -18.984 1 81.75 84 ASP B O 1
ATOM 2441 N N . TYR B 1 85 ? 14.227 -2.744 -16.984 1 82.62 85 TYR B N 1
ATOM 2442 C CA . TYR B 1 85 ? 13.062 -3.293 -16.312 1 82.62 85 TYR B CA 1
ATOM 2443 C C . TYR B 1 85 ? 11.773 -2.869 -17 1 82.62 85 TYR B C 1
ATOM 2445 O O . TYR B 1 85 ? 10.922 -3.707 -17.312 1 82.62 85 TYR B O 1
ATOM 2453 N N . THR B 1 86 ? 11.641 -1.555 -17.234 1 78.12 86 THR B N 1
ATOM 2454 C CA . THR B 1 86 ? 10.422 -1.036 -17.844 1 78.12 86 THR B CA 1
ATOM 2455 C C . THR B 1 86 ? 10.195 -1.655 -19.219 1 78.12 86 THR B C 1
ATOM 2457 O O . THR B 1 86 ? 9.094 -2.111 -19.531 1 78.12 86 THR B O 1
ATOM 2460 N N . LYS B 1 87 ? 11.227 -1.677 -20.016 1 80.81 87 LYS B N 1
ATOM 2461 C CA . LYS B 1 87 ? 11.133 -2.264 -21.344 1 80.81 87 LYS B CA 1
ATOM 2462 C C . LYS B 1 87 ? 10.805 -3.752 -21.266 1 80.81 87 LYS B C 1
ATOM 2464 O O . LYS B 1 87 ? 9.969 -4.25 -22.031 1 80.81 87 LYS B O 1
ATOM 2469 N N . LEU B 1 88 ? 11.375 -4.422 -20.375 1 82.44 88 LEU B N 1
ATOM 2470 C CA . LEU B 1 88 ? 11.172 -5.855 -20.188 1 82.44 88 LEU B CA 1
ATOM 2471 C C . LEU B 1 88 ? 9.727 -6.152 -19.797 1 82.44 88 LEU B C 1
ATOM 2473 O O . LEU B 1 88 ? 9.094 -7.039 -20.375 1 82.44 88 LEU B O 1
ATOM 2477 N N . MET B 1 89 ? 9.227 -5.348 -18.891 1 81.75 89 MET B N 1
ATOM 2478 C CA . MET B 1 89 ? 7.883 -5.566 -18.375 1 81.75 89 MET B CA 1
ATOM 2479 C C . MET B 1 89 ? 6.836 -5.254 -19.438 1 81.75 89 MET B C 1
ATOM 2481 O O . MET B 1 89 ? 5.766 -5.863 -19.453 1 81.75 89 MET B O 1
ATOM 2485 N N . MET B 1 90 ? 7.168 -4.418 -20.344 1 79.12 90 MET B N 1
ATOM 2486 C CA . MET B 1 90 ? 6.215 -3.988 -21.359 1 79.12 90 MET B CA 1
ATOM 2487 C C . MET B 1 90 ? 6.27 -4.906 -22.578 1 79.12 90 MET B C 1
ATOM 2489 O O . MET B 1 90 ? 5.332 -4.941 -23.375 1 79.12 90 MET B O 1
ATOM 2493 N N . THR B 1 91 ? 7.266 -5.73 -22.688 1 84.62 91 THR B N 1
ATOM 2494 C CA . THR B 1 91 ? 7.438 -6.473 -23.938 1 84.62 91 THR B CA 1
ATOM 2495 C C . THR B 1 91 ? 7.43 -7.977 -23.672 1 84.62 91 THR B C 1
ATOM 2497 O O . THR B 1 91 ? 7.469 -8.773 -24.609 1 84.62 91 THR B O 1
ATOM 2500 N N . THR B 1 92 ? 7.398 -8.305 -22.484 1 89.31 92 THR B N 1
ATOM 2501 C CA . THR B 1 92 ? 7.484 -9.727 -22.156 1 89.31 92 THR B CA 1
ATOM 2502 C C . THR B 1 92 ? 6.156 -10.234 -21.594 1 89.31 92 THR B C 1
ATOM 2504 O O . THR B 1 92 ? 5.41 -9.477 -20.969 1 89.31 92 THR B O 1
ATOM 2507 N N . SER B 1 93 ? 5.906 -11.5 -21.938 1 94.88 93 SER B N 1
ATOM 2508 C CA . SER B 1 93 ? 4.711 -12.156 -21.422 1 94.88 93 SER B CA 1
ATOM 2509 C C . SER B 1 93 ? 5.066 -13.211 -20.375 1 94.88 93 SER B C 1
ATOM 2511 O O . SER B 1 93 ? 6 -13.984 -20.562 1 94.88 93 SER B O 1
ATOM 2513 N N . SER B 1 94 ? 4.324 -13.164 -19.297 1 97.44 94 SER B N 1
ATOM 2514 C CA . SER B 1 94 ? 4.543 -14.164 -18.25 1 97.44 94 SER B CA 1
ATOM 2515 C C . SER B 1 94 ? 3.691 -15.406 -18.484 1 97.44 94 SER B C 1
ATOM 2517 O O . SER B 1 94 ? 3.562 -16.25 -17.594 1 97.44 94 SER B O 1
ATOM 2519 N N . ILE B 1 95 ? 3.119 -15.586 -19.641 1 98.38 95 ILE B N 1
ATOM 2520 C CA . ILE B 1 95 ? 2.164 -16.656 -19.906 1 98.38 95 ILE B CA 1
ATOM 2521 C C . ILE B 1 95 ? 2.836 -18.016 -19.688 1 98.38 95 ILE B C 1
ATOM 2523 O O . ILE B 1 95 ? 2.238 -18.922 -19.094 1 98.38 95 ILE B O 1
ATOM 2527 N N . VAL B 1 96 ? 4.023 -18.188 -20.031 1 98.62 96 VAL B N 1
ATOM 2528 C CA . VAL B 1 96 ? 4.703 -19.469 -19.969 1 98.62 96 VAL B CA 1
ATOM 2529 C C . VAL B 1 96 ? 4.953 -19.844 -18.516 1 98.62 96 VAL B C 1
ATOM 2531 O O . VAL B 1 96 ? 4.473 -20.875 -18.031 1 98.62 96 VAL B O 1
ATOM 2534 N N . PRO B 1 97 ? 5.668 -18.984 -17.734 1 98.75 97 PRO B N 1
ATOM 2535 C CA . PRO B 1 97 ? 5.875 -19.391 -16.344 1 98.75 97 PRO B CA 1
ATOM 2536 C C . PRO B 1 97 ? 4.566 -19.547 -15.578 1 98.75 97 PRO B C 1
ATOM 2538 O O . PRO B 1 97 ? 4.445 -20.438 -14.727 1 98.75 97 PRO B O 1
ATOM 2541 N N . GLN B 1 98 ? 3.592 -18.75 -15.844 1 98.88 98 GLN B N 1
ATOM 2542 C CA . GLN B 1 98 ? 2.322 -18.859 -15.141 1 98.88 98 GLN B CA 1
ATOM 2543 C C . GLN B 1 98 ? 1.632 -20.188 -15.453 1 98.88 98 GLN B C 1
ATOM 2545 O O . GLN B 1 98 ? 1.032 -20.797 -14.57 1 98.88 98 GLN B O 1
ATOM 2550 N N . LYS B 1 99 ? 1.692 -20.609 -16.703 1 98.94 99 LYS B N 1
ATOM 2551 C CA . LYS B 1 99 ? 1.13 -21.906 -17.062 1 98.94 99 LYS B CA 1
ATOM 2552 C C . LYS B 1 99 ? 1.876 -23.047 -16.359 1 98.94 99 LYS B C 1
ATOM 2554 O O . LYS B 1 99 ? 1.266 -24.031 -15.938 1 98.94 99 LYS B O 1
ATOM 2559 N N . PHE B 1 100 ? 3.186 -22.906 -16.266 1 98.88 100 PHE B N 1
ATOM 2560 C CA . PHE B 1 100 ? 3.965 -23.922 -15.555 1 98.88 100 PHE B CA 1
ATOM 2561 C C . PHE B 1 100 ? 3.562 -23.984 -14.086 1 98.88 100 PHE B C 1
ATOM 2563 O O . PHE B 1 100 ? 3.545 -25.062 -13.484 1 98.88 100 PHE B O 1
ATOM 2570 N N . LEU B 1 101 ? 3.289 -22.859 -13.445 1 98.88 101 LEU B N 1
ATOM 2571 C CA . LEU B 1 101 ? 2.857 -22.859 -12.047 1 98.88 101 LEU B CA 1
ATOM 2572 C C . LEU B 1 101 ? 1.535 -23.609 -11.891 1 98.88 101 LEU B C 1
ATOM 2574 O O . LEU B 1 101 ? 1.388 -24.422 -10.984 1 98.88 101 LEU B O 1
ATOM 2578 N N . VAL B 1 102 ? 0.564 -23.297 -12.789 1 98.88 102 VAL B N 1
ATOM 2579 C CA . VAL B 1 102 ? -0.719 -23.984 -12.75 1 98.88 102 VAL B CA 1
ATOM 2580 C C . VAL B 1 102 ? -0.506 -25.484 -12.961 1 98.88 102 VAL B C 1
ATOM 2582 O O . VAL B 1 102 ? -1.054 -26.312 -12.227 1 98.88 102 VAL B O 1
ATOM 2585 N N . ALA B 1 103 ? 0.304 -25.844 -13.977 1 98.88 103 ALA B N 1
ATOM 2586 C CA . ALA B 1 103 ? 0.588 -27.25 -14.273 1 98.88 103 ALA B CA 1
ATOM 2587 C C . ALA B 1 103 ? 1.203 -27.953 -13.062 1 98.88 103 ALA B C 1
ATOM 2589 O O . ALA B 1 103 ? 0.807 -29.062 -12.719 1 98.88 103 ALA B O 1
ATOM 2590 N N . THR B 1 104 ? 2.182 -27.312 -12.438 1 98.69 104 THR B N 1
ATOM 2591 C CA . THR B 1 104 ? 2.859 -27.875 -11.273 1 98.69 104 THR B CA 1
ATOM 2592 C C . THR B 1 104 ? 1.877 -28.078 -10.125 1 98.69 104 THR B C 1
ATOM 2594 O O . THR B 1 104 ? 1.925 -29.109 -9.445 1 98.69 104 THR B O 1
ATOM 2597 N N . LYS B 1 105 ? 1.014 -27.109 -9.945 1 98.62 105 LYS B N 1
ATOM 2598 C CA . LYS B 1 105 ? 0.01 -27.25 -8.898 1 98.62 105 LYS B CA 1
ATOM 2599 C C . LYS B 1 105 ? -0.91 -28.438 -9.164 1 98.62 105 LYS B C 1
ATOM 260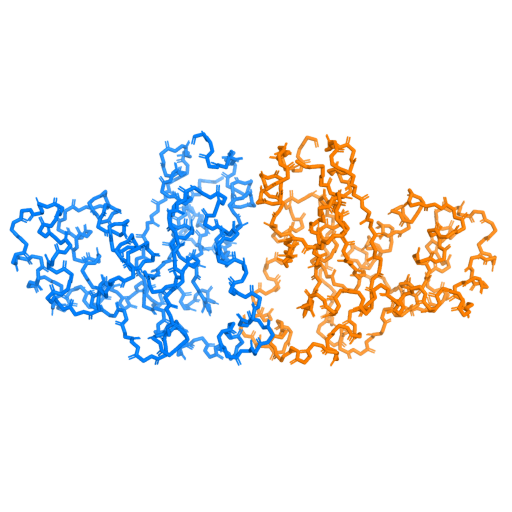1 O O . LYS B 1 105 ? -1.236 -29.188 -8.242 1 98.62 105 LYS B O 1
ATOM 2606 N N . ILE B 1 106 ? -1.353 -28.609 -10.383 1 98.38 106 ILE B N 1
ATOM 2607 C CA . ILE B 1 106 ? -2.252 -29.688 -10.773 1 98.38 10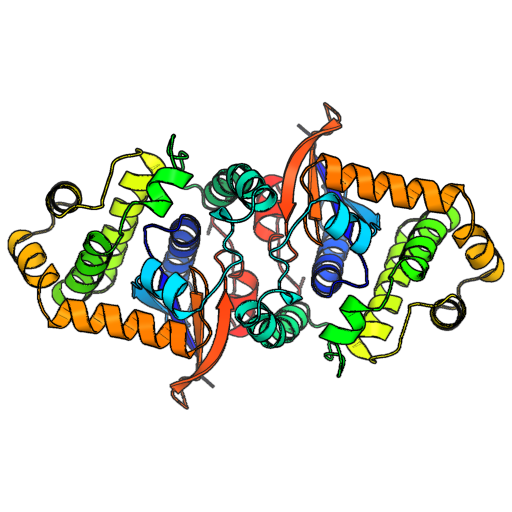6 ILE B CA 1
ATOM 2608 C C . ILE B 1 106 ? -1.558 -31.031 -10.578 1 98.38 106 ILE B C 1
ATOM 2610 O O . ILE B 1 106 ? -2.117 -31.953 -9.961 1 98.38 106 ILE B O 1
ATOM 2614 N N . ARG B 1 107 ? -0.383 -31.109 -11.055 1 98.12 107 ARG B N 1
ATOM 2615 C CA . ARG B 1 107 ? 0.299 -32.406 -11.078 1 98.12 107 ARG B CA 1
ATOM 2616 C C . ARG B 1 107 ? 0.902 -32.719 -9.719 1 98.12 107 ARG B C 1
ATOM 2618 O O . ARG B 1 107 ? 0.827 -33.875 -9.266 1 98.12 107 ARG B O 1
ATOM 2625 N N . ASP B 1 108 ? 1.611 -31.781 -9.039 1 97.75 108 ASP B N 1
ATOM 2626 C CA . ASP B 1 108 ? 2.48 -32.094 -7.906 1 97.75 108 ASP B CA 1
ATOM 2627 C C . ASP B 1 108 ? 1.959 -31.438 -6.625 1 97.75 108 ASP B C 1
ATOM 2629 O O . ASP B 1 108 ? 2.496 -31.672 -5.543 1 97.75 108 ASP B O 1
ATOM 2633 N N . GLY B 1 109 ? 0.914 -30.594 -6.703 1 97.75 109 GLY B N 1
ATOM 2634 C CA . GLY B 1 109 ? 0.335 -29.969 -5.527 1 97.75 109 GLY B CA 1
ATOM 2635 C C . GLY B 1 109 ? 0.86 -28.578 -5.277 1 97.75 109 GLY B C 1
ATOM 2636 O O . GLY B 1 109 ? 1.776 -28.109 -5.965 1 97.75 109 GLY B O 1
ATOM 2637 N N . GLU B 1 110 ? 0.269 -27.891 -4.312 1 97.88 110 GLU B N 1
ATOM 2638 C CA . GLU B 1 110 ? 0.533 -26.484 -4.066 1 97.88 110 GLU B CA 1
ATOM 2639 C C . GLU B 1 110 ? 1.934 -26.266 -3.502 1 97.88 110 GLU B C 1
ATOM 2641 O O . GLU B 1 110 ? 2.584 -25.266 -3.799 1 97.88 110 GLU B O 1
ATOM 2646 N N . ASP B 1 111 ? 2.434 -27.172 -2.678 1 97.06 111 ASP B N 1
ATOM 2647 C CA . ASP B 1 111 ? 3.758 -27.016 -2.084 1 97.06 111 ASP B CA 1
ATOM 2648 C C . ASP B 1 111 ? 4.844 -26.984 -3.158 1 97.06 111 ASP B C 1
ATOM 2650 O O . ASP B 1 111 ? 5.793 -26.203 -3.066 1 97.06 111 ASP B O 1
ATOM 2654 N N . LYS B 1 112 ? 4.691 -27.859 -4.133 1 97.69 112 LYS B N 1
ATOM 2655 C CA . LYS B 1 112 ? 5.668 -27.875 -5.219 1 97.69 112 LYS B CA 1
ATOM 2656 C C . LYS B 1 112 ? 5.551 -26.609 -6.07 1 97.69 112 LYS B C 1
ATOM 2658 O O . LYS B 1 112 ? 6.555 -26.094 -6.562 1 97.69 112 LYS B O 1
ATOM 2663 N N . MET B 1 113 ? 4.305 -26.156 -6.27 1 98.5 113 MET B N 1
ATOM 2664 C CA . MET B 1 113 ? 4.105 -24.891 -6.977 1 98.5 113 MET B CA 1
ATOM 2665 C C . MET B 1 113 ? 4.781 -23.75 -6.234 1 98.5 113 MET B C 1
ATOM 2667 O O . MET B 1 113 ? 5.359 -22.859 -6.859 1 98.5 113 MET B O 1
ATOM 2671 N N . ILE B 1 114 ? 4.691 -23.75 -4.891 1 98.56 114 ILE B N 1
ATOM 2672 C CA . ILE B 1 114 ? 5.348 -22.734 -4.074 1 98.56 114 ILE B CA 1
ATOM 2673 C C . ILE B 1 114 ? 6.855 -22.766 -4.312 1 98.56 114 ILE B C 1
ATOM 2675 O O . ILE B 1 114 ? 7.488 -21.734 -4.512 1 98.56 114 ILE B O 1
ATOM 2679 N N . GLU B 1 115 ? 7.418 -23.969 -4.332 1 98.12 115 GLU B N 1
ATOM 2680 C CA . GLU B 1 115 ? 8.852 -24.125 -4.59 1 98.12 115 GLU B CA 1
ATOM 2681 C C . GLU B 1 115 ? 9.234 -23.578 -5.957 1 98.12 115 GLU B C 1
ATOM 2683 O O . GLU B 1 115 ? 10.227 -22.859 -6.086 1 98.12 115 GLU B O 1
ATOM 2688 N N . LEU B 1 116 ? 8.469 -23.938 -6.938 1 98.56 116 LEU B N 1
ATOM 2689 C CA . LEU B 1 116 ? 8.75 -23.469 -8.289 1 98.56 116 LEU B CA 1
ATOM 2690 C C . LEU B 1 116 ? 8.609 -21.953 -8.375 1 98.56 116 LEU B C 1
ATOM 2692 O O . LEU B 1 116 ? 9.43 -21.281 -9.016 1 98.56 116 LEU B O 1
ATOM 2696 N N . THR B 1 117 ? 7.531 -21.375 -7.766 1 98.69 117 THR B N 1
ATOM 2697 C CA . THR B 1 117 ? 7.324 -19.938 -7.781 1 98.69 117 THR B CA 1
ATOM 2698 C C . THR B 1 117 ? 8.531 -19.219 -7.184 1 98.69 117 THR B C 1
ATOM 2700 O O . THR B 1 117 ? 9.039 -18.25 -7.77 1 98.69 117 THR B O 1
ATOM 2703 N N . SER B 1 118 ? 8.961 -19.672 -6.062 1 97.75 118 SER B N 1
ATOM 2704 C CA . SER B 1 118 ? 10.109 -19.078 -5.398 1 97.75 118 SER B CA 1
ATOM 2705 C C . SER B 1 118 ? 11.352 -19.125 -6.289 1 97.75 118 SER B C 1
ATOM 2707 O O . SER B 1 118 ? 12.094 -18.156 -6.391 1 97.75 118 SER B O 1
ATOM 2709 N N . ALA B 1 119 ? 11.586 -20.25 -6.902 1 98.19 119 ALA B N 1
ATOM 2710 C CA . ALA B 1 119 ? 12.758 -20.422 -7.758 1 98.19 119 ALA B CA 1
ATOM 2711 C C . ALA B 1 119 ? 12.695 -19.5 -8.969 1 98.19 119 ALA B C 1
ATOM 2713 O O . ALA B 1 119 ? 13.711 -18.938 -9.375 1 98.19 119 ALA B O 1
ATOM 2714 N N . LEU B 1 120 ? 11.547 -19.391 -9.578 1 98.12 120 LEU B N 1
ATOM 2715 C CA . LEU B 1 120 ? 11.383 -18.516 -10.727 1 98.12 120 LEU B CA 1
ATOM 2716 C C . LEU B 1 120 ? 11.617 -17.062 -10.336 1 98.12 120 LEU B C 1
ATOM 2718 O O . LEU B 1 120 ? 12.32 -16.328 -11.031 1 98.12 120 LEU B O 1
ATOM 2722 N N . CYS B 1 121 ? 10.984 -16.656 -9.219 1 96.5 121 CYS B N 1
ATOM 2723 C CA . CYS B 1 121 ? 11.18 -15.289 -8.742 1 96.5 121 CYS B CA 1
ATOM 2724 C C . CYS B 1 121 ? 12.648 -15.016 -8.438 1 96.5 121 CYS B C 1
ATOM 2726 O O . CYS B 1 121 ? 13.172 -13.953 -8.781 1 96.5 121 CYS B O 1
ATOM 2728 N N . HIS B 1 122 ? 13.281 -15.945 -7.805 1 95.38 122 HIS B N 1
ATOM 2729 C CA . HIS B 1 122 ? 14.695 -15.805 -7.496 1 95.38 122 HIS B CA 1
ATOM 2730 C C . HIS B 1 122 ? 15.531 -15.641 -8.766 1 95.38 122 HIS B C 1
ATOM 2732 O O . HIS B 1 122 ? 16.391 -14.758 -8.844 1 95.38 122 HIS B O 1
ATOM 2738 N N . ARG B 1 123 ? 15.297 -16.5 -9.68 1 96.06 123 ARG B N 1
ATOM 2739 C CA . ARG B 1 123 ? 16.031 -16.438 -10.945 1 96.06 123 ARG B CA 1
ATOM 2740 C C . ARG B 1 123 ? 15.844 -15.078 -11.617 1 96.06 123 ARG B C 1
ATOM 2742 O O . ARG B 1 123 ? 16.812 -14.484 -12.094 1 96.06 123 ARG B O 1
ATOM 2749 N N . PHE B 1 124 ? 14.633 -14.625 -11.641 1 94.44 124 PHE B N 1
ATOM 2750 C CA . PHE B 1 124 ? 14.297 -13.414 -12.367 1 94.44 124 PHE B CA 1
ATOM 2751 C C . PHE B 1 124 ? 14.766 -12.172 -11.609 1 94.44 124 PHE B C 1
ATOM 2753 O O . PHE B 1 124 ? 15.414 -11.297 -12.188 1 94.44 124 PHE B O 1
ATOM 2760 N N . TYR B 1 125 ? 14.555 -12.086 -10.305 1 94.44 125 TYR B N 1
ATOM 2761 C CA . TYR B 1 125 ? 14.742 -10.852 -9.562 1 94.44 125 TYR B CA 1
ATOM 2762 C C . TYR B 1 125 ? 16.078 -10.852 -8.836 1 94.44 125 TYR B C 1
ATOM 2764 O O . TYR B 1 125 ? 16.625 -9.789 -8.516 1 94.44 125 TYR B O 1
ATOM 2772 N N . ALA B 1 126 ? 16.578 -11.977 -8.477 1 92.44 126 ALA B N 1
ATOM 2773 C CA . ALA B 1 126 ? 17.844 -12.031 -7.762 1 92.44 126 ALA B CA 1
ATOM 2774 C C . ALA B 1 126 ? 19.016 -12.156 -8.727 1 92.44 126 ALA B C 1
ATOM 2776 O O . ALA B 1 126 ? 20.031 -11.484 -8.562 1 92.44 126 ALA B O 1
ATOM 2777 N N . TYR B 1 127 ? 18.844 -13 -9.766 1 92 127 TYR B N 1
ATOM 2778 C CA . TYR B 1 127 ? 19.953 -13.312 -10.664 1 92 127 TYR B CA 1
ATOM 2779 C C . TYR B 1 127 ? 19.812 -12.578 -11.992 1 92 127 TYR B C 1
ATOM 2781 O O . TYR B 1 127 ? 20.719 -12.602 -12.828 1 92 127 TYR B O 1
ATOM 2789 N N . ASN B 1 128 ? 18.719 -11.938 -12.195 1 92.88 128 ASN B N 1
ATOM 2790 C CA . ASN B 1 128 ? 18.438 -11.227 -13.445 1 92.88 128 ASN B CA 1
ATOM 2791 C C . ASN B 1 128 ? 18.562 -12.141 -14.656 1 92.88 128 ASN B C 1
ATOM 2793 O O . ASN B 1 128 ? 19.234 -11.805 -15.633 1 92.88 128 ASN B O 1
ATOM 2797 N N . LYS B 1 129 ? 18.062 -13.328 -14.531 1 93.88 129 LYS B N 1
ATOM 2798 C CA . LYS B 1 129 ? 17.953 -14.289 -15.633 1 93.88 129 LYS B CA 1
ATOM 2799 C C . LYS B 1 129 ? 16.5 -14.445 -16.078 1 93.88 129 LYS B C 1
ATOM 2801 O O . LYS B 1 129 ? 15.586 -14.438 -15.258 1 93.88 129 LYS B O 1
ATOM 2806 N N . PRO B 1 130 ? 16.297 -14.617 -17.375 1 94.06 130 PRO B N 1
ATOM 2807 C CA . PRO B 1 130 ? 14.93 -14.648 -17.891 1 94.06 130 PRO B CA 1
ATOM 2808 C C . PRO B 1 130 ? 14.203 -15.938 -17.531 1 94.06 130 PRO B C 1
ATOM 2810 O O . PRO B 1 130 ? 14.836 -16.969 -17.312 1 94.06 130 PRO B O 1
ATOM 2813 N N . ILE B 1 131 ? 12.883 -15.891 -17.516 1 96.44 131 ILE B N 1
ATOM 2814 C CA . ILE B 1 131 ? 12.039 -17.031 -17.156 1 96.44 131 ILE B CA 1
ATOM 2815 C C . ILE B 1 131 ? 10.867 -17.125 -18.125 1 96.44 131 ILE B C 1
ATOM 2817 O O . ILE B 1 131 ? 9.844 -17.734 -17.812 1 96.44 131 ILE B O 1
ATOM 2821 N N . PHE B 1 132 ? 10.906 -16.625 -19.344 1 96.44 132 PHE B N 1
ATOM 2822 C CA . PHE B 1 132 ? 9.711 -16.312 -20.125 1 96.44 132 PHE B CA 1
ATOM 2823 C C . PHE B 1 132 ? 9.531 -17.312 -21.266 1 96.44 132 PHE B C 1
ATOM 2825 O O . PHE B 1 132 ? 8.523 -17.281 -21.969 1 96.44 132 PHE B O 1
ATOM 2832 N N . THR B 1 133 ? 10.445 -18.203 -21.516 1 97.25 133 THR B N 1
ATOM 2833 C CA . THR B 1 133 ? 10.312 -19.266 -22.516 1 97.25 133 THR B CA 1
ATOM 2834 C C . THR B 1 133 ? 10.281 -20.625 -21.844 1 97.25 133 THR B C 1
ATOM 2836 O O . THR B 1 133 ? 10.656 -20.766 -20.672 1 97.25 133 THR B O 1
ATOM 2839 N N . ILE B 1 134 ? 9.781 -21.609 -22.625 1 98.19 134 ILE B N 1
ATOM 2840 C CA . ILE B 1 134 ? 9.719 -22.969 -22.109 1 98.19 134 ILE B CA 1
ATOM 2841 C C . ILE B 1 134 ? 11.109 -23.438 -21.719 1 98.19 134 ILE B C 1
ATOM 2843 O O . ILE B 1 134 ? 11.297 -24.031 -20.656 1 98.19 134 ILE B O 1
ATOM 2847 N N . GLU B 1 135 ? 12.086 -23.156 -22.562 1 97.81 135 GLU B N 1
ATOM 2848 C CA . GLU B 1 135 ? 13.461 -23.562 -22.312 1 97.81 135 GLU B CA 1
ATOM 2849 C C . GLU B 1 135 ? 13.992 -22.953 -21.016 1 97.81 135 GLU B C 1
ATOM 2851 O O . GLU B 1 135 ? 14.688 -23.625 -20.25 1 97.81 135 GLU B O 1
ATOM 2856 N N . GLN B 1 136 ? 13.695 -21.734 -20.781 1 97.81 136 GLN B N 1
ATOM 2857 C CA . GLN B 1 136 ? 14.156 -21.016 -19.578 1 97.81 136 GLN B CA 1
ATOM 2858 C C . GLN B 1 136 ? 13.523 -21.609 -18.328 1 97.81 136 GLN B C 1
ATOM 2860 O O . GLN B 1 136 ? 14.195 -21.781 -17.312 1 97.81 136 GLN B O 1
ATOM 2865 N N . VAL B 1 137 ? 12.234 -21.922 -18.328 1 98.56 137 VAL B N 1
ATOM 2866 C CA . VAL B 1 137 ? 11.562 -22.531 -17.188 1 98.56 137 VAL B CA 1
ATOM 2867 C C . VAL B 1 137 ? 12.102 -23.938 -16.969 1 98.56 137 VAL B C 1
ATOM 2869 O O . VAL B 1 137 ? 12.258 -24.375 -15.82 1 98.56 137 VAL B O 1
ATOM 2872 N N . GLU B 1 138 ? 12.375 -24.641 -18.047 1 97.81 138 GLU B N 1
ATOM 2873 C CA . GLU B 1 138 ? 12.93 -25.984 -17.938 1 97.81 138 GLU B CA 1
ATOM 2874 C C . GLU B 1 138 ? 14.258 -25.969 -17.188 1 97.81 138 GLU B C 1
ATOM 2876 O O . GLU B 1 138 ? 14.57 -26.922 -16.453 1 97.81 138 GLU B O 1
ATOM 2881 N N . GLU B 1 139 ? 15.039 -24.969 -17.375 1 97.81 139 GLU B N 1
ATOM 2882 C CA . GLU B 1 139 ? 16.281 -24.828 -16.625 1 97.81 139 GLU B CA 1
ATOM 2883 C C . GLU B 1 139 ? 16.016 -24.781 -15.125 1 97.81 139 GLU B C 1
ATOM 2885 O O . GLU B 1 139 ? 16.75 -25.391 -14.344 1 97.81 139 GLU B O 1
ATOM 2890 N N . VAL B 1 140 ? 14.992 -24.078 -14.75 1 98.12 140 VAL B N 1
ATOM 2891 C CA . VAL B 1 140 ? 14.633 -23.953 -13.344 1 98.12 140 VAL B CA 1
ATOM 2892 C C . VAL B 1 140 ? 14.148 -25.312 -12.82 1 98.12 140 VAL B C 1
ATOM 2894 O O . VAL B 1 140 ? 14.484 -25.703 -11.695 1 98.12 140 VAL B O 1
ATOM 2897 N N . LEU B 1 141 ? 13.359 -26.031 -13.664 1 97.94 141 LEU B N 1
ATOM 2898 C CA . LEU B 1 141 ? 12.875 -27.359 -13.273 1 97.94 141 LEU B CA 1
ATOM 2899 C C . LEU B 1 141 ? 14.039 -28.312 -13.039 1 97.94 141 LEU B C 1
ATOM 2901 O O . LEU B 1 141 ? 14.008 -29.109 -12.094 1 97.94 141 LEU B O 1
ATOM 2905 N N . ARG B 1 142 ? 15.008 -28.188 -13.906 1 96.44 142 ARG B N 1
ATOM 2906 C CA . ARG B 1 142 ? 16.188 -29.031 -13.758 1 96.44 142 ARG B CA 1
ATOM 2907 C C . ARG B 1 142 ? 16.938 -28.703 -12.477 1 96.44 142 ARG B C 1
ATOM 2909 O O . ARG B 1 142 ? 17.359 -29.609 -11.742 1 96.44 142 ARG B O 1
ATOM 2916 N N . ASP B 1 143 ? 17.109 -27.406 -12.18 1 96.06 143 ASP B N 1
ATOM 2917 C CA . ASP B 1 143 ? 17.812 -26.969 -10.977 1 96.06 143 ASP B CA 1
ATOM 2918 C C . ASP B 1 143 ? 17.094 -27.469 -9.719 1 96.06 143 ASP B C 1
ATOM 2920 O O . ASP B 1 143 ? 17.734 -27.781 -8.711 1 96.06 143 ASP B O 1
ATOM 2924 N N . LEU B 1 144 ? 15.75 -27.562 -9.812 1 96.75 144 LEU B N 1
ATOM 2925 C CA . LEU B 1 144 ? 14.938 -28.016 -8.68 1 96.75 144 LEU B CA 1
ATOM 2926 C C . LEU B 1 144 ? 14.852 -29.531 -8.641 1 96.75 144 LEU B C 1
ATOM 2928 O O . LEU B 1 144 ? 14.266 -30.109 -7.715 1 96.75 144 LEU B O 1
ATOM 2932 N N . GLN B 1 145 ? 15.391 -30.188 -9.664 1 96.12 145 GLN B N 1
ATOM 2933 C CA . GLN B 1 145 ? 15.367 -31.641 -9.781 1 96.12 145 GLN B CA 1
ATOM 2934 C C . GLN B 1 145 ? 13.938 -32.156 -9.766 1 96.12 145 GLN B C 1
ATOM 2936 O O . GLN B 1 145 ? 13.633 -33.156 -9.078 1 96.12 145 GLN B O 1
ATOM 2941 N N . ILE B 1 146 ? 13.109 -31.438 -10.453 1 94.25 146 ILE B N 1
ATOM 2942 C CA . ILE B 1 146 ? 11.734 -31.906 -10.578 1 94.25 146 ILE B CA 1
ATOM 2943 C C . ILE B 1 146 ? 11.672 -33.125 -11.484 1 94.25 146 ILE B C 1
ATOM 2945 O O . ILE B 1 146 ? 12.148 -33.094 -12.625 1 94.25 146 ILE B O 1
ATOM 2949 N N . SER B 1 147 ? 11.117 -34.156 -10.969 1 92.19 147 SER B N 1
ATOM 2950 C CA . SER B 1 147 ? 11.023 -35.375 -11.727 1 92.19 147 SER B CA 1
ATOM 2951 C C . SER B 1 147 ? 10.023 -35.25 -12.875 1 92.19 147 SER B C 1
ATOM 2953 O O . SER B 1 147 ? 9.023 -34.562 -12.758 1 92.19 147 SER B O 1
ATOM 2955 N N . ASN B 1 148 ? 10.266 -35.969 -13.961 1 93.19 148 ASN B N 1
ATOM 2956 C CA . ASN B 1 148 ? 9.383 -36.031 -15.125 1 93.19 148 ASN B CA 1
ATOM 2957 C C . ASN B 1 148 ? 8.992 -34.656 -15.609 1 93.19 148 ASN B C 1
ATOM 2959 O O . ASN B 1 148 ? 7.809 -34.344 -15.789 1 93.19 148 ASN B O 1
ATOM 2963 N N . SER B 1 149 ? 9.961 -33.812 -15.711 1 93.69 149 SER B N 1
ATOM 2964 C CA . SER B 1 149 ? 9.734 -32.438 -16.125 1 93.69 149 SER B CA 1
ATOM 2965 C C . SER B 1 149 ? 9.117 -32.375 -17.516 1 93.69 149 SER B C 1
ATOM 2967 O O . SER B 1 149 ? 8.398 -31.406 -17.844 1 93.69 149 SER B O 1
ATOM 2969 N N . GLU B 1 150 ? 9.391 -33.344 -18.391 1 95 150 GLU B N 1
ATOM 2970 C CA . GLU B 1 150 ? 8.805 -33.375 -19.719 1 95 150 GLU B CA 1
ATOM 2971 C C . GLU B 1 150 ? 7.277 -33.406 -19.641 1 95 150 GLU B C 1
ATOM 2973 O O . GLU B 1 150 ? 6.594 -32.812 -20.484 1 95 150 GLU B O 1
ATOM 2978 N N . GLU B 1 151 ? 6.773 -34.125 -18.688 1 96.38 151 GLU B N 1
ATOM 2979 C CA . GLU B 1 151 ? 5.328 -34.188 -18.484 1 96.38 151 GLU B CA 1
ATOM 2980 C C . GLU B 1 151 ? 4.77 -32.844 -18.078 1 96.38 151 GLU B C 1
ATOM 2982 O O . GLU B 1 151 ? 3.646 -32.469 -18.438 1 96.38 151 GLU B O 1
ATOM 2987 N N . LEU B 1 152 ? 5.516 -32.188 -17.266 1 97.31 152 LEU B N 1
ATOM 2988 C CA . LEU B 1 152 ? 5.098 -30.875 -16.844 1 97.31 152 LEU B CA 1
ATOM 2989 C C . LEU B 1 152 ? 5.074 -29.906 -18.031 1 97.31 152 LEU B C 1
ATOM 2991 O O . LEU B 1 152 ? 4.195 -29.047 -18.109 1 97.31 152 LEU B O 1
ATOM 2995 N N . VAL B 1 153 ? 6.051 -29.969 -18.906 1 97.81 153 VAL B N 1
ATOM 2996 C CA . VAL B 1 153 ? 6.094 -29.156 -20.109 1 97.81 153 VAL B CA 1
ATOM 2997 C C . VAL B 1 153 ? 4.859 -29.422 -20.953 1 97.81 153 VAL B C 1
ATOM 2999 O O . VAL B 1 153 ? 4.203 -28.484 -21.422 1 97.81 153 VAL B O 1
ATOM 3002 N N . LYS B 1 154 ? 4.59 -30.703 -21.172 1 98.06 154 LYS B N 1
ATOM 3003 C CA . LYS B 1 154 ? 3.414 -31.078 -21.938 1 98.06 154 LYS B CA 1
ATOM 3004 C C . LYS B 1 154 ? 2.135 -30.562 -21.297 1 98.06 154 LYS B C 1
ATOM 3006 O O . LYS B 1 154 ? 1.265 -30.016 -21.969 1 98.06 154 LYS B O 1
ATOM 3011 N N . LEU B 1 155 ? 2.006 -30.766 -19.984 1 98.44 155 LEU B N 1
ATOM 3012 C CA . LEU B 1 155 ? 0.829 -30.312 -19.234 1 98.44 155 LEU B CA 1
ATOM 3013 C C . LEU B 1 155 ? 0.671 -28.797 -19.312 1 98.44 155 LEU B C 1
ATOM 3015 O O . LEU B 1 155 ? -0.448 -28.297 -19.422 1 98.44 155 LEU B O 1
ATOM 3019 N N . SER B 1 156 ? 1.746 -28.078 -19.25 1 98.44 156 SER B N 1
ATOM 3020 C CA . SER B 1 156 ? 1.707 -26.625 -19.281 1 98.44 156 SER B CA 1
ATOM 3021 C C . SER B 1 156 ? 1.103 -26.109 -20.594 1 98.44 156 SER B C 1
ATOM 3023 O O . SER B 1 156 ? 0.604 -24.984 -20.656 1 98.44 156 SER B O 1
ATOM 3025 N N . LYS B 1 157 ? 1.116 -26.938 -21.656 1 98.25 157 LYS B N 1
ATOM 3026 C CA . LYS B 1 157 ? 0.596 -26.562 -22.969 1 98.25 157 LYS B CA 1
ATOM 3027 C C . LYS B 1 157 ? -0.844 -27.031 -23.141 1 98.25 157 LYS B C 1
ATOM 3029 O O . LYS B 1 157 ? -1.47 -26.766 -24.172 1 98.25 157 LYS B O 1
ATOM 3034 N N . SER B 1 158 ? -1.369 -27.688 -22.172 1 98.62 158 SER B N 1
ATOM 3035 C CA . SER B 1 158 ? -2.68 -28.312 -22.297 1 98.62 158 SER B CA 1
ATOM 3036 C C . SER B 1 158 ? -3.801 -27.281 -22.172 1 98.62 158 SER B C 1
ATOM 3038 O O . SER B 1 158 ? -3.604 -26.203 -21.594 1 98.62 158 SER B O 1
ATOM 3040 N N . ASP B 1 159 ? -4.965 -27.656 -22.672 1 98.44 159 ASP B N 1
ATOM 3041 C CA . ASP B 1 159 ? -6.164 -26.828 -22.547 1 98.44 159 ASP B CA 1
ATOM 3042 C C . ASP B 1 159 ? -6.605 -26.719 -21.094 1 98.44 159 ASP B C 1
ATOM 3044 O O . ASP B 1 159 ? -7.137 -25.672 -20.688 1 98.44 159 ASP B O 1
ATOM 3048 N N . GLU B 1 160 ? -6.406 -27.734 -20.359 1 98.62 160 GLU B N 1
ATOM 3049 C CA . GLU B 1 160 ? -6.766 -27.719 -18.938 1 98.62 160 GLU B CA 1
ATOM 3050 C C . GLU B 1 160 ? -6.043 -26.594 -18.203 1 98.62 160 GLU B C 1
ATOM 3052 O O . GLU B 1 160 ? -6.672 -25.828 -17.484 1 98.62 160 GLU B O 1
ATOM 3057 N N . VAL B 1 161 ? -4.73 -26.531 -18.391 1 98.81 161 VAL B N 1
ATOM 3058 C CA . VAL B 1 161 ? -3.918 -25.531 -17.719 1 98.81 161 VAL B CA 1
ATOM 3059 C C . VAL B 1 161 ? -4.316 -24.141 -18.219 1 98.81 161 VAL B C 1
ATOM 3061 O O . VAL B 1 161 ? -4.461 -23.203 -17.406 1 98.81 161 VAL B O 1
ATOM 3064 N N . LYS B 1 162 ? -4.449 -24.031 -19.531 1 98.69 162 LYS B N 1
ATOM 3065 C CA . LYS B 1 162 ? -4.879 -22.766 -20.109 1 98.69 162 LYS B CA 1
ATOM 3066 C C . LYS B 1 162 ? -6.195 -22.281 -19.5 1 98.69 162 LYS B C 1
ATOM 3068 O O . LYS B 1 162 ? -6.344 -21.109 -19.156 1 98.69 162 LYS B O 1
ATOM 3073 N N . GLU B 1 163 ? -7.141 -23.156 -19.375 1 98.69 163 GLU B N 1
ATOM 3074 C CA . GLU B 1 163 ? -8.461 -22.812 -18.859 1 98.69 163 GLU B CA 1
ATOM 3075 C C . GLU B 1 163 ? -8.398 -22.438 -17.375 1 98.69 163 GLU B C 1
ATOM 3077 O O . GLU B 1 163 ? -9.078 -21.516 -16.938 1 98.69 163 GLU B O 1
ATOM 3082 N N . VAL B 1 164 ? -7.598 -23.156 -16.578 1 98.81 164 VAL B N 1
ATOM 3083 C CA . VAL B 1 164 ? -7.445 -22.844 -15.164 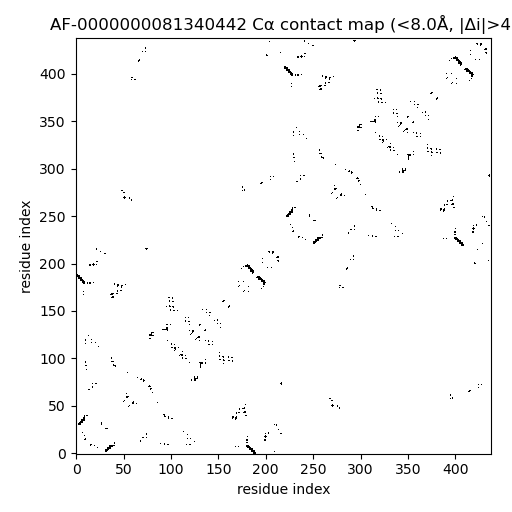1 98.81 164 VAL B CA 1
ATOM 3084 C C . VAL B 1 164 ? -6.863 -21.438 -15 1 98.81 164 VAL B C 1
ATOM 3086 O O . VAL B 1 164 ? -7.352 -20.656 -14.195 1 98.81 164 VAL B O 1
ATOM 3089 N N . LEU B 1 165 ? -5.781 -21.141 -15.742 1 98.88 165 LEU B N 1
ATOM 3090 C CA . LEU B 1 165 ? -5.164 -19.828 -15.664 1 98.88 165 LEU B CA 1
ATOM 3091 C C . LEU B 1 165 ? -6.148 -18.734 -16.062 1 98.88 165 LEU B C 1
ATOM 3093 O O . LEU B 1 165 ? -6.211 -17.688 -15.43 1 98.88 165 LEU B O 1
ATOM 3097 N N . LYS B 1 166 ? -6.918 -18.984 -17.141 1 98.75 166 LYS B N 1
ATOM 3098 C CA . LYS B 1 166 ? -7.949 -18.062 -17.594 1 98.75 166 LYS B CA 1
ATOM 3099 C C . LYS B 1 166 ? -9.008 -17.844 -16.516 1 98.75 166 LYS B C 1
ATOM 3101 O O . LYS B 1 166 ? -9.422 -16.703 -16.266 1 98.75 166 LYS B O 1
ATOM 3106 N N . GLN B 1 167 ? -9.43 -18.875 -15.914 1 98.81 167 GLN B N 1
ATOM 3107 C CA . GLN B 1 167 ? -10.461 -18.797 -14.883 1 98.81 167 GLN B CA 1
ATOM 3108 C C . GLN B 1 167 ? -9.953 -18.062 -13.648 1 98.81 167 GLN B C 1
ATOM 3110 O O . GLN B 1 167 ? -10.695 -17.297 -13.023 1 98.81 167 GLN B O 1
ATOM 3115 N N . ASN B 1 168 ? -8.711 -18.375 -13.227 1 98.88 168 ASN B N 1
ATOM 3116 C CA . ASN B 1 168 ? -8.117 -17.625 -12.125 1 98.88 168 ASN B CA 1
ATOM 3117 C C . ASN B 1 168 ? -8.125 -16.125 -12.406 1 98.88 168 ASN B C 1
ATOM 3119 O O . ASN B 1 168 ? -8.5 -15.328 -11.547 1 98.88 168 ASN B O 1
ATOM 3123 N N . THR B 1 169 ? -7.676 -15.797 -13.617 1 98.88 169 THR B N 1
ATOM 3124 C CA . THR B 1 169 ? -7.582 -14.398 -14.031 1 98.88 169 THR B CA 1
ATOM 3125 C C . THR B 1 169 ? -8.961 -13.75 -14.062 1 98.88 169 THR B C 1
ATOM 3127 O O . THR B 1 169 ? -9.141 -12.625 -13.578 1 98.88 169 THR B O 1
ATOM 3130 N N . LYS B 1 170 ? -9.93 -14.469 -14.609 1 98.75 170 LYS B N 1
ATOM 3131 C CA . LYS B 1 170 ? -11.297 -13.977 -14.672 1 98.75 170 LYS B CA 1
ATOM 3132 C C . LYS B 1 170 ? -11.883 -13.781 -13.281 1 98.75 170 LYS B C 1
ATOM 3134 O O . LYS B 1 170 ? -12.609 -12.82 -13.031 1 98.75 170 LYS B O 1
ATOM 3139 N N . GLU B 1 171 ? -11.656 -14.734 -12.391 1 98.75 171 GLU B N 1
ATOM 3140 C CA . GLU B 1 171 ? -12.141 -14.641 -11.016 1 98.75 171 GLU B CA 1
ATOM 3141 C C . GLU B 1 171 ? -11.641 -13.359 -10.344 1 98.75 171 GLU B C 1
ATOM 3143 O O . GLU B 1 171 ? -12.406 -12.664 -9.68 1 98.75 171 GLU B O 1
ATOM 3148 N N . ALA B 1 172 ? -10.328 -13.07 -10.461 1 98.81 172 ALA B N 1
ATOM 3149 C CA . ALA B 1 172 ? -9.758 -11.852 -9.898 1 98.81 172 ALA B CA 1
ATOM 3150 C C . ALA B 1 172 ? -10.391 -10.609 -10.516 1 98.81 172 ALA B C 1
ATOM 3152 O O . ALA B 1 172 ? -10.781 -9.68 -9.797 1 98.81 172 ALA B O 1
ATOM 3153 N N . LEU B 1 173 ? -10.516 -10.586 -11.859 1 98.62 173 LEU B N 1
ATOM 3154 C CA . LEU B 1 173 ? -11.094 -9.453 -12.578 1 98.62 173 LEU B CA 1
ATOM 3155 C C . LEU B 1 173 ? -12.531 -9.211 -12.141 1 98.62 173 LEU B C 1
ATOM 3157 O O . LEU B 1 173 ? -12.945 -8.07 -11.93 1 98.62 173 LEU B O 1
ATOM 3161 N N . ASP B 1 174 ? -13.297 -10.305 -12.031 1 98.38 174 ASP B N 1
ATOM 3162 C CA . ASP B 1 174 ? -14.703 -10.211 -11.672 1 98.38 174 ASP B CA 1
ATOM 3163 C C . ASP B 1 174 ? -14.883 -9.594 -10.289 1 98.38 174 ASP B C 1
ATOM 3165 O O . ASP B 1 174 ? -15.969 -9.117 -9.953 1 98.38 174 ASP B O 1
ATOM 3169 N N . ASN B 1 175 ? -13.812 -9.609 -9.531 1 98.19 175 ASN B N 1
ATOM 3170 C CA . ASN B 1 175 ? -13.875 -9.031 -8.195 1 98.19 175 ASN B CA 1
ATOM 3171 C C . ASN B 1 175 ? -13.039 -7.754 -8.094 1 98.19 175 ASN B C 1
ATOM 3173 O O . ASN B 1 175 ? -12.531 -7.418 -7.027 1 98.19 175 ASN B O 1
ATOM 3177 N N . GLY B 1 176 ? -12.836 -7.086 -9.227 1 97.81 176 GLY B N 1
ATOM 3178 C CA . GLY B 1 176 ? -12.344 -5.715 -9.242 1 97.81 176 GLY B CA 1
ATOM 3179 C C . GLY B 1 176 ? -10.836 -5.625 -9.383 1 97.81 176 GLY B C 1
ATOM 3180 O O . GLY B 1 176 ? -10.266 -4.531 -9.328 1 97.81 176 GLY B O 1
ATOM 3181 N N . CYS B 1 177 ? -10.148 -6.703 -9.617 1 98.56 177 CYS B N 1
ATOM 3182 C CA . CYS B 1 177 ? -8.688 -6.738 -9.664 1 98.56 177 CYS B CA 1
ATOM 3183 C C . CYS B 1 177 ? -8.156 -5.832 -10.766 1 98.56 177 CYS B C 1
ATOM 3185 O O . CYS B 1 177 ? -8.633 -5.871 -11.898 1 98.56 177 CYS B O 1
ATOM 3187 N N . PHE B 1 178 ? -7.117 -5.008 -10.414 1 97.5 178 PHE B N 1
ATOM 3188 C CA . PHE B 1 178 ? -6.52 -4.102 -11.391 1 97.5 178 PHE B CA 1
ATOM 3189 C C . PHE B 1 178 ? -5 -4.145 -11.312 1 97.5 178 PHE B C 1
ATOM 3191 O O . PHE B 1 178 ? -4.312 -3.379 -11.992 1 97.5 178 PHE B O 1
ATOM 3198 N N . GLY B 1 179 ? -4.461 -4.949 -10.492 1 96.5 179 GLY B N 1
ATOM 3199 C CA . GLY B 1 179 ? -3.033 -5.086 -10.266 1 96.5 179 GLY B CA 1
ATOM 3200 C C . GLY B 1 179 ? -2.664 -6.355 -9.523 1 96.5 179 GLY B C 1
ATOM 3201 O O . GLY B 1 179 ? -3.523 -7.195 -9.25 1 96.5 179 GLY B O 1
ATOM 3202 N N . ALA B 1 180 ? -1.417 -6.559 -9.242 1 97.44 180 ALA B N 1
ATOM 3203 C CA . ALA B 1 180 ? -0.922 -7.742 -8.539 1 97.44 180 ALA B CA 1
ATOM 3204 C C . ALA B 1 180 ? 0.1 -7.359 -7.477 1 97.44 180 ALA B C 1
ATOM 3206 O O . ALA B 1 180 ? 0.908 -6.449 -7.68 1 97.44 180 ALA B O 1
ATOM 3207 N N . PRO B 1 181 ? 0.067 -8.008 -6.371 1 98.56 181 PRO B N 1
ATOM 3208 C CA . PRO B 1 181 ? -0.829 -9.109 -6.016 1 98.56 181 PRO B CA 1
ATOM 3209 C C . PRO B 1 181 ? -2.207 -8.633 -5.566 1 98.56 181 PRO B C 1
ATOM 3211 O O . PRO B 1 181 ? -2.406 -7.434 -5.352 1 98.56 181 PRO B O 1
ATOM 3214 N N . TRP B 1 182 ? -3.094 -9.516 -5.543 1 98.88 182 TRP B N 1
ATOM 3215 C CA . TRP B 1 182 ? -4.488 -9.305 -5.172 1 98.88 182 TRP B CA 1
ATOM 3216 C C . TRP B 1 182 ? -4.965 -10.391 -4.211 1 98.88 182 TRP B C 1
ATOM 3218 O O . TRP B 1 182 ? -4.598 -11.555 -4.355 1 98.88 182 TRP B O 1
ATOM 3228 N N . THR B 1 183 ? -5.793 -10.023 -3.211 1 98.94 183 THR B N 1
ATOM 3229 C CA . THR B 1 183 ? -6.246 -10.984 -2.213 1 98.94 183 THR B CA 1
ATOM 3230 C C . THR B 1 183 ? -7.766 -10.961 -2.084 1 98.94 183 THR B C 1
ATOM 3232 O O . THR B 1 183 ? -8.367 -9.883 -2.021 1 98.94 183 THR B O 1
ATOM 3235 N N . HIS B 1 184 ? -8.367 -12.109 -2.088 1 98.88 184 HIS B N 1
ATOM 3236 C CA . HIS B 1 18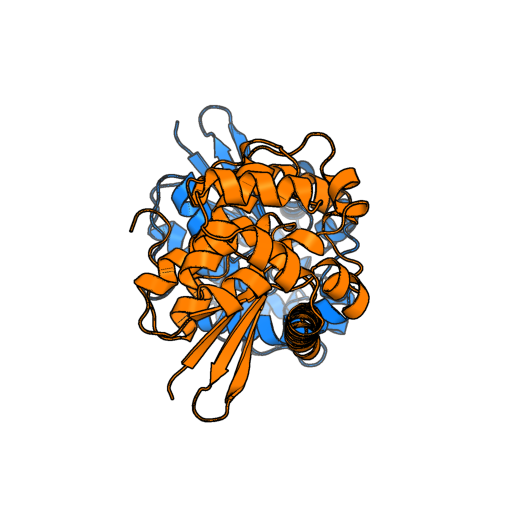4 ? -9.75 -12.289 -1.67 1 98.88 184 HIS B CA 1
ATOM 3237 C C . HIS B 1 184 ? -9.828 -12.797 -0.234 1 98.88 184 HIS B C 1
ATOM 3239 O O . HIS B 1 184 ? -9.109 -13.719 0.143 1 98.88 184 HIS B O 1
ATOM 3245 N N . ILE B 1 185 ? -10.625 -12.219 0.544 1 98.81 185 ILE B N 1
ATOM 3246 C CA . ILE B 1 185 ? -11.086 -12.812 1.798 1 98.81 185 ILE B CA 1
ATOM 3247 C C . ILE B 1 185 ? -12.508 -13.336 1.633 1 98.81 185 ILE B C 1
ATOM 3249 O O . ILE B 1 185 ? -13.406 -12.594 1.237 1 98.81 185 ILE B O 1
ATOM 3253 N N . ILE B 1 186 ? -12.641 -14.578 1.898 1 98.62 186 ILE B N 1
ATOM 3254 C CA . ILE B 1 186 ? -13.867 -15.289 1.555 1 98.62 186 ILE B CA 1
ATOM 3255 C C . ILE B 1 186 ? -14.586 -15.719 2.83 1 98.62 186 ILE B C 1
ATOM 3257 O O . ILE B 1 186 ? -13.953 -16.188 3.781 1 98.62 186 ILE B O 1
ATOM 3261 N N . ASP B 1 187 ? -15.883 -15.523 2.895 1 97.81 187 ASP B N 1
ATOM 3262 C CA . ASP B 1 187 ? -16.75 -16.156 3.885 1 97.81 187 ASP B CA 1
ATOM 3263 C C . ASP B 1 187 ? -17.062 -17.609 3.492 1 97.81 187 ASP B C 1
ATOM 3265 O O . ASP B 1 187 ? -17.859 -17.844 2.588 1 97.81 187 ASP B O 1
ATOM 3269 N N . ASP B 1 188 ? -16.516 -18.5 4.273 1 96.44 188 ASP B N 1
ATOM 3270 C CA . ASP B 1 188 ? -16.578 -19.906 3.889 1 96.44 188 ASP B CA 1
ATOM 3271 C C . ASP B 1 188 ? -18.016 -20.422 3.949 1 96.44 188 ASP B C 1
ATOM 3273 O O . ASP B 1 188 ? -18.375 -21.375 3.266 1 96.44 188 ASP B O 1
ATOM 3277 N N . SER B 1 189 ? -18.859 -19.844 4.777 1 96.75 189 SER B N 1
ATOM 3278 C CA . SER B 1 189 ? -20.25 -20.281 4.91 1 96.75 189 SER B CA 1
ATOM 3279 C C . SER B 1 189 ? -21.047 -19.969 3.65 1 96.75 189 SER B C 1
ATOM 3281 O O . SER B 1 189 ? -21.922 -20.734 3.26 1 96.75 189 SER B O 1
ATOM 3283 N N . THR B 1 190 ? -20.734 -18.938 2.906 1 96.5 190 THR B N 1
ATOM 3284 C CA . THR B 1 190 ? -21.5 -18.516 1.738 1 96.5 190 THR B CA 1
ATOM 3285 C C . THR B 1 190 ? -20.688 -18.703 0.461 1 96.5 190 THR B C 1
ATOM 3287 O O . THR B 1 190 ? -21.25 -18.75 -0.635 1 96.5 190 THR B O 1
ATOM 3290 N N . GLY B 1 191 ? -19.406 -18.781 0.638 1 96.25 191 GLY B N 1
ATOM 3291 C CA . GLY B 1 191 ? -18.516 -18.828 -0.519 1 96.25 191 GLY B CA 1
ATOM 3292 C C . GLY B 1 191 ? -18.312 -17.484 -1.176 1 96.25 191 GLY B C 1
ATOM 3293 O O . GLY B 1 191 ? -17.641 -17.391 -2.205 1 96.25 191 GLY B O 1
ATOM 3294 N N . ASN B 1 192 ? -18.781 -16.453 -0.542 1 97.44 192 ASN B N 1
ATOM 3295 C CA . ASN B 1 192 ? -18.719 -15.117 -1.123 1 97.44 192 ASN B CA 1
ATOM 3296 C C . ASN B 1 192 ? -17.438 -14.398 -0.723 1 97.44 192 ASN B C 1
ATOM 3298 O O . ASN B 1 192 ? -16.953 -14.547 0.405 1 97.44 192 ASN B O 1
ATOM 3302 N N . VAL B 1 193 ? -16.953 -13.695 -1.684 1 98.5 193 VAL B N 1
ATOM 3303 C CA . VAL B 1 193 ? -15.867 -12.766 -1.365 1 98.5 193 VAL B CA 1
ATOM 3304 C C . VAL B 1 193 ? -16.406 -11.602 -0.545 1 98.5 193 VAL B C 1
ATOM 3306 O O . VAL B 1 193 ? -17.297 -10.867 -1.001 1 98.5 193 VAL B O 1
ATOM 3309 N N . ILE B 1 194 ? -15.852 -11.375 0.641 1 97.88 194 ILE B N 1
ATOM 3310 C CA . ILE B 1 194 ? -16.406 -10.344 1.509 1 97.88 194 ILE B CA 1
ATOM 3311 C C . ILE B 1 194 ? -15.461 -9.148 1.567 1 97.88 194 ILE B C 1
ATOM 3313 O O . ILE B 1 194 ? -15.828 -8.07 2.045 1 97.88 194 ILE B O 1
ATOM 3317 N N . GLN B 1 195 ? -14.227 -9.312 1.133 1 98.5 195 GLN B N 1
ATOM 3318 C CA . GLN B 1 195 ? -13.242 -8.234 1.049 1 98.5 195 GLN B CA 1
ATOM 3319 C C . GLN B 1 195 ? -12.148 -8.57 0.032 1 98.5 195 GLN B C 1
ATOM 3321 O O . GLN B 1 195 ? -11.688 -9.703 -0.037 1 98.5 195 GLN B O 1
ATOM 3326 N N . THR B 1 196 ? -11.82 -7.617 -0.814 1 98.81 196 THR B N 1
ATOM 3327 C CA . THR B 1 196 ? -10.633 -7.711 -1.66 1 98.81 196 THR B CA 1
ATOM 3328 C C . THR B 1 196 ? -9.555 -6.742 -1.185 1 98.81 196 THR B C 1
ATOM 3330 O O . THR B 1 196 ? -9.859 -5.699 -0.606 1 98.81 196 THR B O 1
ATOM 3333 N N . VAL B 1 197 ? -8.336 -7.133 -1.321 1 98.81 197 VAL B N 1
ATOM 3334 C CA . VAL B 1 197 ? -7.223 -6.312 -0.869 1 98.81 197 VAL B CA 1
ATOM 3335 C C . VAL B 1 197 ? -6.141 -6.273 -1.946 1 98.81 197 VAL B C 1
ATOM 3337 O O . VAL B 1 197 ? -5.66 -7.316 -2.395 1 98.81 197 VAL B O 1
ATOM 3340 N N . PHE B 1 198 ? -5.777 -5.094 -2.342 1 98.38 198 PHE B N 1
ATOM 3341 C CA . PHE B 1 198 ? -4.719 -4.887 -3.326 1 98.38 198 PHE B CA 1
ATOM 3342 C C . PHE B 1 198 ? -3.381 -4.641 -2.639 1 98.38 198 PHE B C 1
ATOM 3344 O O . PHE B 1 198 ? -3.281 -3.801 -1.743 1 98.38 198 PHE B O 1
ATOM 3351 N N . GLY B 1 199 ? -2.352 -5.41 -3.125 1 97.12 199 GLY B N 1
ATOM 3352 C CA . GLY B 1 199 ? -1.002 -5.039 -2.734 1 97.12 199 GLY B CA 1
ATOM 3353 C C . GLY B 1 199 ? -0.332 -6.07 -1.848 1 97.12 199 GLY B C 1
ATOM 3354 O O . GLY B 1 199 ? -0.985 -6.996 -1.36 1 97.12 199 GLY B O 1
ATOM 3355 N N . SER B 1 200 ? 0.997 -5.906 -1.643 1 97.44 200 SER B N 1
ATOM 3356 C CA . SER B 1 200 ? 1.822 -6.844 -0.886 1 97.44 200 SER B CA 1
ATOM 3357 C C . SER B 1 200 ? 2.086 -6.328 0.526 1 97.44 200 SER B C 1
ATOM 3359 O O . SER B 1 200 ? 2.713 -7.016 1.335 1 97.44 200 SER B O 1
ATOM 3361 N N . ASP B 1 201 ? 1.592 -5.16 0.876 1 95.69 201 ASP B N 1
ATOM 3362 C CA . ASP B 1 201 ? 1.948 -4.484 2.119 1 95.69 201 ASP B CA 1
ATOM 3363 C C . ASP B 1 201 ? 0.77 -4.465 3.092 1 95.69 201 ASP B C 1
ATOM 3365 O O . ASP B 1 201 ? 0.776 -3.713 4.066 1 95.69 201 ASP B O 1
ATOM 3369 N N . ARG B 1 202 ? -0.228 -5.293 2.832 1 97.69 202 ARG B N 1
ATOM 3370 C CA . ARG B 1 202 ? -1.492 -5.176 3.553 1 97.69 202 ARG B CA 1
ATOM 3371 C C . ARG B 1 202 ? -1.671 -6.328 4.535 1 97.69 202 ARG B C 1
ATOM 3373 O O . ARG B 1 202 ? -2.754 -6.512 5.094 1 97.69 202 ARG B O 1
ATOM 3380 N N . PHE B 1 203 ? -0.636 -7.102 4.809 1 97.25 203 PHE B N 1
ATOM 3381 C CA . PHE B 1 203 ? -0.742 -8.312 5.609 1 97.25 203 PHE B CA 1
ATOM 3382 C C . PHE B 1 203 ? -1.214 -7.988 7.023 1 97.25 203 PHE B C 1
ATOM 3384 O O . PHE B 1 203 ? -2.023 -8.719 7.598 1 97.25 203 PHE B O 1
ATOM 3391 N N . PRO B 1 204 ? -0.764 -6.883 7.664 1 97 204 PRO B N 1
ATOM 3392 C CA . PRO B 1 204 ? -1.302 -6.586 8.992 1 97 204 PRO B CA 1
ATOM 3393 C C . PRO B 1 204 ? -2.818 -6.41 8.992 1 97 204 PRO B C 1
ATOM 3395 O O . PRO B 1 204 ? -3.502 -6.918 9.883 1 97 204 PRO B O 1
ATOM 3398 N N . GLN B 1 205 ? -3.322 -5.734 8 1 97.69 205 GLN B N 1
ATOM 3399 C CA . GLN B 1 205 ? -4.762 -5.504 7.91 1 97.69 205 GLN B CA 1
ATOM 3400 C C . GLN B 1 205 ? -5.508 -6.801 7.629 1 97.69 205 GLN B C 1
ATOM 3402 O O . GLN B 1 205 ? -6.57 -7.051 8.203 1 97.69 205 GLN B O 1
ATOM 3407 N N . ILE B 1 206 ? -4.961 -7.582 6.688 1 98.31 206 ILE B N 1
ATOM 3408 C CA . ILE B 1 206 ? -5.57 -8.867 6.359 1 98.31 206 ILE B CA 1
ATOM 3409 C C . ILE B 1 206 ? -5.621 -9.75 7.609 1 98.31 206 ILE B C 1
ATOM 3411 O O . ILE B 1 206 ? -6.668 -10.312 7.93 1 98.31 206 ILE B O 1
ATOM 3415 N N . ALA B 1 207 ? -4.488 -9.836 8.32 1 97.38 207 ALA B N 1
ATOM 3416 C CA . ALA B 1 207 ? -4.406 -10.648 9.531 1 97.38 207 ALA B CA 1
ATOM 3417 C C . ALA B 1 207 ? -5.457 -10.219 10.547 1 97.38 207 ALA B C 1
ATOM 3419 O O . ALA B 1 207 ? -6.188 -11.047 11.094 1 97.38 207 ALA B O 1
ATOM 3420 N N . HIS B 1 208 ? -5.52 -8.969 10.773 1 96.81 208 HIS B N 1
ATOM 3421 C CA . HIS B 1 208 ? -6.484 -8.43 11.727 1 96.81 208 HIS B CA 1
ATOM 3422 C C . HIS B 1 208 ? -7.91 -8.797 11.328 1 96.81 208 HIS B C 1
ATOM 3424 O O . HIS B 1 208 ? -8.711 -9.211 12.172 1 96.81 208 HIS B O 1
ATOM 3430 N N . PHE B 1 209 ? -8.211 -8.633 10.062 1 97.25 209 PHE B N 1
ATOM 3431 C CA . PHE B 1 209 ? -9.555 -8.836 9.539 1 97.25 209 PHE B CA 1
ATOM 3432 C C . PHE B 1 209 ? -9.977 -10.289 9.703 1 97.25 209 PHE B C 1
ATOM 3434 O O . PHE B 1 209 ? -11.148 -10.578 9.953 1 97.25 209 PHE B O 1
ATOM 3441 N N . VAL B 1 210 ? -9.039 -11.211 9.602 1 97.69 210 VAL B N 1
ATOM 3442 C CA . VAL B 1 210 ? -9.406 -12.625 9.633 1 97.69 210 VAL B CA 1
ATOM 3443 C C . VAL B 1 210 ? -9.125 -13.203 11.016 1 97.69 210 VAL B C 1
ATOM 3445 O O . VAL B 1 210 ? -9.227 -14.414 11.219 1 97.69 210 VAL B O 1
ATOM 3448 N N . GLY B 1 211 ? -8.727 -12.422 11.984 1 95.88 211 GLY B N 1
ATOM 3449 C CA . GLY B 1 211 ? -8.539 -12.859 13.359 1 95.88 211 GLY B CA 1
ATOM 3450 C C . GLY B 1 211 ? -7.215 -13.57 13.578 1 95.88 211 GLY B C 1
ATOM 3451 O O . GLY B 1 211 ? -7.129 -14.492 14.391 1 95.88 211 GLY B O 1
ATOM 3452 N N . GLU B 1 212 ? -6.191 -13.227 12.758 1 96.5 212 GLU B N 1
ATOM 3453 C CA . GLU B 1 212 ? -4.84 -13.758 12.875 1 96.5 212 GLU B CA 1
ATOM 3454 C C . GLU B 1 212 ? -3.865 -12.695 13.375 1 96.5 212 GLU B C 1
ATOM 3456 O O . GLU B 1 212 ? -4.234 -11.531 13.523 1 96.5 212 GLU B O 1
ATOM 3461 N N . GLU B 1 213 ? -2.689 -13.078 13.672 1 93 213 GLU B N 1
ATOM 3462 C CA . GLU B 1 213 ? -1.595 -12.172 14.016 1 93 213 GLU B CA 1
ATOM 3463 C C . GLU B 1 213 ? -0.549 -12.125 12.906 1 93 213 GLU B C 1
ATOM 3465 O O . GLU B 1 213 ? -0.276 -13.141 12.258 1 93 213 GLU B O 1
ATOM 3470 N N . PHE B 1 214 ? -0.04 -10.984 12.703 1 94.19 214 PHE B N 1
ATOM 3471 C CA . PHE B 1 214 ? 1.048 -10.805 11.742 1 94.19 214 PHE B CA 1
ATOM 3472 C C . PHE B 1 214 ? 2.326 -10.375 12.453 1 94.19 214 PHE B C 1
ATOM 3474 O O . PHE B 1 214 ? 2.352 -9.352 13.133 1 94.19 214 PHE B O 1
ATOM 3481 N N . HIS B 1 215 ? 3.414 -11.109 12.234 1 89.06 215 HIS B N 1
ATOM 3482 C CA . HIS B 1 215 ? 4.641 -10.867 12.984 1 89.06 215 HIS B CA 1
ATOM 3483 C C . HIS B 1 215 ? 5.773 -10.438 12.062 1 89.06 215 HIS B C 1
ATOM 3485 O O . HIS B 1 215 ? 6.91 -10.25 12.508 1 89.06 215 HIS B O 1
ATOM 3491 N N . GLY B 1 216 ? 5.52 -10.289 10.844 1 89.94 216 GLY B N 1
ATOM 3492 C CA . GLY B 1 216 ? 6.559 -9.844 9.93 1 89.94 216 GLY B CA 1
ATOM 3493 C C . GLY B 1 216 ? 7.52 -10.945 9.531 1 89.94 216 GLY B C 1
ATOM 3494 O O . GLY B 1 216 ? 7.152 -12.117 9.523 1 89.94 216 GLY B O 1
ATOM 3495 N N . PRO B 1 217 ? 8.719 -10.547 8.992 1 87.12 217 PRO B N 1
ATOM 3496 C CA . PRO B 1 217 ? 9.641 -11.516 8.391 1 87.12 217 PRO B CA 1
ATOM 3497 C C . PRO B 1 217 ? 10.344 -12.383 9.43 1 87.12 217 PRO B C 1
ATOM 3499 O O . PRO B 1 217 ? 10.875 -13.453 9.094 1 87.12 217 PRO B O 1
ATOM 3502 N N . LYS B 1 218 ? 10.914 -11.93 10.648 1 69.75 218 LYS B N 1
ATOM 3503 C CA . LYS B 1 218 ? 11.781 -12.656 11.562 1 69.75 218 LYS B CA 1
ATOM 3504 C C . LYS B 1 218 ? 11.047 -13.844 12.18 1 69.75 218 LYS B C 1
ATOM 3506 O O . LYS B 1 218 ? 11.68 -14.828 12.578 1 69.75 218 LYS B O 1
ATOM 3511 N N . ASN B 1 219 ? 9.617 -13.984 12.203 1 53.75 219 ASN B N 1
ATOM 3512 C CA . ASN B 1 219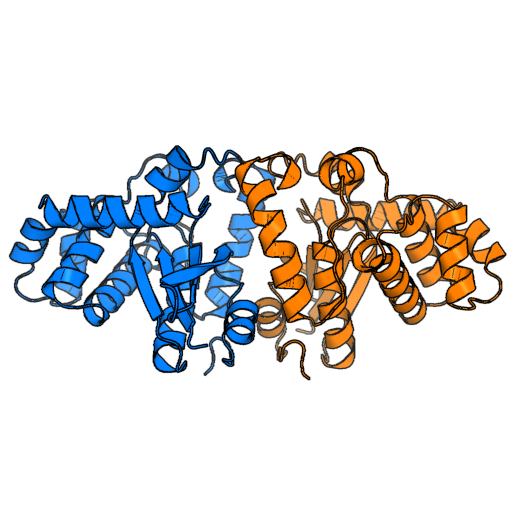 ? 9.133 -15.18 12.891 1 53.75 219 ASN B CA 1
ATOM 3513 C C . ASN B 1 219 ? 8.836 -16.312 11.914 1 53.75 219 ASN B C 1
ATOM 3515 O O . ASN B 1 219 ? 8.367 -16.062 10.797 1 53.75 219 ASN B O 1
#

Secondary structure (DSSP, 8-state):
--EEEEEEE-TT-HHHHHHHHHHHHHHHH-SS-EEEEE--HHHHHHHHT----GGGSHHHHHHHHHHHHHHHHHHT------TTHHHHHHH---HHHHHHHHHHHHHH-HHHHHHHHHHHHIIIIIS-----SHHHHHHHHHHTT-TTHHHHHHHHTSHHHHHHHHHHHHHHHHTT--SSSEEEEEETTTTEEEEEEESSS-HHHHHHHTT-----S--/--EEEEEEE-TT-HHHHHHHHHHHHHHHH-SS-EEEEE--HHHHHHHHT----GGGSHHHHHHHHHHHHHHHHHHT------TTHHHHHHH---HHHHHHHHHHHHHH-HHHHHHHHHHHHIIIIIS-----SHHHHHHHHHHTT-TTHHHHHHHHTSHHHHHHHHHHHHHHHHTT--SSSEEEEEETTTTEEEEEEESSS-HHHHHHHHT-----S--